Protein AF-A0A8H3VY21-F1 (afdb_monomer_lite)

Organism: NCBI:txid702518

Sequence (630 aa):
MSKHGEDMSFREMWESASQRFETTTNQNFDLNSKVSLDDCLKKIENAQSPVEDRDRRDAPSRRDKWKRHGLSTLRCLRLLGGVVAEGAGMVFQPSNVCFSALSMLLDVPQKVHDFWENVDNLLDTLWPSLSDFQIYQDIKQFDHVERQLKEIVHKLMICFVDICALCVSLQQSSKMAEAGQRILKLGGNAAATVAVAAALNMTEPASTGIGGDMFCLFFDATNKDVHALDGSGRSAMNTSVEQIREQLGVGIEDVGKLPFESALSVTVPGAAAGWVDAVEGFGSGKVGLEEVLMPAIELGEEGFPVSEISAQFWGAGEQQLRQASPNFREMLKRDESPEHHERKVSIPVELPKPSSMLFNCGAVTCIYRIWGATYVWGTETTTPISFKFQGQKMARMSNAAKVSGDSENDFVELWEHPPNGQGIVALMALGILEELEVMREVPSFTADDHNSISYLHAVIESLKIAFADGHWWVTDPDHSTVKPDEMVSRPYLSSRAKLFKQNIAQDHSHGQPGVSPAHNHSDTVYFCVTDRFGNGMSFINSNYEGFGSGIIPEGCGFTLQNRGANFQIGPAGHPNIYEPGKRPYHTIIPGMITQNDLNSKCQLHSVFGVMGGFMQPQGHLQVLLNMEVF

Radius of gyration: 29.81 Å; chains: 1; bounding box: 80×82×75 Å

Secondary structure (DSSP, 8-state):
---------HHHHHHHHHHHHHHHH-----TT----HHHHHHHHHHTS----------PPPHHHHHHHHHHHHHHHHHHHHHHHHHHHHTT--S-SHHHHHHHHHTTSHHHHHHHHHHHHHHHHHHHHHHTSSSSS--GGGGGGS-HHHHHHHHHHHHHHHHHHHHHHHHHHHHHHHHHHHHHHHHT--GGGHHHHHHHHHHH-TTT--TTSEEEEEEEETTTTEEEEEEE-PPPPTT--HHHHHHHHT--TTS-B---TTSGGGPPPP-HHHHHHHHHHHHS-SSS-HHHHHHHHHHHHHT-EEPPHHHHHHHHHHHHHHHHH-TTGGGTSPPP--TTTTS-----------TT-EE--HHHHHHHHHHHT-S-----EEEPPEEEEE--TT-TT-S-S---S---TT--EEEEEPPTTBTTHHHHHHHHHHHHHHHHTSS----GGGTT-HHHHHHHHHHHHHHHHHHHHH-S-GGG----HHHHTSHHHHHHHHTT--TT-PPP----SSSS-GGG-----EEEEEE-TTS-EEEEEEE-SSTTTT----TT--SPPP-GGGGSB-BSTT-TTB--TTPPP-B----EEEEEE-TTS-EEEEEEE---SGGGHHHHHHHHHHHHHT-

Structure (mmCIF, N/CA/C/O backbone):
data_AF-A0A8H3VY21-F1
#
_entry.id   AF-A0A8H3VY21-F1
#
loop_
_atom_site.group_PDB
_atom_site.id
_atom_site.type_symbol
_atom_site.label_atom_id
_atom_site.label_alt_id
_atom_site.label_comp_id
_atom_site.label_asym_id
_atom_site.label_entity_id
_atom_site.label_seq_id
_atom_site.pdbx_PDB_ins_code
_atom_site.Cartn_x
_atom_site.Cartn_y
_atom_site.Cartn_z
_atom_site.occupancy
_atom_site.B_iso_or_equiv
_atom_site.auth_seq_id
_atom_site.auth_comp_id
_atom_site.auth_asym_id
_atom_site.auth_atom_id
_atom_site.pdbx_PDB_model_num
ATOM 1 N N . MET A 1 1 ? -21.215 55.218 -1.198 1.00 39.72 1 MET A N 1
ATOM 2 C CA . MET A 1 1 ? -20.773 56.395 -0.421 1.00 39.72 1 MET A CA 1
ATOM 3 C C . MET A 1 1 ? -20.608 55.945 1.025 1.00 39.72 1 MET A C 1
ATOM 5 O O . MET A 1 1 ? -21.602 55.772 1.710 1.00 39.72 1 MET A O 1
ATOM 9 N N . SER A 1 2 ? -19.374 55.692 1.446 1.00 26.72 2 SER A N 1
ATOM 10 C CA . SER A 1 2 ? -18.976 55.346 2.821 1.00 26.72 2 SER A CA 1
ATOM 11 C C . SER A 1 2 ? -17.548 55.878 2.959 1.00 26.72 2 SER A C 1
ATOM 13 O O . SER A 1 2 ? -16.621 55.317 2.388 1.00 26.72 2 SER A O 1
ATOM 15 N N . LYS A 1 3 ? -17.389 57.161 3.301 1.00 29.08 3 LYS A N 1
ATOM 16 C CA . LYS A 1 3 ? -17.221 57.639 4.684 1.00 29.08 3 LYS A CA 1
ATOM 17 C C . LYS A 1 3 ? -16.175 56.822 5.445 1.00 29.08 3 LYS A C 1
ATOM 19 O O . LYS A 1 3 ? -16.453 55.693 5.807 1.00 29.08 3 LYS A O 1
ATOM 24 N N . HIS A 1 4 ? -15.039 57.485 5.665 1.00 34.19 4 HIS A N 1
ATOM 25 C CA . HIS A 1 4 ? -13.986 57.212 6.645 1.00 34.19 4 HIS A CA 1
ATOM 26 C C . HIS A 1 4 ? -13.498 55.759 6.741 1.00 34.19 4 HIS A C 1
ATOM 28 O O . HIS A 1 4 ? -14.120 54.914 7.369 1.00 34.19 4 HIS A O 1
ATOM 34 N N . GLY A 1 5 ? -12.299 55.514 6.205 1.00 38.72 5 GLY A N 1
ATOM 35 C CA . GLY A 1 5 ? -11.415 54.549 6.850 1.00 38.72 5 GLY A CA 1
ATOM 36 C C . GLY A 1 5 ? -10.942 55.179 8.156 1.00 38.72 5 GLY A C 1
ATOM 37 O O . GLY A 1 5 ? -10.227 56.182 8.116 1.00 38.72 5 GLY A O 1
ATOM 38 N N . GLU A 1 6 ? -11.414 54.652 9.278 1.00 43.31 6 GLU A N 1
ATOM 39 C CA . GLU A 1 6 ? -10.946 55.024 10.613 1.00 43.31 6 GLU A CA 1
ATOM 40 C C . GLU A 1 6 ? -9.558 54.397 10.845 1.00 43.31 6 GLU A C 1
ATOM 42 O O . GLU A 1 6 ? -9.248 53.344 10.279 1.00 43.31 6 GLU A O 1
ATOM 47 N N . ASP A 1 7 ? -8.680 55.079 11.592 1.00 48.50 7 ASP A N 1
ATOM 48 C CA . ASP A 1 7 ? -7.310 54.602 11.835 1.00 48.50 7 ASP A CA 1
ATOM 49 C C . ASP A 1 7 ? -7.371 53.468 12.864 1.00 48.50 7 ASP A C 1
ATOM 51 O O . ASP A 1 7 ? -7.415 53.713 14.068 1.00 48.50 7 ASP A O 1
ATOM 55 N N . MET A 1 8 ? -7.476 52.231 12.366 1.00 53.16 8 MET A N 1
ATOM 56 C CA . MET A 1 8 ? -7.630 51.028 13.185 1.00 53.16 8 MET A CA 1
ATOM 57 C C . MET A 1 8 ? -6.491 50.965 14.206 1.00 53.16 8 MET A C 1
ATOM 59 O O . MET A 1 8 ? -5.317 50.984 13.835 1.00 53.16 8 MET A O 1
ATOM 63 N N . SER A 1 9 ? -6.824 50.928 15.494 1.00 55.78 9 SER A N 1
ATOM 64 C CA . SER A 1 9 ? -5.819 50.980 16.553 1.00 55.78 9 SER A CA 1
ATOM 65 C C . SER A 1 9 ? -5.058 49.660 16.660 1.00 55.78 9 SER A C 1
ATOM 67 O O . SER A 1 9 ? -5.605 48.589 16.395 1.00 55.78 9 SER A O 1
ATOM 69 N N . PHE A 1 10 ? -3.816 49.701 17.160 1.00 50.19 10 PHE A N 1
ATOM 70 C CA . PHE A 1 10 ? -3.026 48.488 17.435 1.00 50.19 10 PHE A CA 1
ATOM 71 C C . PHE A 1 10 ? -3.757 47.468 18.321 1.00 50.19 10 PHE A C 1
ATOM 73 O O . PHE A 1 10 ? -3.480 46.273 18.234 1.00 50.19 10 PHE A O 1
ATOM 80 N N . ARG A 1 11 ? -4.720 47.926 19.129 1.00 53.69 11 ARG A N 1
ATOM 81 C CA . ARG A 1 11 ? -5.616 47.072 19.902 1.00 53.69 11 ARG A CA 1
ATOM 82 C C . ARG A 1 11 ? -6.599 46.315 19.006 1.00 53.69 11 ARG A C 1
ATOM 84 O O . ARG A 1 11 ? -6.596 45.094 19.042 1.00 53.69 11 ARG A O 1
ATOM 91 N N . GLU A 1 12 ? -7.378 47.008 18.180 1.00 57.69 12 GLU A N 1
ATOM 92 C CA . GLU A 1 12 ? -8.342 46.387 17.251 1.00 57.69 12 GLU A CA 1
ATOM 93 C C . GLU A 1 12 ? -7.633 45.500 16.213 1.00 57.69 12 GLU A C 1
ATOM 95 O O . GLU A 1 12 ? -8.113 44.427 15.856 1.00 57.69 12 GLU A O 1
ATOM 100 N N . MET A 1 13 ? -6.437 45.908 15.782 1.00 56.47 13 MET A N 1
ATOM 101 C CA . MET A 1 13 ? -5.547 45.132 14.915 1.00 56.47 13 MET A CA 1
ATOM 102 C C . MET A 1 13 ? -5.121 43.803 15.560 1.00 56.47 13 MET A C 1
ATOM 104 O O . MET A 1 13 ? -5.043 42.790 14.866 1.00 56.47 13 MET A O 1
ATOM 108 N N . TRP A 1 14 ? -4.849 43.800 16.870 1.00 53.44 14 TRP A N 1
ATOM 109 C CA . TRP A 1 14 ? -4.459 42.608 17.628 1.00 53.44 14 TRP A CA 1
ATOM 110 C C . TRP A 1 14 ? -5.667 41.756 18.033 1.00 53.44 14 TRP A C 1
ATOM 112 O O . TRP A 1 14 ? -5.613 40.538 17.918 1.00 53.44 14 TRP A O 1
ATOM 122 N N . GLU A 1 15 ? -6.794 42.371 18.395 1.00 59.28 15 GLU A N 1
ATOM 123 C CA . GLU A 1 15 ? -8.078 41.690 18.616 1.00 59.28 15 GLU A CA 1
ATOM 124 C C . GLU A 1 15 ? -8.556 40.998 17.317 1.00 59.28 15 GLU A C 1
ATOM 126 O O . GLU A 1 15 ? -9.001 39.854 17.359 1.00 59.28 15 GLU A O 1
ATOM 131 N N . SER A 1 16 ? -8.332 41.601 16.140 1.00 61.09 16 SER A N 1
ATOM 132 C CA . SER A 1 16 ? -8.587 40.988 14.822 1.00 61.09 16 SER A CA 1
ATOM 133 C C . SER A 1 16 ? -7.626 39.841 14.457 1.00 61.09 16 SER A C 1
ATOM 135 O O . SER A 1 16 ? -7.998 38.952 13.683 1.00 61.09 16 SER A O 1
ATOM 137 N N . ALA A 1 17 ? -6.398 39.839 14.985 1.00 52.66 17 ALA A N 1
ATOM 138 C CA . ALA A 1 17 ? -5.462 38.721 14.844 1.00 52.66 17 ALA A CA 1
ATOM 139 C C . ALA A 1 17 ? -5.817 37.581 15.818 1.00 52.66 17 ALA A C 1
ATOM 141 O O . ALA A 1 17 ? -5.889 36.426 15.409 1.00 52.66 17 ALA A O 1
ATOM 142 N N . SER A 1 18 ? -6.147 37.919 17.068 1.00 56.03 18 SER A N 1
ATOM 143 C CA . SER A 1 18 ? -6.648 37.007 18.104 1.00 56.03 18 SER A CA 1
ATOM 144 C C . SER A 1 18 ? -7.900 36.264 17.634 1.00 56.03 18 SER A C 1
ATOM 146 O O . SER A 1 18 ? -7.940 35.039 17.664 1.00 56.03 18 SER A O 1
ATOM 148 N N . GLN A 1 19 ? -8.886 36.986 17.091 1.00 60.78 19 GLN A N 1
ATOM 149 C CA . GLN A 1 19 ? -10.117 36.397 16.561 1.00 60.78 19 GLN A CA 1
ATOM 150 C C . GLN A 1 19 ? -9.857 35.473 15.356 1.00 60.78 19 GLN A C 1
ATOM 152 O O . GLN A 1 19 ? -10.559 34.478 15.178 1.00 60.78 19 GLN A O 1
ATOM 157 N N . ARG A 1 20 ? -8.837 35.756 14.531 1.00 54.88 20 ARG A N 1
ATOM 158 C CA . ARG A 1 20 ? -8.411 34.872 13.431 1.00 54.88 20 ARG A CA 1
ATOM 159 C C . ARG A 1 20 ? -7.686 33.627 13.927 1.00 54.88 20 ARG A C 1
ATOM 161 O O . ARG A 1 20 ? -7.991 32.540 13.443 1.00 54.88 20 ARG A O 1
ATOM 168 N N . PHE A 1 21 ? -6.804 33.758 14.914 1.00 48.69 21 PHE A N 1
ATOM 169 C CA . PHE A 1 21 ? -6.180 32.620 15.588 1.00 48.69 21 PHE A CA 1
ATOM 170 C C . PHE A 1 21 ? -7.241 31.707 16.217 1.00 48.69 21 PHE A C 1
ATOM 172 O O . PHE A 1 21 ? -7.231 30.503 15.976 1.00 48.69 21 PHE A O 1
ATOM 179 N N . GLU A 1 22 ? -8.214 32.279 16.930 1.00 55.94 22 GLU A N 1
ATOM 180 C CA . GLU A 1 22 ? -9.356 31.561 17.510 1.00 55.94 22 GLU A CA 1
ATOM 181 C C . GLU A 1 22 ? -10.208 30.871 16.437 1.00 55.94 22 GLU A C 1
ATOM 183 O O . GLU A 1 22 ? -10.498 29.685 16.556 1.00 55.94 22 GLU A O 1
ATOM 188 N N . THR A 1 23 ? -10.538 31.567 15.344 1.00 56.72 23 THR A N 1
ATOM 189 C CA . THR A 1 23 ? -11.310 30.993 14.222 1.00 56.72 23 THR A CA 1
ATOM 190 C C . THR A 1 23 ? -10.570 29.837 13.533 1.00 56.72 23 THR A C 1
ATOM 192 O O . THR A 1 23 ? -11.210 28.899 13.061 1.00 56.72 23 THR A O 1
ATOM 195 N N . THR A 1 24 ? -9.235 29.891 13.482 1.00 45.28 24 THR A N 1
ATOM 196 C CA . THR A 1 24 ? -8.390 28.915 12.766 1.00 45.28 24 THR A CA 1
ATOM 197 C C . THR A 1 24 ? -8.004 27.712 13.631 1.00 45.28 24 THR A C 1
ATOM 199 O O . THR A 1 24 ? -7.905 26.600 13.125 1.00 45.28 24 THR A O 1
ATOM 202 N N . THR A 1 25 ? -7.784 27.912 14.934 1.00 43.31 25 THR A N 1
ATOM 203 C CA . THR A 1 25 ? -7.275 26.874 15.857 1.00 43.31 25 THR A CA 1
ATOM 204 C C . THR A 1 25 ? -8.324 26.338 16.832 1.00 43.31 25 THR A C 1
ATOM 206 O O . THR A 1 25 ? -8.096 25.303 17.457 1.00 43.31 25 THR A O 1
ATOM 209 N N . ASN A 1 26 ? -9.453 27.040 16.985 1.00 47.06 26 ASN A N 1
ATOM 210 C CA . ASN A 1 26 ? -10.478 26.817 18.009 1.00 47.06 26 ASN A CA 1
ATOM 211 C C . ASN A 1 26 ? -9.951 26.894 19.466 1.00 47.06 26 ASN A C 1
ATOM 213 O O . ASN A 1 26 ? -10.563 26.349 20.384 1.00 47.06 26 ASN A O 1
ATOM 217 N N . GLN A 1 27 ? -8.817 27.573 19.691 1.00 45.75 27 GLN A N 1
ATOM 218 C CA . GLN A 1 27 ? -8.231 27.821 21.015 1.00 45.75 27 GLN A CA 1
ATOM 219 C C . GLN A 1 27 ? -8.313 29.308 21.375 1.00 45.75 27 GLN A C 1
ATOM 221 O O . GLN A 1 27 ? -7.892 30.153 20.589 1.00 45.75 27 GLN A O 1
ATOM 226 N N . ASN A 1 28 ? -8.811 29.622 22.576 1.00 48.53 28 ASN A N 1
ATOM 227 C CA . ASN A 1 28 ? -8.894 30.997 23.076 1.00 48.53 28 ASN A CA 1
ATOM 228 C C . ASN A 1 28 ? -7.496 31.599 23.298 1.00 48.53 28 ASN A C 1
ATOM 230 O O . ASN A 1 28 ? -6.674 31.022 24.013 1.00 48.53 28 ASN A O 1
ATOM 234 N N . PHE A 1 29 ? -7.245 32.773 22.721 1.00 46.66 29 PHE A N 1
ATOM 235 C CA . PHE A 1 29 ? -5.965 33.473 22.833 1.00 46.66 29 PHE A CA 1
ATOM 236 C C . PHE A 1 29 ? -6.094 34.603 23.865 1.00 46.66 29 PHE A C 1
ATOM 238 O O . PHE A 1 29 ? -6.172 35.778 23.515 1.00 46.66 29 PHE A O 1
ATOM 245 N N . ASP A 1 30 ? -6.183 34.243 25.155 1.00 50.41 30 ASP A N 1
ATOM 246 C CA . ASP A 1 30 ? -6.519 35.194 26.226 1.00 50.41 30 ASP A CA 1
ATOM 247 C C . ASP A 1 30 ? -5.510 36.351 26.335 1.00 50.41 30 ASP A C 1
ATOM 249 O O . ASP A 1 30 ? -4.461 36.260 26.980 1.00 50.41 30 ASP A O 1
ATOM 253 N N . LEU A 1 31 ? -5.904 37.489 25.766 1.00 48.78 31 LEU A N 1
ATOM 254 C CA . LEU A 1 31 ? -5.198 38.769 25.788 1.00 48.78 31 LEU A CA 1
ATOM 255 C C . LEU A 1 31 ? -4.984 39.342 27.201 1.00 48.78 31 LEU A C 1
ATOM 257 O O . LEU A 1 31 ? -4.214 40.287 27.373 1.00 48.78 31 LEU A O 1
ATOM 261 N N . ASN A 1 32 ? -5.656 38.790 28.213 1.00 44.62 32 ASN A N 1
ATOM 262 C CA . ASN A 1 32 ? -5.544 39.180 29.616 1.00 44.62 32 ASN A CA 1
ATOM 263 C C . ASN A 1 32 ? -4.716 38.181 30.440 1.00 44.62 32 ASN A C 1
ATOM 265 O O . ASN A 1 32 ? -4.511 38.417 31.638 1.00 44.62 32 ASN A O 1
ATOM 269 N N . SER A 1 33 ? -4.223 37.096 29.829 1.00 43.50 33 SER A N 1
ATOM 270 C CA . SER A 1 33 ? -3.471 36.049 30.519 1.00 43.50 33 SER A CA 1
ATOM 271 C C . SER A 1 33 ? -2.116 36.580 30.998 1.00 43.50 33 SER A C 1
ATOM 273 O O . SER A 1 33 ? -1.123 36.656 30.276 1.00 43.50 33 SER A O 1
ATOM 275 N N . LYS A 1 34 ? -2.063 36.970 32.275 1.00 43.47 34 LYS A N 1
ATOM 276 C CA . LYS A 1 34 ? -0.848 37.470 32.937 1.00 43.47 34 LYS A CA 1
ATOM 277 C C . LYS A 1 34 ? 0.116 36.332 33.267 1.00 43.47 34 LYS A C 1
ATOM 279 O O . LYS A 1 34 ? 0.378 36.054 34.434 1.00 43.47 34 LYS A O 1
ATOM 284 N N . VAL A 1 35 ? 0.655 35.685 32.238 1.00 40.22 35 VAL A N 1
ATOM 285 C CA . VAL A 1 35 ? 1.792 34.775 32.385 1.00 40.22 35 VAL A CA 1
ATOM 286 C C . VAL A 1 35 ? 3.019 35.633 32.691 1.00 40.22 35 VAL A C 1
ATOM 288 O O . VAL A 1 35 ? 3.455 36.419 31.850 1.00 40.22 35 VAL A O 1
ATOM 291 N N . SER A 1 36 ? 3.558 35.546 33.910 1.00 43.97 36 SER A N 1
ATOM 292 C CA . SER A 1 36 ? 4.789 36.270 34.232 1.00 43.97 36 SER A CA 1
ATOM 293 C C . SER A 1 36 ? 5.990 35.630 33.530 1.00 43.97 36 SER A C 1
ATOM 295 O O . SER A 1 36 ? 5.943 34.468 33.114 1.00 43.97 36 SER A O 1
ATOM 297 N N . LEU A 1 37 ? 7.103 36.364 33.432 1.00 37.28 37 LEU A N 1
ATOM 298 C CA . LEU A 1 37 ? 8.352 35.799 32.913 1.00 37.28 37 LEU A CA 1
ATOM 299 C C . LEU A 1 37 ? 8.773 34.554 33.716 1.00 37.28 37 LEU A C 1
ATOM 301 O O . LEU A 1 37 ? 9.214 33.574 33.123 1.00 37.28 37 LEU A O 1
ATOM 305 N N . ASP A 1 38 ? 8.552 34.559 35.033 1.00 43.53 38 ASP A N 1
ATOM 306 C CA . ASP A 1 38 ? 8.848 33.429 35.918 1.00 43.53 38 ASP A CA 1
ATOM 307 C C . ASP A 1 38 ? 7.896 32.238 35.700 1.00 43.53 38 ASP A C 1
ATOM 309 O O . ASP A 1 38 ? 8.304 31.094 35.885 1.00 43.53 38 ASP A O 1
ATOM 313 N N . ASP A 1 39 ? 6.649 32.462 35.269 1.00 43.12 39 ASP A N 1
ATOM 314 C CA . ASP A 1 39 ? 5.714 31.379 34.920 1.00 43.12 39 ASP A CA 1
ATOM 315 C C . ASP A 1 39 ? 6.058 30.749 33.564 1.00 43.12 39 ASP A C 1
ATOM 317 O O . ASP A 1 39 ? 5.996 29.526 33.418 1.00 43.12 39 ASP A O 1
ATOM 321 N N . CYS A 1 40 ? 6.479 31.559 32.586 1.00 36.38 40 CYS A N 1
ATOM 322 C CA . CYS A 1 40 ? 7.061 31.064 31.336 1.00 36.38 40 CYS A CA 1
ATOM 323 C C . CYS A 1 40 ? 8.330 30.245 31.605 1.00 36.38 40 CYS A C 1
ATOM 325 O O . CYS A 1 40 ? 8.451 29.125 31.110 1.00 36.38 40 CYS A O 1
ATOM 327 N N . LEU A 1 41 ? 9.252 30.766 32.423 1.00 43.16 41 LEU A N 1
ATOM 328 C CA . LEU A 1 41 ? 10.490 30.071 32.779 1.00 43.16 41 LEU A CA 1
ATOM 329 C C . LEU A 1 41 ? 10.207 28.760 33.526 1.00 43.16 41 LEU A C 1
ATOM 331 O O . LEU A 1 41 ? 10.717 27.729 33.104 1.00 43.16 41 LEU A O 1
ATOM 335 N N . LYS A 1 42 ? 9.312 28.743 34.524 1.00 43.75 42 LYS A N 1
ATOM 336 C CA . LYS A 1 42 ? 8.900 27.501 35.209 1.00 43.75 42 LYS A CA 1
ATOM 337 C C . LYS A 1 42 ? 8.280 26.471 34.271 1.00 43.75 42 LYS A C 1
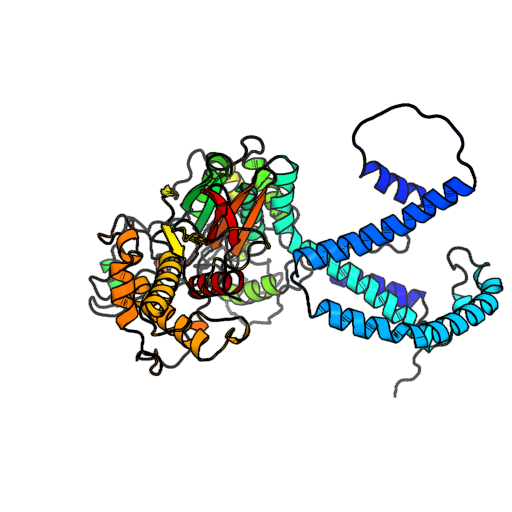ATOM 339 O O . LYS A 1 42 ? 8.562 25.285 34.411 1.00 43.75 42 LYS A O 1
ATOM 344 N N . LYS A 1 43 ? 7.436 26.885 33.317 1.00 41.19 43 LYS A N 1
ATOM 345 C CA . LYS A 1 43 ? 6.877 25.965 32.309 1.00 41.19 43 LYS A CA 1
ATOM 346 C C . LYS A 1 43 ? 7.981 25.345 31.444 1.00 41.19 43 LYS A C 1
ATOM 348 O O . LYS A 1 43 ? 7.917 24.154 31.159 1.00 41.19 43 LYS A O 1
ATOM 353 N N . ILE A 1 44 ? 9.003 26.123 31.084 1.00 37.72 44 ILE A N 1
ATOM 354 C CA . ILE A 1 44 ? 10.166 25.653 30.317 1.00 37.72 44 ILE A CA 1
ATOM 355 C C . ILE A 1 44 ? 11.061 24.728 31.164 1.00 37.72 44 ILE A C 1
ATOM 357 O O . ILE A 1 44 ? 11.460 23.674 30.680 1.00 37.72 44 ILE A O 1
ATOM 361 N N . GLU A 1 45 ? 11.338 25.066 32.426 1.00 41.75 45 GLU A N 1
ATOM 362 C CA . GLU A 1 45 ? 12.152 24.251 33.347 1.00 41.75 45 GLU A CA 1
ATOM 363 C C . GLU A 1 45 ? 11.482 22.903 33.672 1.00 41.75 45 GLU A C 1
ATOM 365 O O . GLU A 1 45 ? 12.121 21.849 33.589 1.00 41.75 45 GLU A O 1
ATOM 370 N N . ASN A 1 46 ? 10.173 22.912 33.949 1.00 37.94 46 ASN A N 1
ATOM 371 C CA . ASN A 1 46 ? 9.384 21.697 34.175 1.00 37.94 46 ASN A CA 1
ATOM 372 C C . ASN A 1 46 ? 9.358 20.777 32.939 1.00 37.94 46 ASN A C 1
ATOM 374 O O . ASN A 1 46 ? 9.304 19.560 33.089 1.00 37.94 46 ASN A O 1
ATOM 378 N N . ALA A 1 47 ? 9.433 21.339 31.727 1.00 34.66 47 ALA A N 1
ATOM 379 C CA . ALA A 1 47 ? 9.467 20.585 30.473 1.00 34.66 47 ALA A CA 1
ATOM 380 C C . ALA A 1 47 ? 10.868 20.054 30.087 1.00 34.66 47 ALA A C 1
ATOM 382 O O . ALA A 1 47 ? 10.993 19.374 29.070 1.00 34.66 47 ALA A O 1
ATOM 383 N N . GLN A 1 48 ? 11.926 20.362 30.852 1.00 36.72 48 GLN A N 1
ATOM 384 C CA . GLN A 1 48 ? 13.325 20.074 30.479 1.00 36.72 48 GLN A CA 1
ATOM 385 C C . GLN A 1 48 ? 14.104 19.188 31.468 1.00 36.72 48 GLN A C 1
ATOM 387 O O . GLN A 1 48 ? 15.307 18.998 31.294 1.00 36.72 48 GLN A O 1
ATOM 392 N N . SER A 1 49 ? 13.461 18.629 32.496 1.00 26.03 49 SER A N 1
ATOM 393 C CA . SER A 1 49 ? 14.157 17.866 33.546 1.00 26.03 49 SER A CA 1
ATOM 394 C C . SER A 1 49 ? 14.436 16.402 33.172 1.00 26.03 49 SER A C 1
ATOM 396 O O . SER A 1 49 ? 13.506 15.599 33.088 1.00 26.03 49 SER A O 1
ATOM 398 N N . PRO A 1 50 ? 15.721 16.016 33.057 1.00 32.41 50 PRO A N 1
ATOM 399 C CA . PRO A 1 50 ? 16.153 14.757 33.671 1.00 32.41 50 PRO A CA 1
ATOM 400 C C . PRO A 1 50 ? 17.494 14.846 34.440 1.00 32.41 50 PRO A C 1
ATOM 402 O O . PRO A 1 50 ? 18.496 15.305 33.904 1.00 32.41 50 PRO A O 1
ATOM 405 N N . VAL A 1 51 ? 17.502 14.248 35.643 1.00 29.33 51 VAL A N 1
ATOM 406 C CA . VAL A 1 51 ? 18.666 13.795 36.454 1.00 29.33 51 VAL A CA 1
ATOM 407 C C . VAL A 1 51 ? 19.596 14.876 37.062 1.00 29.33 51 VAL A C 1
ATOM 409 O O . VAL A 1 51 ? 20.040 15.808 36.403 1.00 29.33 51 VAL A O 1
ATOM 412 N N . GLU A 1 52 ? 19.928 14.714 38.355 1.00 34.66 52 GLU A N 1
ATOM 413 C CA . GLU A 1 52 ? 20.951 15.513 39.059 1.00 34.66 52 GLU A CA 1
ATOM 414 C C . GLU A 1 52 ? 22.376 15.222 38.550 1.00 34.66 52 GLU A C 1
ATOM 416 O O . GLU A 1 52 ? 22.762 14.061 38.434 1.00 34.66 52 GLU A O 1
ATOM 421 N N . ASP A 1 53 ? 23.216 16.258 38.459 1.00 28.39 53 ASP A N 1
ATOM 422 C CA . ASP A 1 53 ? 24.632 16.139 38.839 1.00 28.39 53 ASP A CA 1
ATOM 423 C C . ASP A 1 53 ? 25.091 17.410 39.584 1.00 28.39 53 ASP A C 1
ATOM 425 O O . ASP A 1 53 ? 24.424 18.450 39.551 1.00 28.39 53 ASP A O 1
ATOM 429 N N . ARG A 1 54 ? 26.184 17.308 40.345 1.00 31.41 54 ARG A N 1
ATOM 430 C CA . ARG A 1 54 ? 26.555 18.236 41.424 1.00 31.41 54 ARG A CA 1
ATOM 431 C C . ARG A 1 54 ? 27.835 19.024 41.131 1.00 31.41 54 ARG A C 1
ATOM 433 O O . ARG A 1 54 ? 28.602 18.724 40.228 1.00 31.41 54 ARG A O 1
ATOM 440 N N . ASP A 1 55 ? 28.053 20.041 41.966 1.00 33.12 55 ASP A N 1
ATOM 441 C CA . ASP A 1 55 ? 29.212 20.943 41.998 1.00 33.12 55 ASP A CA 1
ATOM 442 C C . ASP A 1 55 ? 29.555 21.693 40.690 1.00 33.12 55 ASP A C 1
ATOM 444 O O . ASP A 1 55 ? 30.300 21.233 39.826 1.00 33.12 55 ASP A O 1
ATOM 448 N N . ARG A 1 56 ? 29.256 22.998 40.702 1.00 30.92 56 ARG A N 1
ATOM 449 C CA . ARG A 1 56 ? 30.336 23.985 40.896 1.00 30.92 56 ARG A CA 1
ATOM 450 C C . ARG A 1 56 ? 29.817 25.318 41.422 1.00 30.92 56 ARG A C 1
ATOM 452 O O . ARG A 1 56 ? 28.752 25.794 41.043 1.00 30.92 56 ARG A O 1
ATOM 459 N N . ARG A 1 57 ? 30.615 25.925 42.299 1.00 40.72 57 ARG A N 1
ATOM 460 C CA . ARG A 1 57 ? 30.417 27.274 42.839 1.00 40.72 57 ARG A CA 1
ATOM 461 C C . ARG A 1 57 ? 31.270 28.234 42.016 1.00 40.72 57 ARG A C 1
ATOM 463 O O . ARG A 1 57 ? 32.418 27.899 41.749 1.00 40.72 57 ARG A O 1
ATOM 470 N N . ASP A 1 58 ? 30.693 29.360 41.598 1.00 35.59 58 ASP A N 1
ATOM 471 C CA . ASP A 1 58 ? 31.289 30.710 41.643 1.00 35.59 58 ASP A CA 1
ATOM 472 C C . ASP A 1 58 ? 30.456 31.720 40.830 1.00 35.59 58 ASP A C 1
ATOM 474 O O . ASP A 1 58 ? 29.713 31.367 39.910 1.00 35.59 58 ASP A O 1
ATOM 478 N N . ALA A 1 59 ? 30.542 33.001 41.200 1.00 45.69 59 ALA A N 1
ATOM 479 C CA . ALA A 1 59 ? 29.746 34.072 40.600 1.00 45.69 59 ALA A CA 1
ATOM 480 C C . ALA A 1 59 ? 30.316 34.513 39.225 1.00 45.69 59 ALA A C 1
ATOM 482 O O . ALA A 1 59 ? 31.469 34.944 39.165 1.00 45.69 59 ALA A O 1
ATOM 483 N N . PRO A 1 60 ? 29.544 34.469 38.116 1.00 35.78 60 PRO A N 1
ATOM 484 C CA . PRO A 1 60 ? 30.067 34.778 36.781 1.00 35.78 60 PRO A CA 1
ATOM 485 C C . PRO A 1 60 ? 30.310 36.275 36.551 1.00 35.78 60 PRO A C 1
ATOM 487 O O . PRO A 1 60 ? 29.528 37.122 36.989 1.00 35.78 60 PRO A O 1
ATOM 490 N N . SER A 1 61 ? 31.340 36.611 35.770 1.00 44.56 61 SER A N 1
ATOM 491 C CA . SER A 1 61 ? 31.662 38.000 35.437 1.00 44.56 61 SER A CA 1
ATOM 492 C C . SER A 1 61 ? 30.679 38.612 34.426 1.00 44.56 61 SER A C 1
ATOM 494 O O . SER A 1 61 ? 29.917 37.921 33.740 1.00 44.56 61 SER A O 1
ATOM 496 N N . ARG A 1 62 ? 30.753 39.938 34.237 1.00 34.38 62 ARG A N 1
ATOM 497 C CA . ARG A 1 62 ? 29.993 40.650 33.189 1.00 34.38 62 ARG A CA 1
ATOM 498 C C . ARG A 1 62 ? 30.253 40.059 31.789 1.00 34.38 62 ARG A C 1
ATOM 500 O O . ARG A 1 62 ? 29.332 40.007 30.979 1.00 34.38 62 ARG A O 1
ATOM 507 N N . ARG A 1 63 ? 31.465 39.547 31.524 1.00 32.44 63 ARG A N 1
ATOM 508 C CA . ARG A 1 63 ? 31.856 38.914 30.247 1.00 32.44 63 ARG A CA 1
ATOM 509 C C . ARG A 1 63 ? 31.218 37.533 30.052 1.00 32.44 63 ARG A C 1
ATOM 511 O O . ARG A 1 63 ? 30.960 37.131 28.920 1.00 32.44 63 ARG A O 1
ATOM 518 N N . ASP A 1 64 ? 30.894 36.841 31.142 1.00 35.53 64 ASP A N 1
ATOM 519 C CA . ASP A 1 64 ? 30.230 35.536 31.105 1.00 35.53 64 ASP A CA 1
ATOM 520 C C . ASP A 1 64 ? 28.723 35.665 30.874 1.00 35.53 64 ASP A C 1
ATOM 522 O O . ASP A 1 64 ? 28.150 34.807 30.209 1.00 35.53 64 ASP A O 1
ATOM 526 N N . LYS A 1 65 ? 28.087 36.766 31.312 1.00 36.81 65 LYS A N 1
ATOM 527 C CA . LYS A 1 65 ? 26.730 37.122 30.850 1.00 36.81 65 LYS A CA 1
ATOM 528 C C . LYS A 1 65 ? 26.700 37.391 29.343 1.00 36.81 65 LYS A C 1
ATOM 530 O O . LYS A 1 65 ? 25.813 36.879 28.670 1.00 36.81 65 LYS A O 1
ATOM 535 N N . TRP A 1 66 ? 27.692 38.103 28.798 1.00 31.31 66 TRP A N 1
ATOM 536 C CA . TRP A 1 66 ? 27.820 38.303 27.345 1.00 31.31 66 TRP A CA 1
ATOM 537 C C . TRP A 1 66 ? 28.006 36.984 26.586 1.00 31.31 66 TRP A C 1
ATOM 539 O O . TRP A 1 66 ? 27.303 36.751 25.608 1.00 31.31 66 TRP A O 1
ATOM 549 N N . LYS A 1 67 ? 28.866 36.070 27.063 1.00 31.83 67 LYS A N 1
ATOM 550 C CA . LYS A 1 67 ? 28.947 34.713 26.491 1.00 31.83 67 LYS A CA 1
ATOM 551 C C . LYS A 1 67 ? 27.623 33.956 26.597 1.00 31.83 67 LYS A C 1
ATOM 553 O O . LYS A 1 67 ? 27.267 33.266 25.652 1.00 31.83 67 LYS A O 1
ATOM 558 N N . ARG A 1 68 ? 26.899 34.073 27.715 1.00 34.72 68 ARG A N 1
ATOM 559 C CA . ARG A 1 68 ? 25.638 33.353 27.943 1.00 34.72 68 ARG A CA 1
ATOM 560 C C . ARG A 1 68 ? 24.523 33.859 27.036 1.00 34.72 68 ARG A C 1
ATOM 562 O O . ARG A 1 68 ? 23.910 33.038 26.377 1.00 34.72 68 ARG A O 1
ATOM 569 N N . HIS A 1 69 ? 24.322 35.172 26.925 1.00 36.12 69 HIS A N 1
ATOM 570 C CA . HIS A 1 69 ? 23.321 35.743 26.019 1.00 36.12 69 HIS A CA 1
ATOM 571 C C . HIS A 1 69 ? 23.724 35.613 24.546 1.00 36.12 69 HIS A C 1
ATOM 573 O O . HIS A 1 69 ? 22.872 35.288 23.732 1.00 36.12 69 HIS A O 1
ATOM 579 N N . GLY A 1 70 ? 25.015 35.723 24.210 1.00 33.00 70 GLY A N 1
ATOM 580 C CA . GLY A 1 70 ? 25.518 35.364 22.881 1.00 33.00 70 GLY A CA 1
ATOM 581 C C . GLY A 1 70 ? 25.213 33.905 22.526 1.00 33.00 70 GLY A C 1
ATOM 582 O O . GLY A 1 70 ? 24.663 33.642 21.462 1.00 33.00 70 GLY A O 1
ATOM 583 N N . LEU A 1 71 ? 25.470 32.955 23.437 1.00 34.38 71 LEU A N 1
ATOM 584 C CA . LEU A 1 71 ? 25.052 31.559 23.261 1.00 34.38 71 LEU A CA 1
ATOM 585 C C . LEU A 1 71 ? 23.533 31.374 23.284 1.00 34.38 71 LEU A C 1
ATOM 587 O O . LEU A 1 71 ? 23.074 30.435 22.656 1.00 34.38 71 LEU A O 1
ATOM 591 N N . SER A 1 72 ? 22.752 32.202 23.981 1.00 36.69 72 SER A N 1
ATOM 592 C CA . SER A 1 72 ? 21.286 32.115 23.981 1.00 36.69 72 SER A CA 1
ATOM 593 C C . SER A 1 72 ? 20.709 32.590 22.654 1.00 36.69 72 SER A C 1
ATOM 595 O O . SER A 1 72 ? 19.946 31.849 22.056 1.00 36.69 72 SER A O 1
ATOM 597 N N . THR A 1 73 ? 21.119 33.749 22.135 1.00 36.34 73 THR A N 1
ATOM 598 C CA . THR A 1 73 ? 20.679 34.235 20.818 1.00 36.34 73 THR A CA 1
ATOM 599 C C . THR A 1 73 ? 21.194 33.332 19.700 1.00 36.34 73 THR A C 1
ATOM 601 O O . THR A 1 73 ? 20.430 32.994 18.804 1.00 36.34 73 THR A O 1
ATOM 604 N N . LEU A 1 74 ? 22.438 32.840 19.776 1.00 36.03 74 LEU A N 1
ATOM 605 C CA . LEU A 1 74 ? 22.945 31.841 18.828 1.00 36.03 74 LEU A CA 1
ATOM 606 C C . LEU A 1 74 ? 22.303 30.459 19.013 1.00 36.03 74 LEU A C 1
ATOM 608 O O . LEU A 1 74 ? 22.205 29.730 18.035 1.00 36.03 74 LEU A O 1
ATOM 612 N N . ARG A 1 75 ? 21.823 30.082 20.207 1.00 37.41 75 ARG A N 1
ATOM 613 C CA . ARG A 1 75 ? 20.984 28.884 20.393 1.00 37.41 75 ARG A CA 1
ATOM 614 C C . ARG A 1 75 ? 19.588 29.101 19.836 1.00 37.41 75 ARG A C 1
ATOM 616 O O . ARG A 1 75 ? 19.117 28.202 19.171 1.00 37.41 75 ARG A O 1
ATOM 623 N N . CYS A 1 76 ? 18.960 30.259 20.016 1.00 36.28 76 CYS A N 1
ATOM 624 C CA . CYS A 1 76 ? 17.671 30.562 19.397 1.00 36.28 76 CYS A CA 1
ATOM 625 C C . CYS A 1 76 ? 17.793 30.637 17.872 1.00 36.28 76 CYS A C 1
ATOM 627 O O . CYS A 1 76 ? 16.949 30.089 17.188 1.00 36.28 76 CYS A O 1
ATOM 629 N N . LEU A 1 77 ? 18.873 31.193 17.315 1.00 36.69 77 LEU A N 1
ATOM 630 C CA . LEU A 1 77 ? 19.137 31.161 15.870 1.00 36.69 77 LEU A CA 1
ATOM 631 C C . LEU A 1 77 ? 19.561 29.771 15.365 1.00 36.69 77 LEU A C 1
ATOM 633 O O . LEU A 1 77 ? 19.298 29.454 14.214 1.00 36.69 77 LEU A O 1
ATOM 637 N N . ARG A 1 78 ? 20.149 28.912 16.210 1.00 36.44 78 ARG A N 1
ATOM 638 C CA . ARG A 1 78 ? 20.463 27.500 15.903 1.00 36.44 78 ARG A CA 1
ATOM 639 C C . ARG A 1 78 ? 19.340 26.519 16.280 1.00 36.44 78 ARG A C 1
ATOM 641 O O . ARG A 1 78 ? 19.459 25.344 15.975 1.00 36.44 78 ARG A O 1
ATOM 648 N N . LEU A 1 79 ? 18.263 26.986 16.911 1.00 37.25 79 LEU A N 1
ATOM 649 C CA . LEU A 1 79 ? 17.023 26.246 17.176 1.00 37.25 79 LEU A CA 1
ATOM 650 C C . LEU A 1 79 ? 15.925 26.683 16.212 1.00 37.25 79 LEU A C 1
ATOM 652 O O . LEU A 1 79 ? 15.207 25.835 15.728 1.00 37.25 79 LEU A O 1
ATOM 656 N N . LEU A 1 80 ? 15.833 27.964 15.852 1.00 36.72 80 LEU A N 1
ATOM 657 C CA . LEU A 1 80 ? 14.970 28.441 14.769 1.00 36.72 80 LEU A CA 1
ATOM 658 C C . LEU A 1 80 ? 15.592 28.088 13.421 1.00 36.72 80 LEU A C 1
ATOM 660 O O . LEU A 1 80 ? 14.984 27.367 12.651 1.00 36.72 80 LEU A O 1
ATOM 664 N N . GLY A 1 81 ? 16.849 28.464 13.174 1.00 35.03 81 GLY A N 1
ATOM 665 C CA . GLY A 1 81 ? 17.621 27.950 12.037 1.00 35.03 81 GLY A CA 1
ATOM 666 C C . GLY A 1 81 ? 17.962 26.460 12.157 1.00 35.03 81 GLY A C 1
ATOM 667 O O . GLY A 1 81 ? 18.365 25.864 11.171 1.00 35.03 81 GLY A O 1
ATOM 668 N N . GLY A 1 82 ? 17.780 25.857 13.340 1.00 33.34 82 GLY A N 1
ATOM 669 C CA . GLY A 1 82 ? 17.833 24.407 13.553 1.00 33.34 82 GLY A CA 1
ATOM 670 C C . GLY A 1 82 ? 16.566 23.730 13.062 1.00 33.34 82 GLY A C 1
ATOM 671 O O . GLY A 1 82 ? 16.643 22.953 12.135 1.00 33.34 82 GLY A O 1
ATOM 672 N N . VAL A 1 83 ? 15.399 24.122 13.571 1.00 35.19 83 VAL A N 1
ATOM 673 C CA . VAL A 1 83 ? 14.075 23.634 13.152 1.00 35.19 83 VAL A CA 1
ATOM 674 C C . VAL A 1 83 ? 13.750 24.013 11.703 1.00 35.19 83 VAL A C 1
ATOM 676 O O . VAL A 1 83 ? 13.047 23.273 11.030 1.00 35.19 83 VAL A O 1
ATOM 679 N N . VAL A 1 84 ? 14.304 25.106 11.170 1.00 35.50 84 VAL A N 1
ATOM 680 C CA . VAL A 1 84 ? 14.215 25.450 9.740 1.00 35.50 84 VAL A CA 1
ATOM 681 C C . VAL A 1 84 ? 15.210 24.644 8.893 1.00 35.50 84 VAL A C 1
ATOM 683 O O . VAL A 1 84 ? 14.894 24.360 7.746 1.00 35.50 84 VAL A O 1
ATOM 686 N N . ALA A 1 85 ? 16.367 24.216 9.415 1.00 34.44 85 ALA A N 1
ATOM 687 C CA . ALA A 1 85 ? 17.306 23.353 8.679 1.00 34.44 85 ALA A CA 1
ATOM 688 C C . ALA A 1 85 ? 17.029 21.847 8.845 1.00 34.44 85 ALA A C 1
ATOM 690 O O . ALA A 1 85 ? 17.330 21.082 7.939 1.00 34.44 85 ALA A O 1
ATOM 691 N N . GLU A 1 86 ? 16.424 21.420 9.950 1.00 34.66 86 GLU A N 1
ATOM 692 C CA . GLU A 1 86 ? 15.812 20.104 10.136 1.00 34.66 86 GLU A CA 1
ATOM 693 C C . GLU A 1 86 ? 14.512 20.064 9.331 1.00 34.66 86 GLU A C 1
ATOM 695 O O . GLU A 1 86 ? 14.358 19.187 8.499 1.00 34.66 86 GLU A O 1
ATOM 700 N N . GLY A 1 87 ? 13.644 21.075 9.430 1.00 36.03 87 GLY A N 1
ATOM 701 C CA . GLY A 1 87 ? 12.429 21.183 8.615 1.00 36.03 87 GLY A CA 1
ATOM 702 C C . GLY A 1 87 ? 12.698 21.238 7.107 1.00 36.03 87 GLY A C 1
ATOM 703 O O . GLY A 1 87 ? 12.042 20.534 6.351 1.00 36.03 87 GLY A O 1
ATOM 704 N N . ALA A 1 88 ? 13.690 22.008 6.644 1.00 32.09 88 ALA A N 1
ATOM 705 C CA . ALA A 1 88 ? 14.081 22.002 5.231 1.00 32.09 88 ALA A CA 1
ATOM 706 C C . ALA A 1 88 ? 14.937 20.780 4.853 1.00 32.09 88 ALA A C 1
ATOM 708 O O . ALA A 1 88 ? 14.845 20.309 3.725 1.00 32.09 88 ALA A O 1
ATOM 709 N N . GLY A 1 89 ? 15.753 20.247 5.766 1.00 30.88 89 GLY A N 1
ATOM 710 C CA . GLY A 1 89 ? 16.628 19.092 5.524 1.00 30.88 89 GLY A CA 1
ATOM 711 C C . GLY A 1 89 ? 15.909 17.741 5.557 1.00 30.88 89 GLY A C 1
ATOM 712 O O . GLY A 1 89 ? 16.346 16.815 4.886 1.00 30.88 89 GLY A O 1
ATOM 713 N N . MET A 1 90 ? 14.785 17.644 6.271 1.00 35.56 90 MET A N 1
ATOM 714 C CA . MET A 1 90 ? 13.856 16.507 6.251 1.00 35.56 90 MET A CA 1
ATOM 715 C C . MET A 1 90 ? 12.931 16.519 5.024 1.00 35.56 90 MET A C 1
ATOM 717 O O . MET A 1 90 ? 12.203 15.553 4.820 1.00 35.56 90 MET A O 1
ATOM 721 N N . VAL A 1 91 ? 12.938 17.593 4.221 1.00 38.09 91 VAL A N 1
ATOM 722 C CA . VAL A 1 91 ? 12.081 17.736 3.028 1.00 38.09 91 VAL A CA 1
ATOM 723 C C . VAL A 1 91 ? 12.894 17.867 1.729 1.00 38.09 91 VAL A C 1
ATOM 725 O O . VAL A 1 91 ? 12.446 17.378 0.697 1.00 38.09 91 VAL A O 1
ATOM 728 N N . PHE A 1 92 ? 14.092 18.473 1.741 1.00 33.88 92 PHE A N 1
ATOM 729 C CA . PHE A 1 92 ? 14.889 18.717 0.527 1.00 33.88 92 PHE A CA 1
ATOM 730 C C . PHE A 1 92 ? 16.418 18.649 0.726 1.00 33.88 92 PHE A C 1
ATOM 732 O O . PHE A 1 92 ? 17.038 19.633 1.134 1.00 33.88 92 PHE A O 1
ATOM 739 N N . GLN A 1 93 ? 17.056 17.566 0.270 1.00 29.52 93 GLN A N 1
ATOM 740 C CA . GLN A 1 93 ? 18.441 17.512 -0.249 1.00 29.52 93 GLN A CA 1
ATOM 741 C C . GLN A 1 93 ? 18.525 16.389 -1.306 1.00 29.52 93 GLN A C 1
ATOM 743 O O . GLN A 1 93 ? 17.790 15.417 -1.148 1.00 29.52 93 GLN A O 1
ATOM 748 N N . PRO A 1 94 ? 19.400 16.465 -2.335 1.00 38.91 94 PRO A N 1
ATOM 749 C CA . PRO A 1 94 ? 20.370 17.523 -2.667 1.00 38.91 94 PRO A CA 1
ATOM 750 C C . PRO A 1 94 ? 19.733 18.620 -3.556 1.00 38.91 94 PRO A C 1
ATOM 752 O O . PRO A 1 94 ? 19.038 18.340 -4.521 1.00 38.91 94 PRO A O 1
ATOM 755 N N . SER A 1 95 ? 19.756 19.904 -3.193 1.00 39.00 95 SER A N 1
ATOM 756 C CA . SER A 1 95 ? 20.878 20.858 -3.325 1.00 39.00 95 SER A CA 1
ATOM 757 C C . SER A 1 95 ? 21.218 21.331 -4.757 1.00 39.00 95 SER A C 1
ATOM 759 O O . SER A 1 95 ? 22.180 20.909 -5.381 1.00 39.00 95 SER A O 1
ATOM 761 N N . ASN A 1 96 ? 20.473 22.342 -5.230 1.00 33.31 96 ASN A N 1
ATOM 762 C CA . ASN A 1 96 ? 21.009 23.396 -6.115 1.00 33.31 96 ASN A CA 1
ATOM 763 C C . ASN A 1 96 ? 20.119 24.653 -6.097 1.00 33.31 96 ASN A C 1
ATOM 765 O O . ASN A 1 96 ? 20.595 25.748 -5.798 1.00 33.31 96 ASN A O 1
ATOM 769 N N . VAL A 1 97 ? 18.804 24.488 -6.301 1.00 36.06 97 VAL A N 1
ATOM 770 C CA . VAL A 1 97 ? 17.819 25.592 -6.398 1.00 36.06 97 VAL A CA 1
ATOM 771 C C . VAL A 1 97 ? 17.875 26.548 -5.196 1.00 36.06 97 VAL A C 1
ATOM 773 O O . VAL A 1 97 ? 17.912 27.768 -5.366 1.00 36.06 97 VAL A O 1
ATOM 776 N N . CYS A 1 98 ? 17.966 26.012 -3.974 1.00 35.94 98 CYS A N 1
ATOM 777 C CA . CYS A 1 98 ? 18.053 26.820 -2.755 1.00 35.94 98 CYS A CA 1
ATOM 778 C C . CYS A 1 98 ? 19.324 27.686 -2.684 1.00 35.94 98 CYS A C 1
ATOM 780 O O . CYS A 1 98 ? 19.277 28.765 -2.100 1.00 35.94 98 CYS A O 1
ATOM 782 N N . PHE A 1 99 ? 20.442 27.267 -3.293 1.00 36.53 99 PHE A N 1
ATOM 783 C CA . PHE A 1 99 ? 21.674 28.065 -3.314 1.00 36.53 99 PHE A CA 1
ATOM 784 C C . PHE A 1 99 ? 21.569 29.242 -4.293 1.00 36.53 99 PHE A C 1
ATOM 786 O O . PHE A 1 99 ? 22.054 30.335 -3.998 1.00 36.53 99 PHE A O 1
ATOM 793 N N . SER A 1 100 ? 20.878 29.060 -5.423 1.00 35.34 100 SER A N 1
ATOM 794 C CA . SER A 1 100 ? 20.538 30.154 -6.343 1.00 35.34 100 SER A CA 1
ATOM 795 C C . SER A 1 100 ? 19.567 31.152 -5.701 1.00 35.34 100 SER A C 1
ATOM 797 O O . SER A 1 100 ? 19.803 32.356 -5.774 1.00 35.34 100 SER A O 1
ATOM 799 N N . ALA A 1 101 ? 18.533 30.670 -5.002 1.00 35.38 101 ALA A N 1
ATOM 800 C CA . ALA A 1 101 ? 17.601 31.525 -4.261 1.00 35.38 101 ALA A CA 1
ATOM 801 C C . ALA A 1 101 ? 18.304 32.319 -3.141 1.00 35.38 101 ALA A C 1
ATOM 803 O O . ALA A 1 101 ? 18.098 33.526 -3.014 1.00 35.38 101 ALA A O 1
ATOM 804 N N . LEU A 1 102 ? 19.197 31.672 -2.380 1.00 34.09 102 LEU A N 1
ATOM 805 C CA . LEU A 1 102 ? 20.040 32.347 -1.391 1.00 34.09 102 LEU A CA 1
ATOM 806 C C . LEU A 1 102 ? 20.993 33.351 -2.039 1.00 34.09 102 LEU A C 1
ATOM 808 O O . LEU A 1 102 ? 21.120 34.453 -1.528 1.00 34.09 102 LEU A O 1
ATOM 812 N N . SER A 1 103 ? 21.607 33.033 -3.179 1.00 37.16 103 SER A N 1
ATOM 813 C CA . SER A 1 103 ? 22.494 33.964 -3.891 1.00 37.16 103 SER A CA 1
ATOM 814 C C . SER A 1 103 ? 21.747 35.210 -4.392 1.00 37.16 103 SER A C 1
ATOM 816 O O . SER A 1 103 ? 22.268 36.313 -4.271 1.00 37.16 103 SER A O 1
ATOM 818 N N . MET A 1 104 ? 20.497 35.077 -4.856 1.00 35.16 104 MET A N 1
ATOM 819 C CA . MET A 1 104 ? 19.642 36.228 -5.197 1.00 35.16 104 MET A CA 1
ATOM 820 C C . MET A 1 104 ? 19.233 37.059 -3.967 1.00 35.16 104 MET A C 1
ATOM 822 O O . MET A 1 104 ? 19.104 38.277 -4.070 1.00 35.16 104 MET A O 1
ATOM 826 N N . LEU A 1 105 ? 19.070 36.435 -2.795 1.00 35.00 105 LEU A N 1
ATOM 827 C CA . LEU A 1 105 ? 18.851 37.136 -1.519 1.00 35.00 105 LEU A CA 1
ATOM 828 C C . LEU A 1 105 ? 20.139 37.767 -0.949 1.00 35.00 105 LEU A C 1
ATOM 830 O O . LEU A 1 105 ? 20.072 38.759 -0.224 1.00 35.00 105 LEU A O 1
ATOM 834 N N . LEU A 1 106 ? 21.310 37.230 -1.297 1.00 38.69 106 LEU A N 1
ATOM 835 C CA . LEU A 1 106 ? 22.633 37.687 -0.858 1.00 38.69 106 LEU A CA 1
ATOM 836 C C . LEU A 1 106 ? 23.232 38.804 -1.731 1.00 38.69 106 LEU A C 1
ATOM 838 O O . LEU A 1 106 ? 24.298 39.306 -1.387 1.00 38.69 106 LEU A O 1
ATOM 842 N N . ASP A 1 107 ? 22.532 39.249 -2.780 1.00 36.78 107 ASP A N 1
ATOM 843 C CA . ASP A 1 107 ? 22.867 40.454 -3.568 1.00 36.78 107 ASP A CA 1
ATOM 844 C C . ASP A 1 107 ? 22.050 41.699 -3.124 1.00 36.78 107 ASP A C 1
ATOM 846 O O . ASP A 1 107 ? 22.323 42.842 -3.492 1.00 36.78 107 ASP A O 1
ATOM 850 N N . VAL A 1 108 ? 21.068 41.498 -2.236 1.00 38.72 108 VAL A N 1
ATOM 851 C CA . VAL A 1 108 ? 20.317 42.556 -1.533 1.00 38.72 108 VAL A CA 1
ATOM 852 C C . VAL A 1 108 ? 21.123 43.328 -0.445 1.00 38.72 108 VAL A C 1
ATOM 854 O O . VAL A 1 108 ? 20.801 44.503 -0.230 1.00 38.72 108 VAL A O 1
ATOM 857 N N . PRO A 1 109 ? 22.173 42.784 0.230 1.00 36.53 109 PRO A N 1
ATOM 858 C CA . PRO A 1 109 ? 22.911 43.449 1.314 1.00 36.53 109 PRO A CA 1
ATOM 859 C C . PRO A 1 109 ? 23.350 44.889 1.046 1.00 36.53 109 PRO A C 1
ATOM 861 O O . PRO A 1 109 ? 23.267 45.717 1.949 1.00 36.53 109 PRO A O 1
ATOM 864 N N . GLN A 1 110 ? 23.753 45.222 -0.185 1.00 38.53 110 GLN A N 1
ATOM 865 C CA . GLN A 1 110 ? 24.233 46.569 -0.507 1.00 38.53 110 GLN A CA 1
ATOM 866 C C . GLN A 1 110 ? 23.133 47.640 -0.394 1.00 38.53 110 GLN A C 1
ATOM 868 O O . GLN A 1 110 ? 23.441 48.775 -0.056 1.00 38.53 110 GLN A O 1
ATOM 873 N N . LYS A 1 111 ? 21.858 47.280 -0.614 1.00 41.56 111 LYS A N 1
ATOM 874 C CA . LYS A 1 111 ? 20.690 48.162 -0.397 1.00 41.56 111 LYS A CA 1
ATOM 875 C C . LYS A 1 111 ? 20.074 48.006 0.994 1.00 41.56 111 LYS A C 1
ATOM 877 O O . LYS A 1 111 ? 19.364 48.888 1.464 1.00 41.56 111 LYS A O 1
ATOM 882 N N . VAL A 1 112 ? 20.338 46.880 1.653 1.00 38.56 112 VAL A N 1
ATOM 883 C CA . VAL A 1 112 ? 19.943 46.638 3.045 1.00 38.56 112 VAL A CA 1
ATOM 884 C C . VAL A 1 112 ? 20.827 47.424 4.020 1.00 38.56 112 VAL A C 1
ATOM 886 O O . VAL A 1 112 ? 20.323 47.837 5.056 1.00 38.56 112 VAL A O 1
ATOM 889 N N . HIS A 1 113 ? 22.085 47.727 3.678 1.00 37.81 113 HIS A N 1
ATOM 890 C CA . HIS A 1 113 ? 22.901 48.689 4.432 1.00 37.81 113 HIS A CA 1
ATOM 891 C C . HIS A 1 113 ? 22.251 50.081 4.445 1.00 37.81 113 HIS A C 1
ATOM 893 O O . HIS A 1 113 ? 21.977 50.612 5.517 1.00 37.81 113 HIS A O 1
ATOM 899 N N . ASP A 1 114 ? 21.921 50.626 3.268 1.00 38.84 114 ASP A N 1
ATOM 900 C CA . ASP A 1 114 ? 21.236 51.920 3.134 1.00 38.84 114 ASP A CA 1
ATOM 901 C C . ASP A 1 114 ? 19.893 51.939 3.891 1.00 38.84 114 ASP A C 1
ATOM 903 O O . ASP A 1 114 ? 19.505 52.959 4.459 1.00 38.84 114 ASP A O 1
ATOM 907 N N . PHE A 1 115 ? 19.180 50.807 3.934 1.00 39.22 115 PHE A N 1
ATOM 908 C CA . PHE A 1 115 ? 17.957 50.657 4.722 1.00 39.22 115 PHE A CA 1
ATOM 909 C C . PHE A 1 115 ? 18.230 50.712 6.235 1.00 39.22 115 PHE A C 1
ATOM 911 O O . PHE A 1 115 ? 17.605 51.513 6.927 1.00 39.22 115 PHE A O 1
ATOM 918 N N . TRP A 1 116 ? 19.174 49.916 6.753 1.00 40.41 116 TRP A N 1
ATOM 919 C CA . TRP A 1 116 ? 19.483 49.892 8.189 1.00 40.41 116 TRP A CA 1
ATOM 920 C C . TRP A 1 116 ? 20.098 51.198 8.692 1.00 40.41 116 TRP A C 1
ATOM 922 O O . TRP A 1 116 ? 19.722 51.648 9.764 1.00 40.41 116 TRP A O 1
ATOM 932 N N . GLU A 1 117 ? 20.956 51.866 7.918 1.00 38.81 117 GLU A N 1
ATOM 933 C CA . GLU A 1 117 ? 21.550 53.145 8.332 1.00 38.81 117 GLU A CA 1
ATOM 934 C C . GLU A 1 117 ? 20.492 54.264 8.431 1.00 38.81 117 GLU A C 1
ATOM 936 O O . GLU A 1 117 ? 20.577 55.127 9.306 1.00 38.81 117 GLU A O 1
ATOM 941 N N . ASN A 1 118 ? 19.430 54.216 7.616 1.00 37.97 118 ASN A N 1
ATOM 942 C CA . ASN A 1 118 ? 18.265 55.093 7.780 1.00 37.97 118 ASN A CA 1
ATOM 943 C C . ASN A 1 118 ? 17.344 54.656 8.938 1.00 37.97 118 ASN A C 1
ATOM 945 O O . ASN A 1 118 ? 16.784 55.515 9.620 1.00 37.97 118 ASN A O 1
ATOM 949 N N . VAL A 1 119 ? 17.201 53.351 9.197 1.00 38.31 119 VAL A N 1
ATOM 950 C CA . VAL A 1 119 ? 16.423 52.823 10.335 1.00 38.31 119 VAL A CA 1
ATOM 951 C C . VAL A 1 119 ? 17.090 53.136 11.678 1.00 38.31 119 VAL A C 1
ATOM 953 O O . VAL A 1 119 ? 16.387 53.541 12.596 1.00 38.31 119 VAL A O 1
ATOM 956 N N . ASP A 1 120 ? 18.413 53.039 11.802 1.00 38.19 120 ASP A N 1
ATOM 957 C CA . ASP A 1 120 ? 19.127 53.351 13.047 1.00 38.19 120 ASP A CA 1
ATOM 958 C C . ASP A 1 120 ? 19.073 54.855 13.362 1.00 38.19 120 ASP A C 1
ATOM 960 O O . ASP A 1 120 ? 18.746 55.228 14.486 1.00 38.19 120 ASP A O 1
ATOM 964 N N . ASN A 1 121 ? 19.259 55.737 12.368 1.00 40.38 121 ASN A N 1
ATOM 965 C CA . ASN A 1 121 ? 19.058 57.185 12.553 1.00 40.38 121 ASN A CA 1
ATOM 966 C C . ASN A 1 121 ? 17.608 57.529 12.961 1.00 40.38 121 ASN A C 1
ATOM 968 O O . ASN A 1 121 ? 17.378 58.446 13.757 1.00 40.38 121 ASN A O 1
ATOM 972 N N . LEU A 1 122 ? 16.619 56.791 12.442 1.00 35.78 122 LEU A N 1
ATOM 973 C CA . LEU A 1 122 ? 15.214 56.926 12.832 1.00 35.78 122 LEU A CA 1
ATOM 974 C C . LEU A 1 122 ? 14.970 56.412 14.264 1.00 35.78 122 LEU A C 1
ATOM 976 O O . LEU A 1 122 ? 14.262 57.061 15.032 1.00 35.78 122 LEU A O 1
ATOM 980 N N . LEU A 1 123 ? 15.573 55.284 14.646 1.00 37.44 123 LEU A N 1
ATOM 981 C CA . LEU A 1 123 ? 15.430 54.688 15.974 1.00 37.44 123 LEU A CA 1
ATOM 982 C C . LEU A 1 123 ? 16.131 55.507 17.061 1.00 37.44 123 LEU A C 1
ATOM 984 O O . LEU A 1 123 ? 15.494 55.771 18.075 1.00 37.44 123 LEU A O 1
ATOM 988 N N . ASP A 1 124 ? 17.355 55.999 16.853 1.00 41.12 124 ASP A N 1
ATOM 989 C CA . ASP A 1 124 ? 18.035 56.895 17.809 1.00 41.12 124 ASP A CA 1
ATOM 990 C C . ASP A 1 124 ? 17.252 58.207 18.026 1.00 41.12 124 ASP A C 1
ATOM 992 O O . ASP A 1 124 ? 17.240 58.760 19.128 1.00 41.12 124 ASP A O 1
ATOM 996 N N . THR A 1 125 ? 16.526 58.675 17.004 1.00 35.06 125 THR A N 1
ATOM 997 C CA . THR A 1 125 ? 15.632 59.843 17.102 1.00 35.06 125 THR A CA 1
ATOM 998 C C . THR A 1 125 ? 14.352 59.546 17.907 1.00 35.06 125 THR A C 1
ATOM 1000 O O . THR A 1 125 ? 13.812 60.445 18.552 1.00 35.06 125 THR A O 1
ATOM 1003 N N . LEU A 1 126 ? 13.859 58.301 17.900 1.00 34.69 126 LEU A N 1
ATOM 1004 C CA . LEU A 1 126 ? 12.598 57.888 18.543 1.00 34.69 126 LEU A CA 1
ATOM 1005 C C . LEU A 1 126 ? 12.779 57.212 19.916 1.00 34.69 126 LEU A C 1
ATOM 1007 O O . LEU A 1 126 ? 11.854 57.214 20.734 1.00 34.69 126 LEU A O 1
ATOM 1011 N N . TRP A 1 127 ? 13.957 56.654 20.195 1.00 40.16 127 TRP A N 1
ATOM 1012 C CA . TRP A 1 127 ? 14.265 55.894 21.409 1.00 40.16 127 TRP A CA 1
ATOM 1013 C C . TRP A 1 127 ? 13.982 56.646 22.726 1.00 40.16 127 TRP A C 1
ATOM 1015 O O . TRP A 1 127 ? 13.424 56.024 23.629 1.00 40.16 127 TRP A O 1
ATOM 1025 N N . PRO A 1 128 ? 14.241 57.970 22.854 1.00 37.66 128 PRO A N 1
ATOM 1026 C CA . PRO A 1 128 ? 13.903 58.730 24.064 1.00 37.66 128 PRO A CA 1
ATOM 1027 C C . PRO A 1 128 ? 12.400 58.944 24.302 1.00 37.66 128 PRO A C 1
ATOM 1029 O O . PRO A 1 128 ? 12.038 59.536 25.313 1.00 37.66 128 PRO A O 1
ATOM 1032 N N . SER A 1 129 ? 11.533 58.540 23.366 1.00 35.22 129 SER A N 1
ATOM 1033 C CA . SER A 1 129 ? 10.075 58.529 23.563 1.00 35.22 129 SER A CA 1
ATOM 1034 C C . SER A 1 129 ? 9.588 57.130 23.938 1.00 35.22 129 SER A C 1
ATOM 1036 O O . SER A 1 129 ? 8.907 56.974 24.950 1.00 35.22 129 SER A O 1
ATOM 1038 N N . LEU A 1 130 ? 10.007 56.116 23.166 1.00 37.12 130 LEU A N 1
ATOM 1039 C CA . LEU A 1 130 ? 9.595 54.705 23.283 1.00 37.12 130 LEU A CA 1
ATOM 1040 C C . LEU A 1 130 ? 9.889 54.049 24.652 1.00 37.12 130 LEU A C 1
ATOM 1042 O O . LEU A 1 130 ? 9.440 52.931 24.901 1.00 37.12 130 LEU A O 1
ATOM 1046 N N . SER A 1 131 ? 10.646 54.708 25.533 1.00 42.16 131 SER A N 1
ATOM 1047 C CA . SER A 1 131 ? 11.024 54.220 26.864 1.00 42.16 131 SER A CA 1
ATOM 1048 C C . SER A 1 131 ? 9.932 54.318 27.937 1.00 42.16 131 SER A C 1
ATOM 1050 O O . SER A 1 131 ? 9.983 53.571 28.917 1.00 42.16 131 SER A O 1
ATOM 1052 N N . ASP A 1 132 ? 8.962 55.223 27.790 1.00 36.47 132 ASP A N 1
ATOM 1053 C CA . ASP A 1 132 ? 8.208 55.769 28.940 1.00 36.47 132 ASP A CA 1
ATOM 1054 C C . ASP A 1 132 ? 6.827 55.124 29.180 1.00 36.47 132 ASP A C 1
ATOM 1056 O O . ASP A 1 132 ? 6.024 55.579 29.994 1.00 36.47 132 ASP A O 1
ATOM 1060 N N . PHE A 1 133 ? 6.550 54.019 28.495 1.00 33.75 133 PHE A N 1
ATOM 1061 C CA . PHE A 1 133 ? 5.245 53.362 28.437 1.00 33.75 133 PHE A CA 1
ATOM 1062 C C . PHE A 1 133 ? 5.524 51.830 28.527 1.00 33.75 133 PHE A C 1
ATOM 1064 O O . PHE A 1 133 ? 5.953 51.207 27.565 1.00 33.75 133 PHE A O 1
ATOM 1071 N N . GLN A 1 134 ? 5.309 51.177 29.681 1.00 44.12 134 GLN A N 1
ATOM 1072 C CA . GLN A 1 134 ? 6.106 50.000 30.128 1.00 44.12 134 GLN A CA 1
ATOM 1073 C C . GLN A 1 134 ? 6.090 48.667 29.329 1.00 44.12 134 GLN A C 1
ATOM 1075 O O . GLN A 1 134 ? 7.056 47.921 29.461 1.00 44.12 134 GLN A O 1
ATOM 1080 N N . ILE A 1 135 ? 5.022 48.286 28.606 1.00 37.25 135 ILE A N 1
ATOM 1081 C CA . ILE A 1 135 ? 5.045 47.116 27.686 1.00 37.25 135 ILE A CA 1
ATOM 1082 C C . ILE A 1 135 ? 5.537 47.581 26.311 1.00 37.25 135 ILE A C 1
ATOM 1084 O O . ILE A 1 135 ? 6.726 47.515 26.034 1.00 37.25 135 ILE A O 1
ATOM 1088 N N . TYR A 1 136 ? 4.643 48.204 25.547 1.00 49.06 136 TYR A N 1
ATOM 1089 C CA . TYR A 1 136 ? 4.890 49.562 25.063 1.00 49.06 136 TYR A CA 1
ATOM 1090 C C . TYR A 1 136 ? 3.686 50.420 25.505 1.00 49.06 136 TYR A C 1
ATOM 1092 O O . TYR A 1 136 ? 3.031 51.008 24.659 1.00 49.06 136 TYR A O 1
ATOM 1100 N N . GLN A 1 137 ? 3.287 50.346 26.797 1.00 42.91 137 GLN A N 1
ATOM 1101 C CA . GLN A 1 137 ? 1.929 50.607 27.377 1.00 42.91 137 GLN A CA 1
ATOM 1102 C C . GLN A 1 137 ? 1.110 51.709 26.696 1.00 42.91 137 GLN A C 1
ATOM 1104 O O . GLN A 1 137 ? -0.118 51.653 26.652 1.00 42.91 137 GLN A O 1
ATOM 1109 N N . ASP A 1 138 ? 1.811 52.748 26.277 1.00 41.62 138 ASP A N 1
ATOM 1110 C CA . ASP A 1 138 ? 1.356 54.140 25.946 1.00 41.62 138 ASP A CA 1
ATOM 1111 C C . ASP A 1 138 ? 1.358 53.885 24.350 1.00 41.62 138 ASP A C 1
ATOM 1113 O O . ASP A 1 138 ? 2.173 54.336 23.537 1.00 41.62 138 ASP A O 1
ATOM 1117 N N . ILE A 1 139 ? 0.409 53.056 23.874 1.00 40.59 139 ILE A N 1
ATOM 1118 C CA . ILE A 1 139 ? 0.288 52.653 22.452 1.00 40.59 139 ILE A CA 1
ATOM 1119 C C . ILE A 1 139 ? 0.128 53.874 21.517 1.00 40.59 139 ILE A C 1
ATOM 1121 O O . ILE A 1 139 ? 0.438 53.800 20.330 1.00 40.59 139 ILE A O 1
ATOM 1125 N N . LYS A 1 140 ? -0.247 55.033 22.073 1.00 41.59 140 LYS A N 1
ATOM 1126 C CA . LYS A 1 140 ? -0.305 56.329 21.383 1.00 41.59 140 LYS A CA 1
ATOM 1127 C C . LYS A 1 140 ? 1.050 56.849 20.895 1.00 41.59 140 LYS A C 1
ATOM 1129 O O . LYS A 1 140 ? 1.077 57.654 19.974 1.00 41.59 140 LYS A O 1
ATOM 1134 N N . GLN A 1 141 ? 2.184 56.419 21.456 1.00 43.62 141 GLN A N 1
ATOM 1135 C CA . GLN A 1 141 ? 3.492 56.821 20.912 1.00 43.62 141 GLN A CA 1
ATOM 1136 C C . GLN A 1 141 ? 3.742 56.230 19.515 1.00 43.62 141 GLN A C 1
ATOM 1138 O O . GLN A 1 141 ? 4.435 56.838 18.701 1.00 43.62 141 GLN A O 1
ATOM 1143 N N . PHE A 1 142 ? 3.101 55.102 19.187 1.00 43.59 142 PHE A N 1
ATOM 1144 C CA . PHE A 1 142 ? 3.095 54.557 17.830 1.00 43.59 142 PHE A CA 1
ATOM 1145 C C . PHE A 1 142 ? 2.159 55.319 16.870 1.00 43.59 142 PHE A C 1
ATOM 1147 O O . PHE A 1 142 ? 2.205 55.063 15.669 1.00 43.59 142 PHE A O 1
ATOM 1154 N N . ASP A 1 143 ? 1.373 56.307 17.321 1.00 45.44 143 ASP A N 1
ATOM 1155 C CA . ASP A 1 143 ? 0.580 57.164 16.418 1.00 45.44 143 ASP A CA 1
ATOM 1156 C C . ASP A 1 143 ? 1.422 58.186 15.641 1.00 45.44 143 ASP A C 1
ATOM 1158 O O . ASP A 1 143 ? 0.911 58.864 14.751 1.00 45.44 143 ASP A O 1
ATOM 1162 N N . HIS A 1 144 ? 2.719 58.290 15.937 1.00 43.97 144 HIS A N 1
ATOM 1163 C CA . HIS A 1 144 ? 3.681 59.069 15.148 1.00 43.97 144 HIS A CA 1
ATOM 1164 C C . HIS A 1 144 ? 4.516 58.201 14.196 1.00 43.97 144 HIS A C 1
ATOM 1166 O O . HIS A 1 144 ? 5.294 58.730 13.405 1.00 43.97 144 HIS A O 1
ATOM 1172 N N . VAL A 1 145 ? 4.330 56.876 14.224 1.00 47.75 145 VAL A N 1
ATOM 1173 C CA . VAL A 1 145 ? 4.906 55.974 13.225 1.00 47.75 145 VAL A CA 1
ATOM 1174 C C . VAL A 1 145 ? 4.160 56.151 11.907 1.00 47.75 145 VAL A C 1
ATOM 1176 O O . VAL A 1 145 ? 2.929 56.114 11.862 1.00 47.75 145 VAL A O 1
ATOM 1179 N N . GLU A 1 146 ? 4.913 56.349 10.823 1.00 49.62 146 GLU A N 1
ATOM 1180 C CA . GLU A 1 146 ? 4.347 56.596 9.500 1.00 49.62 146 GLU A CA 1
ATOM 1181 C C . GLU A 1 146 ? 3.388 55.470 9.088 1.00 49.62 146 GLU A C 1
ATOM 1183 O O . GLU A 1 146 ? 3.653 54.284 9.299 1.00 49.62 146 GLU A O 1
ATOM 1188 N N . ARG A 1 147 ? 2.257 55.843 8.479 1.00 50.94 147 ARG A N 1
ATOM 1189 C CA . ARG A 1 147 ? 1.143 54.932 8.184 1.00 50.94 147 ARG A CA 1
ATOM 1190 C C . ARG A 1 147 ? 1.573 53.662 7.442 1.00 50.94 147 ARG A C 1
ATOM 1192 O O . ARG A 1 147 ? 1.068 52.586 7.750 1.00 50.94 147 ARG A O 1
ATOM 1199 N N . GLN A 1 148 ? 2.508 53.763 6.496 1.00 47.31 148 GLN A N 1
ATOM 1200 C CA . GLN A 1 148 ? 3.016 52.586 5.785 1.00 47.31 148 GLN A CA 1
ATOM 1201 C C . GLN A 1 148 ? 3.729 51.611 6.730 1.00 47.31 148 GLN A C 1
ATOM 1203 O O . GLN A 1 148 ? 3.547 50.405 6.593 1.00 47.31 148 GLN A O 1
ATOM 1208 N N . LEU A 1 149 ? 4.467 52.106 7.728 1.00 44.91 149 LEU A N 1
ATOM 1209 C CA . LEU A 1 149 ? 5.132 51.265 8.719 1.00 44.91 149 LEU A CA 1
ATOM 1210 C C . LEU A 1 149 ? 4.133 50.672 9.730 1.00 44.91 149 LEU A C 1
ATOM 1212 O O . LEU A 1 149 ? 4.254 49.487 10.032 1.00 44.91 149 LEU A O 1
ATOM 1216 N N . LYS A 1 150 ? 3.082 51.408 10.151 1.00 48.88 150 LYS A N 1
ATOM 1217 C CA . LYS A 1 150 ? 1.932 50.811 10.880 1.00 48.88 150 LYS A CA 1
ATOM 1218 C C . LYS A 1 150 ? 1.331 49.643 10.080 1.00 48.88 150 LYS A C 1
ATOM 1220 O O . LYS A 1 150 ? 1.174 48.542 10.605 1.00 48.88 150 LYS A O 1
ATOM 1225 N N . GLU A 1 151 ? 1.038 49.858 8.794 1.00 50.84 151 GLU A N 1
ATOM 1226 C CA . GLU A 1 151 ? 0.462 48.841 7.903 1.00 50.84 151 GLU A CA 1
ATOM 1227 C C . GLU A 1 151 ? 1.418 47.662 7.620 1.00 50.84 151 GLU A C 1
ATOM 1229 O O . GLU A 1 151 ? 0.947 46.544 7.408 1.00 50.84 151 GLU A O 1
ATOM 1234 N N . ILE A 1 152 ? 2.739 47.870 7.619 1.00 47.34 152 ILE A N 1
ATOM 1235 C CA . ILE A 1 152 ? 3.746 46.803 7.473 1.00 47.34 152 ILE A CA 1
ATOM 1236 C C . ILE A 1 152 ? 3.858 45.980 8.758 1.00 47.34 152 ILE A C 1
ATOM 1238 O O . ILE A 1 152 ? 3.807 44.755 8.683 1.00 47.34 152 ILE A O 1
ATOM 1242 N N . VAL A 1 153 ? 3.936 46.613 9.935 1.00 47.34 153 VAL A N 1
ATOM 1243 C CA . VAL A 1 153 ? 3.948 45.901 11.227 1.00 47.34 153 VAL A CA 1
ATOM 1244 C C . VAL A 1 153 ? 2.651 45.110 11.416 1.00 47.34 153 VAL A C 1
ATOM 1246 O O . VAL A 1 153 ? 2.701 43.959 11.837 1.00 47.34 153 VAL A O 1
ATOM 1249 N N . HIS A 1 154 ? 1.501 45.661 11.014 1.00 52.03 154 HIS A N 1
ATOM 1250 C CA . HIS A 1 154 ? 0.225 44.937 10.979 1.00 52.03 154 HIS A CA 1
ATOM 1251 C C . HIS A 1 154 ? 0.299 43.659 10.138 1.00 52.03 154 HIS A C 1
ATOM 1253 O O . HIS A 1 154 ? -0.054 42.584 10.618 1.00 52.03 154 HIS A O 1
ATOM 1259 N N . LYS A 1 155 ? 0.790 43.770 8.897 1.00 48.00 155 LYS A N 1
ATOM 1260 C CA . LYS A 1 155 ? 0.937 42.637 7.973 1.00 48.00 155 LYS A CA 1
ATOM 1261 C C . LYS A 1 155 ? 1.948 41.619 8.498 1.00 48.00 155 LYS A C 1
ATOM 1263 O O . LYS A 1 155 ? 1.684 40.433 8.397 1.00 48.00 155 LYS A O 1
ATOM 1268 N N . LEU A 1 156 ? 3.048 42.051 9.115 1.00 46.47 156 LEU A N 1
ATOM 1269 C CA . LEU A 1 156 ? 4.029 41.155 9.736 1.00 46.47 156 LEU A CA 1
ATOM 1270 C C . LEU A 1 156 ? 3.462 40.418 10.955 1.00 46.47 156 LEU A C 1
ATOM 1272 O O . LEU A 1 156 ? 3.685 39.219 11.074 1.00 46.47 156 LEU A O 1
ATOM 1276 N N . MET A 1 157 ? 2.703 41.088 11.830 1.00 47.41 157 MET A N 1
ATOM 1277 C CA . MET A 1 157 ? 2.059 40.426 12.972 1.00 47.41 157 MET A CA 1
ATOM 1278 C C . MET A 1 157 ? 0.939 39.480 12.537 1.00 47.41 157 MET A C 1
ATOM 1280 O O . MET A 1 157 ? 0.852 38.386 13.081 1.00 47.41 157 MET A O 1
ATOM 1284 N N . ILE A 1 158 ? 0.129 39.854 11.539 1.00 50.75 158 ILE A N 1
ATOM 1285 C CA . ILE A 1 158 ? -0.860 38.948 10.939 1.00 50.75 158 ILE A CA 1
ATOM 1286 C C . ILE A 1 158 ? -0.152 37.751 10.312 1.00 50.75 158 ILE A C 1
ATOM 1288 O O . ILE A 1 158 ? -0.439 36.638 10.716 1.00 50.75 158 ILE A O 1
ATOM 1292 N N . CYS A 1 159 ? 0.840 37.947 9.438 1.00 44.47 159 CYS A N 1
ATOM 1293 C CA . CYS A 1 159 ? 1.597 36.835 8.862 1.00 44.47 159 CYS A CA 1
ATOM 1294 C C . CYS A 1 159 ? 2.261 35.962 9.937 1.00 44.47 159 CYS A C 1
ATOM 1296 O O . CYS A 1 159 ? 2.327 34.756 9.756 1.00 44.47 159 CYS A O 1
ATOM 1298 N N . PHE A 1 160 ? 2.734 36.521 11.054 1.00 44.88 160 PHE A N 1
ATOM 1299 C CA . PHE A 1 160 ? 3.305 35.734 12.150 1.00 44.88 160 PHE A CA 1
ATOM 1300 C C . PHE A 1 160 ? 2.240 34.921 12.904 1.00 44.88 160 PHE A C 1
ATOM 1302 O O . PHE A 1 160 ? 2.457 33.743 13.168 1.00 44.88 160 PHE A O 1
ATOM 1309 N N . VAL A 1 161 ? 1.079 35.511 13.207 1.00 45.97 161 VAL A N 1
ATOM 1310 C CA . VAL A 1 161 ? -0.052 34.812 13.845 1.00 45.97 161 VAL A CA 1
ATOM 1311 C C . VAL A 1 161 ? -0.655 33.763 12.908 1.00 45.97 161 VAL A C 1
ATOM 1313 O O . VAL A 1 161 ? -0.920 32.651 13.353 1.00 45.97 161 VAL A O 1
ATOM 1316 N N . ASP A 1 162 ? -0.789 34.069 11.618 1.00 44.44 162 ASP A N 1
ATOM 1317 C CA . ASP A 1 162 ? -1.245 33.153 10.572 1.00 44.44 162 ASP A CA 1
ATOM 1318 C C . ASP A 1 162 ? -0.229 32.015 10.369 1.00 44.44 162 ASP A C 1
ATOM 1320 O O . ASP A 1 162 ? -0.632 30.861 10.283 1.00 44.44 162 ASP A O 1
ATOM 1324 N N . ILE A 1 163 ? 1.086 32.286 10.383 1.00 43.75 163 ILE A N 1
ATOM 1325 C CA . ILE A 1 163 ? 2.138 31.249 10.384 1.00 43.75 163 ILE A CA 1
ATOM 1326 C C . ILE A 1 163 ? 2.059 30.396 11.654 1.00 43.75 163 ILE A C 1
ATOM 1328 O O . ILE A 1 163 ? 2.182 29.180 11.564 1.00 43.75 163 ILE A O 1
ATOM 1332 N N . CYS A 1 164 ? 1.820 30.975 12.833 1.00 42.03 164 CYS A N 1
ATOM 1333 C CA . CYS A 1 164 ? 1.643 30.198 14.061 1.00 42.03 164 CYS A CA 1
ATOM 1334 C C . CYS A 1 164 ? 0.366 29.342 14.030 1.00 42.03 164 CYS A C 1
ATOM 1336 O O . CYS A 1 164 ? 0.416 28.179 14.425 1.00 42.03 164 CYS A O 1
ATOM 1338 N N . ALA A 1 165 ? -0.750 29.866 13.521 1.00 41.34 165 ALA A N 1
ATOM 1339 C CA . ALA A 1 165 ? -1.993 29.119 13.341 1.00 41.34 165 ALA A CA 1
ATOM 1340 C C . ALA A 1 165 ? -1.846 28.013 12.279 1.00 41.34 165 ALA A C 1
ATOM 1342 O O . ALA A 1 165 ? -2.317 26.898 12.492 1.00 41.34 165 ALA A O 1
ATOM 1343 N N . LEU A 1 166 ? -1.120 28.278 11.187 1.00 41.34 166 LEU A N 1
ATOM 1344 C CA . LEU A 1 166 ? -0.725 27.278 10.193 1.00 41.34 166 LEU A CA 1
ATOM 1345 C C . LEU A 1 166 ? 0.188 26.216 10.807 1.00 41.34 166 LEU A C 1
ATOM 1347 O O . LEU A 1 166 ? -0.063 25.043 10.593 1.00 41.34 166 LEU A O 1
ATOM 1351 N N . CYS A 1 167 ? 1.183 26.570 11.622 1.00 38.69 167 CYS A N 1
ATOM 1352 C CA . CYS A 1 167 ? 2.019 25.596 12.332 1.00 38.69 167 CYS A CA 1
ATOM 1353 C C . CYS A 1 167 ? 1.207 24.731 13.312 1.00 38.69 167 CYS A C 1
ATOM 1355 O O . CYS A 1 167 ? 1.459 23.533 13.406 1.00 38.69 167 CYS A O 1
ATOM 1357 N N . VAL A 1 168 ? 0.203 25.295 13.994 1.00 39.12 168 VAL A N 1
ATOM 1358 C CA . VAL A 1 168 ? -0.722 24.540 14.863 1.00 39.12 168 VAL A CA 1
ATOM 1359 C C . VAL A 1 168 ? -1.670 23.645 14.046 1.00 39.12 168 VAL A C 1
ATOM 1361 O O . VAL A 1 168 ? -1.954 22.523 14.455 1.00 39.12 168 VAL A O 1
ATOM 1364 N N . SER A 1 169 ? -2.113 24.082 12.865 1.00 37.94 169 SER A N 1
ATOM 1365 C CA . SER A 1 169 ? -2.921 23.277 11.931 1.00 37.94 169 SER A CA 1
ATOM 1366 C C . SER A 1 169 ? -2.097 22.162 11.256 1.00 37.94 169 SER A C 1
ATOM 1368 O O . SER A 1 169 ? -2.526 21.013 11.158 1.00 37.94 169 SER A O 1
ATOM 1370 N N . LEU A 1 170 ? -0.837 22.434 10.917 1.00 37.28 170 LEU A N 1
ATOM 1371 C CA . LEU A 1 170 ? 0.140 21.436 10.476 1.00 37.28 170 LEU A CA 1
ATOM 1372 C C . LEU A 1 170 ? 0.493 20.461 11.615 1.00 37.28 170 LEU A C 1
ATOM 1374 O O . LEU A 1 170 ? 0.689 19.275 11.362 1.00 37.28 170 LEU A O 1
ATOM 1378 N N . GLN A 1 171 ? 0.463 20.895 12.882 1.00 39.00 171 GLN A N 1
ATOM 1379 C CA . GLN A 1 171 ? 0.505 19.973 14.023 1.00 39.00 171 GLN A CA 1
ATOM 1380 C C . GLN A 1 171 ? -0.734 19.067 14.114 1.00 39.00 171 GLN A C 1
ATOM 1382 O O . GLN A 1 171 ? -0.617 17.952 14.623 1.00 39.00 171 GLN A O 1
ATOM 1387 N N . GLN A 1 172 ? -1.894 19.476 13.591 1.00 39.81 172 GLN A N 1
ATOM 1388 C CA . GLN A 1 172 ? -3.089 18.624 13.535 1.00 39.81 172 GLN A CA 1
ATOM 1389 C C . GLN A 1 172 ? -2.958 17.553 12.441 1.00 39.81 172 GLN A C 1
ATOM 1391 O O . GLN A 1 172 ? -3.274 16.395 12.704 1.00 39.81 172 GLN A O 1
ATOM 1396 N N . SER A 1 173 ? -2.340 17.881 11.298 1.00 44.16 173 SER A N 1
ATOM 1397 C CA . SER A 1 173 ? -1.804 16.876 10.360 1.00 44.16 173 SER A CA 1
ATOM 1398 C C . SER A 1 173 ? -0.765 15.960 11.037 1.00 44.16 173 SER A C 1
ATOM 1400 O O . SER A 1 173 ? -0.764 14.749 10.814 1.00 44.16 173 SER A O 1
ATOM 1402 N N . SER A 1 174 ? 0.057 16.484 11.955 1.00 61.94 174 SER A N 1
ATOM 1403 C CA . SER A 1 174 ? 1.040 15.666 12.675 1.00 61.94 174 SER A CA 1
ATOM 1404 C C . SER A 1 174 ? 0.479 14.746 13.767 1.00 61.94 174 SER A C 1
ATOM 1406 O O . SER A 1 174 ? 1.230 13.875 14.191 1.00 61.94 174 SER A O 1
ATOM 1408 N N . LYS A 1 175 ? -0.794 14.840 14.202 1.00 68.06 175 LYS A N 1
ATOM 1409 C CA . LYS A 1 175 ? -1.331 13.963 15.276 1.00 68.06 175 LYS A CA 1
ATOM 1410 C C . LYS A 1 175 ? -1.160 12.467 14.966 1.00 68.06 175 LYS A C 1
ATOM 1412 O O . LYS A 1 175 ? -0.868 11.671 15.855 1.00 68.06 175 LYS A O 1
ATOM 1417 N N . MET A 1 176 ? -1.299 12.092 13.696 1.00 76.81 176 MET A N 1
ATOM 1418 C CA . MET A 1 176 ? -1.161 10.707 13.226 1.00 76.81 176 MET A CA 1
ATOM 1419 C C . MET A 1 176 ? 0.299 10.235 13.313 1.00 76.81 176 MET A C 1
ATOM 1421 O O . MET A 1 176 ? 0.581 9.158 13.832 1.00 76.81 176 MET A O 1
ATOM 1425 N N . ALA A 1 177 ? 1.249 11.080 12.901 1.00 77.12 177 ALA A N 1
ATOM 1426 C CA . ALA A 1 177 ? 2.680 10.823 13.070 1.00 77.12 177 ALA A CA 1
ATOM 1427 C C . ALA A 1 177 ? 3.113 10.872 14.551 1.00 77.12 177 ALA A C 1
ATOM 1429 O O . ALA A 1 177 ? 3.993 10.118 14.969 1.00 77.12 177 ALA A O 1
ATOM 1430 N N . GLU A 1 178 ? 2.489 11.728 15.363 1.00 81.88 178 GLU A N 1
ATOM 1431 C CA . GLU A 1 178 ? 2.738 11.854 16.798 1.00 81.88 178 GLU A CA 1
ATOM 1432 C C . GLU A 1 178 ? 2.346 10.583 17.560 1.00 81.88 178 GLU A C 1
ATOM 1434 O O . GLU A 1 178 ? 3.087 10.187 18.460 1.00 81.88 178 GLU A O 1
ATOM 1439 N N . ALA A 1 179 ? 1.273 9.892 17.156 1.00 89.94 179 ALA A N 1
ATOM 1440 C CA . ALA A 1 179 ? 0.923 8.575 17.688 1.00 89.94 179 ALA A CA 1
ATOM 1441 C C . ALA A 1 179 ? 2.097 7.586 17.543 1.00 89.94 179 ALA A C 1
ATOM 1443 O O . ALA A 1 179 ? 2.581 7.050 18.541 1.00 89.94 179 ALA A O 1
ATOM 1444 N N . GLY A 1 180 ? 2.653 7.438 16.334 1.00 89.38 180 GLY A N 1
ATOM 1445 C CA . GLY A 1 180 ? 3.848 6.616 16.098 1.00 89.38 180 GLY A CA 1
ATOM 1446 C C . GLY A 1 180 ? 5.079 7.102 16.880 1.00 89.38 180 GLY A C 1
ATOM 1447 O O . GLY A 1 180 ? 5.764 6.314 17.536 1.00 89.38 180 GLY A O 1
ATOM 1448 N N . GLN A 1 181 ? 5.339 8.415 16.901 1.00 87.44 181 GLN A N 1
ATOM 1449 C CA . GLN A 1 181 ? 6.444 8.980 17.685 1.00 87.44 181 GLN A CA 1
ATOM 1450 C C . GLN A 1 181 ? 6.301 8.733 19.193 1.00 87.44 181 GLN A C 1
ATOM 1452 O O . GLN A 1 181 ? 7.313 8.565 19.871 1.00 87.44 181 GLN A O 1
ATOM 1457 N N . ARG A 1 182 ? 5.082 8.735 19.743 1.00 91.56 182 ARG A N 1
ATOM 1458 C CA . ARG A 1 182 ? 4.811 8.438 21.157 1.00 91.56 182 ARG A CA 1
ATOM 1459 C C . ARG A 1 182 ? 5.210 7.006 21.490 1.00 91.56 182 ARG A C 1
ATOM 1461 O O . ARG A 1 182 ? 5.912 6.804 22.477 1.00 91.56 182 ARG A O 1
ATOM 1468 N N . ILE A 1 183 ? 4.888 6.043 20.628 1.00 93.81 183 ILE A N 1
ATOM 1469 C CA . ILE A 1 183 ? 5.296 4.642 20.813 1.00 93.81 183 ILE A CA 1
ATOM 1470 C C . ILE A 1 183 ? 6.823 4.494 20.745 1.00 93.81 183 ILE A C 1
ATOM 1472 O O . ILE A 1 183 ? 7.415 3.842 21.605 1.00 93.81 183 ILE A O 1
ATOM 1476 N N . LEU A 1 184 ? 7.498 5.180 19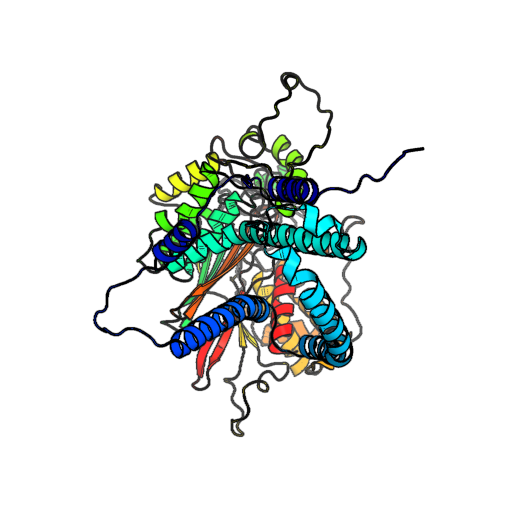.815 1.00 90.44 184 LEU A N 1
ATOM 1477 C CA . LEU A 1 184 ? 8.968 5.224 19.785 1.00 90.44 184 LEU A CA 1
ATOM 1478 C C . LEU A 1 184 ? 9.569 5.855 21.059 1.00 90.44 184 LEU A C 1
ATOM 1480 O O . LEU A 1 184 ? 10.545 5.329 21.601 1.00 90.44 184 LEU A O 1
ATOM 1484 N N . LYS A 1 185 ? 8.981 6.948 21.572 1.00 89.38 185 LYS A N 1
ATOM 1485 C CA . LYS A 1 185 ? 9.397 7.622 22.822 1.00 89.38 185 LYS A CA 1
ATOM 1486 C C . LYS A 1 185 ? 9.230 6.712 24.051 1.00 89.38 185 LYS A C 1
ATOM 1488 O O . LYS A 1 185 ? 10.091 6.741 24.927 1.00 89.38 185 LYS A O 1
ATOM 1493 N N . LEU A 1 186 ? 8.195 5.866 24.083 1.00 91.50 186 LEU A N 1
ATOM 1494 C CA . LEU A 1 186 ? 7.973 4.844 25.121 1.00 91.50 186 LEU A CA 1
ATOM 1495 C C . LEU A 1 186 ? 8.949 3.649 25.035 1.00 91.50 186 LEU A C 1
ATOM 1497 O O . LEU A 1 186 ? 9.037 2.855 25.967 1.00 91.50 186 LEU A O 1
ATOM 1501 N N . GLY A 1 187 ? 9.736 3.527 23.960 1.00 90.94 187 GLY A N 1
ATOM 1502 C CA . GLY A 1 187 ? 10.683 2.421 23.767 1.00 90.94 187 GLY A CA 1
ATOM 1503 C C . GLY A 1 187 ? 10.203 1.329 22.806 1.00 90.94 187 GLY A C 1
ATOM 1504 O O . GLY A 1 187 ? 10.796 0.244 22.767 1.00 90.94 187 GLY A O 1
ATOM 1505 N N . GLY A 1 188 ? 9.174 1.627 22.014 1.00 95.88 188 GLY A N 1
ATOM 1506 C CA . GLY A 1 188 ? 8.783 0.874 20.830 1.00 95.88 188 GLY A CA 1
ATOM 1507 C C . GLY A 1 188 ? 9.867 0.824 19.746 1.00 95.88 188 GLY A C 1
ATOM 1508 O O . GLY A 1 188 ? 10.971 1.361 19.886 1.00 95.88 188 GLY A O 1
ATOM 1509 N N . ASN A 1 189 ? 9.526 0.152 18.656 1.00 96.00 189 ASN A N 1
ATOM 1510 C CA . ASN A 1 189 ? 10.321 -0.020 17.442 1.00 96.00 189 ASN A CA 1
ATOM 1511 C C . ASN A 1 189 ? 9.437 0.303 16.215 1.00 96.00 189 ASN A C 1
ATOM 1513 O O . ASN A 1 189 ? 8.369 0.897 16.372 1.00 96.00 189 ASN A O 1
ATOM 1517 N N . ALA A 1 190 ? 9.856 -0.060 15.002 1.00 96.62 190 ALA A N 1
ATOM 1518 C CA . ALA A 1 190 ? 9.137 0.278 13.769 1.00 96.62 190 ALA A CA 1
ATOM 1519 C C . ALA A 1 190 ? 7.667 -0.209 13.689 1.00 96.62 190 ALA A C 1
ATOM 1521 O O . ALA A 1 190 ? 6.894 0.391 12.950 1.00 96.62 190 ALA A O 1
ATOM 1522 N N . ALA A 1 191 ? 7.231 -1.184 14.502 1.00 97.00 191 ALA A N 1
ATOM 1523 C CA . ALA A 1 191 ? 5.811 -1.554 14.649 1.00 97.00 191 ALA A CA 1
ATOM 1524 C C . ALA A 1 191 ? 4.917 -0.429 15.233 1.00 97.00 191 ALA A C 1
ATOM 1526 O O . ALA A 1 191 ? 3.693 -0.544 15.270 1.00 97.00 191 ALA A O 1
ATOM 1527 N N . ALA A 1 192 ? 5.507 0.702 15.642 1.00 96.12 192 ALA A N 1
ATOM 1528 C CA . ALA A 1 192 ? 4.806 1.949 15.949 1.00 96.12 192 ALA A CA 1
ATOM 1529 C C . ALA A 1 192 ? 3.935 2.488 14.790 1.00 96.12 192 ALA A C 1
ATOM 1531 O O . ALA A 1 192 ? 3.067 3.328 15.029 1.00 96.12 192 ALA A O 1
ATOM 1532 N N . THR A 1 193 ? 4.118 1.990 13.562 1.00 96.06 193 THR A N 1
ATOM 1533 C CA . THR A 1 193 ? 3.160 2.107 12.444 1.00 96.06 193 THR A CA 1
ATOM 1534 C C . THR A 1 193 ? 1.720 1.796 12.855 1.00 96.06 193 THR A C 1
ATOM 1536 O O . THR A 1 193 ? 0.816 2.508 12.432 1.00 96.06 193 THR A O 1
ATOM 1539 N N . VAL A 1 194 ? 1.475 0.808 13.721 1.00 95.88 194 VAL A N 1
ATOM 1540 C CA . VAL A 1 194 ? 0.111 0.432 14.141 1.00 95.88 194 VAL A CA 1
ATOM 1541 C C . VAL A 1 194 ? -0.592 1.554 14.922 1.00 95.88 194 VAL A C 1
ATOM 1543 O O . VAL A 1 194 ? -1.797 1.744 14.771 1.00 95.88 194 VAL A O 1
ATOM 1546 N N . ALA A 1 195 ? 0.144 2.382 15.672 1.00 94.88 195 ALA A N 1
ATOM 1547 C CA . ALA A 1 195 ? -0.427 3.573 16.311 1.00 94.88 195 ALA A CA 1
ATOM 1548 C C . ALA A 1 195 ? -0.824 4.649 15.283 1.00 94.88 195 ALA A C 1
ATOM 1550 O O . ALA A 1 195 ? -1.820 5.348 15.466 1.00 94.88 195 ALA A O 1
ATOM 1551 N N . VAL A 1 196 ? -0.070 4.757 14.181 1.00 94.44 196 VAL A N 1
ATOM 1552 C CA . VAL A 1 196 ? -0.397 5.633 13.042 1.00 94.44 196 VAL A CA 1
ATOM 1553 C C . VAL A 1 196 ? -1.640 5.104 12.313 1.00 94.44 196 VAL A C 1
ATOM 1555 O O . VAL A 1 196 ? -2.553 5.878 12.038 1.00 94.44 196 VAL A O 1
ATOM 1558 N N . ALA A 1 197 ? -1.728 3.785 12.093 1.00 93.25 197 ALA A N 1
ATOM 1559 C CA . ALA A 1 197 ? -2.883 3.102 11.500 1.00 93.25 197 ALA A CA 1
ATOM 1560 C C . ALA A 1 197 ? -4.176 3.347 12.294 1.00 93.25 197 ALA A C 1
ATOM 1562 O O . ALA A 1 197 ? -5.195 3.762 11.738 1.00 93.25 197 ALA A O 1
ATOM 1563 N N . ALA A 1 198 ? -4.112 3.144 13.612 1.00 91.31 198 ALA A N 1
ATOM 1564 C CA . ALA A 1 198 ? -5.242 3.339 14.507 1.00 91.31 198 ALA A CA 1
ATOM 1565 C C . ALA A 1 198 ? -5.657 4.818 14.595 1.00 91.31 198 ALA A C 1
ATOM 1567 O O . ALA A 1 198 ? -6.852 5.109 14.614 1.00 91.31 198 ALA A O 1
ATOM 1568 N N . ALA A 1 199 ? -4.706 5.762 14.583 1.00 90.69 199 ALA A N 1
ATOM 1569 C CA . ALA A 1 199 ? -5.013 7.192 14.519 1.00 90.69 199 ALA A CA 1
ATOM 1570 C C . ALA A 1 199 ? -5.706 7.574 13.194 1.00 90.69 199 ALA A C 1
ATOM 1572 O O . ALA A 1 199 ? -6.723 8.266 13.219 1.00 90.69 199 ALA A O 1
ATOM 1573 N N . LEU A 1 200 ? -5.214 7.065 12.057 1.00 90.00 200 LEU A N 1
ATOM 1574 C CA . LEU A 1 200 ? -5.797 7.281 10.725 1.00 90.00 200 LEU A CA 1
ATOM 1575 C C . LEU A 1 200 ? -7.212 6.704 10.582 1.00 90.00 200 LEU A C 1
ATOM 1577 O O . LEU A 1 200 ? -8.052 7.318 9.932 1.00 90.00 200 LEU A O 1
ATOM 1581 N N . ASN A 1 201 ? -7.527 5.583 11.239 1.00 88.06 201 ASN A N 1
ATOM 1582 C CA . ASN A 1 201 ? -8.903 5.073 11.333 1.00 88.06 201 ASN A CA 1
ATOM 1583 C C . ASN A 1 201 ? -9.872 6.082 11.985 1.00 88.06 201 ASN A C 1
ATOM 1585 O O . ASN A 1 201 ? -11.068 6.048 11.704 1.00 88.06 201 ASN A O 1
ATOM 1589 N N . MET A 1 202 ? -9.376 6.981 12.842 1.00 84.38 202 MET A N 1
ATOM 1590 C CA . MET A 1 202 ? -10.193 8.034 13.449 1.00 84.38 202 MET A CA 1
ATOM 1591 C C . MET A 1 202 ? -10.270 9.270 12.546 1.00 84.38 202 MET A C 1
ATOM 1593 O O . MET A 1 202 ? -11.361 9.796 12.339 1.00 84.38 202 MET A O 1
ATOM 1597 N N . THR A 1 203 ? -9.136 9.728 12.003 1.00 82.69 203 THR A N 1
ATOM 1598 C CA . THR A 1 203 ? -9.022 11.009 11.280 1.00 82.69 203 THR A CA 1
ATOM 1599 C C . THR A 1 203 ? -9.353 10.943 9.786 1.00 82.69 203 THR A C 1
ATOM 1601 O O . THR A 1 203 ? -9.804 11.943 9.225 1.00 82.69 203 THR A O 1
ATOM 1604 N N . GLU A 1 204 ? -9.166 9.790 9.139 1.00 85.75 204 GLU A N 1
ATOM 1605 C CA . GLU A 1 204 ? -9.380 9.568 7.700 1.00 85.75 204 GLU A CA 1
ATOM 1606 C C . GLU A 1 204 ? -10.204 8.289 7.388 1.00 85.75 204 GLU A C 1
ATOM 1608 O O . GLU A 1 204 ? -9.824 7.497 6.520 1.00 85.75 204 GLU A O 1
ATOM 1613 N N . PRO A 1 205 ? -11.375 8.064 8.025 1.00 84.38 205 PRO A N 1
ATOM 1614 C CA . PRO A 1 205 ? -12.181 6.853 7.813 1.00 84.38 205 PRO A CA 1
ATOM 1615 C C . PRO A 1 205 ? -12.768 6.713 6.393 1.00 84.38 205 PRO A C 1
ATOM 1617 O O . PRO A 1 205 ? -13.277 5.654 6.028 1.00 84.38 205 PRO A O 1
ATOM 1620 N N . ALA A 1 206 ? -12.690 7.774 5.585 1.00 83.94 206 ALA A N 1
ATOM 1621 C CA . ALA A 1 206 ? -13.028 7.770 4.162 1.00 83.94 206 ALA A CA 1
ATOM 1622 C C . ALA A 1 206 ? -11.919 7.180 3.262 1.00 83.94 206 ALA A C 1
ATOM 1624 O O . ALA A 1 206 ? -12.135 7.039 2.065 1.00 83.94 206 ALA A O 1
ATOM 1625 N N . SER A 1 207 ? -10.753 6.849 3.826 1.00 82.62 207 SER A N 1
ATOM 1626 C CA . SER A 1 207 ? -9.600 6.266 3.117 1.00 82.62 207 SER A CA 1
ATOM 1627 C C . SER A 1 207 ? -9.197 4.901 3.689 1.00 82.62 207 SER A C 1
ATOM 1629 O O . SER A 1 207 ? -8.503 4.112 3.045 1.00 82.62 207 SER A O 1
ATOM 1631 N N . THR A 1 208 ? -9.566 4.623 4.943 1.00 89.94 208 THR A N 1
ATOM 1632 C CA . THR A 1 208 ? -9.033 3.499 5.716 1.00 89.94 208 THR A CA 1
ATOM 1633 C C . THR A 1 208 ? -9.918 3.124 6.894 1.00 89.94 208 THR A C 1
ATOM 1635 O O . THR A 1 208 ? -10.806 3.876 7.287 1.00 89.94 208 THR A O 1
ATOM 1638 N N . GLY A 1 209 ? -9.654 1.977 7.508 1.00 85.75 209 GLY A N 1
ATOM 1639 C CA . GLY A 1 209 ? -10.293 1.627 8.759 1.00 85.75 209 GLY A CA 1
ATOM 1640 C C . GLY A 1 209 ? -9.959 0.236 9.268 1.00 85.75 209 GLY A C 1
ATOM 1641 O O . GLY A 1 209 ? -9.340 -0.591 8.599 1.00 85.75 209 GLY A O 1
ATOM 1642 N N . ILE A 1 210 ? -10.445 -0.003 10.478 1.00 85.31 210 ILE A N 1
ATOM 1643 C CA . ILE A 1 210 ? -10.426 -1.274 11.204 1.00 85.31 210 ILE A CA 1
ATOM 1644 C C . ILE A 1 210 ? -11.381 -2.312 10.576 1.00 85.31 210 ILE A C 1
ATOM 1646 O O . ILE A 1 210 ? -11.227 -3.511 10.789 1.00 85.31 210 ILE A O 1
ATOM 1650 N N . GLY A 1 211 ? -12.339 -1.841 9.763 1.00 86.56 211 GLY A N 1
ATOM 1651 C CA . GLY A 1 211 ? -13.213 -2.631 8.888 1.00 86.56 211 GLY A CA 1
ATOM 1652 C C . GLY A 1 211 ? -12.673 -2.842 7.466 1.00 86.56 211 GLY A C 1
ATOM 1653 O O . GLY A 1 211 ? -13.419 -3.317 6.605 1.00 86.56 211 GLY A O 1
ATOM 1654 N N . GLY A 1 212 ? -11.403 -2.500 7.223 1.00 91.31 212 GLY A N 1
ATOM 1655 C CA . GLY A 1 212 ? -10.681 -2.759 5.979 1.00 91.31 212 GLY A CA 1
ATOM 1656 C C . GLY A 1 212 ? -9.585 -3.816 6.106 1.00 91.31 212 GLY A C 1
ATOM 1657 O O . GLY A 1 212 ? -9.598 -4.645 7.018 1.00 91.31 212 GLY A O 1
ATOM 1658 N N . ASP A 1 213 ? -8.630 -3.757 5.182 1.00 94.25 213 ASP A N 1
ATOM 1659 C CA . ASP A 1 213 ? -7.467 -4.645 5.096 1.00 94.25 213 ASP A CA 1
ATOM 1660 C C . ASP A 1 213 ? -6.153 -3.868 5.220 1.00 94.25 213 ASP A C 1
ATOM 1662 O O . ASP A 1 213 ? -6.100 -2.662 4.942 1.00 94.25 213 ASP A O 1
ATOM 1666 N N . MET A 1 214 ? -5.082 -4.581 5.575 1.00 95.62 214 MET A N 1
ATOM 1667 C CA . MET A 1 214 ? -3.724 -4.041 5.649 1.00 95.62 214 MET A CA 1
ATOM 1668 C C . MET A 1 214 ? -2.682 -4.985 5.043 1.00 95.62 214 MET A C 1
ATOM 1670 O O . MET A 1 214 ? -2.887 -6.196 4.993 1.00 95.62 214 MET A O 1
ATOM 1674 N N . PHE A 1 215 ? -1.548 -4.421 4.635 1.00 98.19 215 PHE A N 1
ATOM 1675 C CA . PHE A 1 215 ? -0.306 -5.147 4.365 1.00 98.19 215 PHE A CA 1
ATOM 1676 C C . PHE A 1 215 ? 0.863 -4.387 4.991 1.00 98.19 215 PHE A C 1
ATOM 1678 O O . PHE A 1 215 ? 0.870 -3.151 5.006 1.00 98.19 215 PHE A O 1
ATOM 1685 N N . CYS A 1 216 ? 1.900 -5.107 5.421 1.00 97.94 216 CYS A N 1
ATOM 1686 C CA . CYS A 1 216 ? 3.176 -4.477 5.748 1.00 97.94 216 CYS A CA 1
ATOM 1687 C C . CYS A 1 216 ? 4.398 -5.302 5.334 1.00 97.94 216 CYS A C 1
ATOM 1689 O O . CYS A 1 216 ? 4.360 -6.535 5.351 1.00 97.94 216 CYS A O 1
ATOM 1691 N N . LEU A 1 217 ? 5.496 -4.599 5.039 1.00 98.56 217 LEU A N 1
ATOM 1692 C CA . LEU A 1 217 ? 6.853 -5.149 5.019 1.00 98.56 217 LEU A CA 1
ATOM 1693 C C . LEU A 1 217 ? 7.623 -4.657 6.244 1.00 98.56 217 LEU A C 1
ATOM 1695 O O . LEU A 1 217 ? 7.601 -3.462 6.540 1.00 98.56 217 LEU A O 1
ATOM 1699 N N . PHE A 1 218 ? 8.348 -5.548 6.913 1.00 98.31 218 PHE A N 1
ATOM 1700 C CA . PHE A 1 218 ? 9.193 -5.238 8.067 1.00 98.31 218 PHE A CA 1
ATOM 1701 C C . PHE A 1 218 ? 10.635 -5.689 7.819 1.00 98.31 218 PHE A C 1
ATOM 1703 O O . PHE A 1 218 ? 10.880 -6.867 7.578 1.00 98.31 218 PHE A O 1
ATOM 1710 N N . PHE A 1 219 ? 11.589 -4.761 7.906 1.00 98.06 219 PHE A N 1
ATOM 1711 C CA . PHE A 1 219 ? 13.021 -5.057 7.908 1.00 98.06 219 PHE A CA 1
ATOM 1712 C C . PHE A 1 219 ? 13.510 -5.224 9.345 1.00 98.06 219 PHE A C 1
ATOM 1714 O O . PHE A 1 219 ? 13.524 -4.248 10.102 1.00 98.06 219 PHE A O 1
ATOM 1721 N N . ASP A 1 220 ? 13.961 -6.426 9.699 1.00 95.50 220 ASP A N 1
ATOM 1722 C CA . ASP A 1 220 ? 14.664 -6.667 10.958 1.00 95.50 220 ASP A CA 1
ATOM 1723 C C . ASP A 1 220 ? 16.149 -6.327 10.789 1.00 95.50 220 ASP A C 1
ATOM 1725 O O . ASP A 1 220 ? 16.899 -7.042 10.124 1.00 95.50 220 ASP A O 1
ATOM 1729 N N . ALA A 1 221 ? 16.614 -5.261 11.439 1.00 93.94 221 ALA A N 1
ATOM 1730 C CA . ALA A 1 221 ? 18.017 -4.856 11.382 1.00 93.94 221 ALA A CA 1
ATOM 1731 C C . ALA A 1 221 ? 18.978 -5.820 12.103 1.00 93.94 221 ALA A C 1
ATOM 1733 O O . ALA A 1 221 ? 20.193 -5.749 11.885 1.00 93.94 221 ALA A O 1
ATOM 1734 N N . THR A 1 222 ? 18.449 -6.718 12.940 1.00 92.00 222 THR A N 1
ATOM 1735 C CA . THR A 1 222 ? 19.203 -7.743 13.672 1.00 92.00 222 THR A CA 1
ATOM 1736 C C . THR A 1 222 ? 19.641 -8.864 12.737 1.00 92.00 222 THR A C 1
ATOM 1738 O O . THR A 1 222 ? 20.834 -9.165 12.661 1.00 92.00 222 THR A O 1
ATOM 1741 N N . ASN A 1 223 ? 18.685 -9.453 12.012 1.00 91.88 223 ASN A N 1
ATOM 1742 C CA . ASN A 1 223 ? 18.927 -10.548 11.070 1.00 91.88 223 ASN A CA 1
ATOM 1743 C C . ASN A 1 223 ? 19.285 -10.051 9.654 1.00 91.88 223 ASN A C 1
ATOM 1745 O O . ASN A 1 223 ? 20.075 -10.699 8.969 1.00 91.88 223 ASN A O 1
ATOM 1749 N N . LYS A 1 224 ? 18.846 -8.833 9.293 1.00 91.50 224 LYS A N 1
ATOM 1750 C CA . LYS A 1 224 ? 18.974 -8.162 7.979 1.00 91.50 224 LYS A CA 1
ATOM 1751 C C . LYS A 1 224 ? 18.049 -8.709 6.888 1.00 91.50 224 LYS A C 1
ATOM 1753 O O . LYS A 1 224 ? 18.341 -8.552 5.701 1.00 91.50 224 LYS A O 1
ATOM 1758 N N . ASP A 1 225 ? 16.935 -9.290 7.313 1.00 92.25 225 ASP A N 1
ATOM 1759 C CA . ASP A 1 225 ? 15.915 -9.898 6.465 1.00 92.25 225 ASP A CA 1
ATOM 1760 C C . ASP A 1 225 ? 14.660 -9.012 6.375 1.00 92.25 225 ASP A C 1
ATOM 1762 O O . ASP A 1 225 ? 14.398 -8.175 7.247 1.00 92.25 225 ASP A O 1
ATOM 1766 N N . VAL A 1 226 ? 13.877 -9.210 5.310 1.00 96.31 226 VAL A N 1
ATOM 1767 C CA . VAL A 1 226 ? 12.554 -8.597 5.125 1.00 96.31 226 VAL A CA 1
ATOM 1768 C C . VAL A 1 226 ? 11.478 -9.647 5.403 1.00 96.31 226 VAL A C 1
ATOM 1770 O O . VAL A 1 226 ? 11.556 -10.779 4.927 1.00 96.31 226 VAL A O 1
ATOM 1773 N N . HIS A 1 227 ? 10.451 -9.257 6.151 1.00 97.12 227 HIS A N 1
ATOM 1774 C CA . HIS A 1 227 ? 9.271 -10.056 6.475 1.00 97.12 227 HIS A CA 1
ATOM 1775 C C . HIS A 1 227 ? 8.017 -9.399 5.885 1.00 97.12 227 HIS A C 1
ATOM 1777 O O . HIS A 1 227 ? 7.961 -8.172 5.797 1.00 97.12 227 HIS A O 1
ATOM 1783 N N . ALA A 1 228 ? 7.002 -10.191 5.531 1.00 97.31 228 ALA A N 1
ATOM 1784 C CA . ALA A 1 228 ? 5.704 -9.696 5.072 1.00 97.31 228 ALA A CA 1
ATOM 1785 C C . ALA A 1 228 ? 4.555 -10.241 5.934 1.00 97.31 228 ALA A C 1
ATOM 1787 O O . ALA A 1 228 ? 4.595 -11.384 6.400 1.00 97.31 228 ALA A O 1
ATOM 1788 N N . LEU A 1 229 ? 3.519 -9.424 6.118 1.00 96.62 229 LEU A N 1
ATOM 1789 C CA . LEU A 1 229 ? 2.281 -9.801 6.799 1.00 96.62 229 LEU A CA 1
ATOM 1790 C C . LEU A 1 229 ? 1.089 -9.498 5.889 1.00 96.62 229 LEU A C 1
ATOM 1792 O O . LEU A 1 229 ? 0.838 -8.333 5.562 1.00 96.62 229 LEU A O 1
ATOM 1796 N N . ASP A 1 230 ? 0.365 -10.553 5.521 1.00 96.19 230 ASP A N 1
ATOM 1797 C CA . ASP A 1 230 ? -0.914 -10.473 4.825 1.00 96.19 230 ASP A CA 1
ATOM 1798 C C . ASP A 1 230 ? -2.006 -10.254 5.876 1.00 96.19 230 ASP A C 1
ATOM 1800 O O . ASP A 1 230 ? -2.232 -11.106 6.736 1.00 96.19 230 ASP A O 1
ATOM 1804 N N . GLY A 1 231 ? -2.655 -9.092 5.837 1.00 93.75 231 GLY A N 1
ATOM 1805 C CA . GLY A 1 231 ? -3.846 -8.774 6.620 1.00 93.75 231 GLY A CA 1
ATOM 1806 C C . GLY A 1 231 ? -5.028 -8.492 5.702 1.00 93.75 231 GLY A C 1
ATOM 1807 O O . GLY A 1 231 ? -5.724 -7.492 5.899 1.00 93.75 231 GLY A O 1
ATOM 1808 N N . SER A 1 232 ? -5.209 -9.326 4.670 1.00 93.31 232 SER A N 1
ATOM 1809 C CA . SER A 1 232 ? -6.243 -9.164 3.653 1.00 93.31 232 SER A CA 1
ATOM 1810 C C . SER A 1 232 ? -7.342 -10.229 3.674 1.00 93.31 232 SER A C 1
ATOM 1812 O O . SER A 1 232 ? -7.119 -11.425 3.887 1.00 93.31 232 SER A O 1
ATOM 1814 N N . GLY A 1 233 ? -8.568 -9.762 3.449 1.00 87.69 233 GLY A N 1
ATOM 1815 C CA . GLY A 1 233 ? -9.783 -10.497 3.750 1.00 87.69 233 GLY A CA 1
ATOM 1816 C C . GLY A 1 233 ? -10.141 -11.602 2.764 1.00 87.69 233 GLY A C 1
ATOM 1817 O O . GLY A 1 233 ? -10.298 -11.370 1.562 1.00 87.69 233 GLY A O 1
ATOM 1818 N N . ARG A 1 234 ? -10.408 -12.796 3.300 1.00 90.38 234 ARG A N 1
ATOM 1819 C CA . ARG A 1 234 ? -11.049 -13.899 2.568 1.00 90.38 234 ARG A CA 1
ATOM 1820 C C . ARG A 1 234 ? -12.554 -13.640 2.373 1.00 90.38 234 ARG A C 1
ATOM 1822 O O . ARG A 1 234 ? -13.196 -12.919 3.142 1.00 90.38 234 ARG A O 1
ATOM 1829 N N . SER A 1 235 ? -13.114 -14.208 1.309 1.00 90.75 235 SER A N 1
ATOM 1830 C CA . SER A 1 235 ? -14.525 -14.088 0.920 1.00 90.75 235 SER A CA 1
ATOM 1831 C C . SER A 1 235 ? -15.470 -14.933 1.795 1.00 90.75 235 SER A C 1
ATOM 1833 O O . SER A 1 235 ? -15.049 -15.782 2.583 1.00 90.75 235 SER A O 1
ATOM 1835 N N . ALA A 1 236 ? -16.781 -14.722 1.647 1.00 85.62 236 ALA A N 1
ATOM 1836 C CA . ALA A 1 236 ? -17.794 -15.430 2.423 1.00 85.62 236 ALA A CA 1
ATOM 1837 C C . ALA A 1 236 ? -17.938 -16.910 2.003 1.00 85.62 236 ALA A C 1
ATOM 1839 O O . ALA A 1 236 ? -18.327 -17.218 0.879 1.00 85.62 236 ALA A O 1
ATOM 1840 N N . MET A 1 237 ? -17.727 -17.831 2.952 1.00 85.88 237 MET A N 1
ATOM 1841 C CA . MET A 1 237 ? -17.752 -19.289 2.723 1.00 85.88 237 MET A CA 1
ATOM 1842 C C . MET A 1 237 ? -19.068 -19.852 2.153 1.00 85.88 237 MET A C 1
ATOM 1844 O O . MET A 1 237 ? -19.060 -20.911 1.532 1.00 85.88 237 MET A O 1
ATOM 1848 N N . ASN A 1 238 ? -20.199 -19.173 2.374 1.00 87.62 238 ASN A N 1
ATOM 1849 C CA . ASN A 1 238 ? -21.535 -19.654 1.994 1.00 87.62 238 ASN A CA 1
ATOM 1850 C C . ASN A 1 238 ? -22.050 -19.060 0.665 1.00 87.62 238 ASN A C 1
ATOM 1852 O O . ASN A 1 238 ? -23.242 -19.173 0.372 1.00 87.62 238 ASN A O 1
ATOM 1856 N N . THR A 1 239 ? -21.173 -18.433 -0.126 1.00 88.44 239 THR A N 1
ATOM 1857 C CA . THR A 1 239 ? -21.512 -17.768 -1.392 1.00 88.44 239 THR A CA 1
ATOM 1858 C C . THR A 1 239 ? -20.748 -18.399 -2.557 1.00 88.44 239 THR A C 1
ATOM 1860 O O . THR A 1 239 ? -19.533 -18.561 -2.497 1.00 88.44 239 THR A O 1
ATOM 1863 N N . SER A 1 240 ? -21.447 -18.716 -3.647 1.00 91.88 240 SER A N 1
ATOM 1864 C CA . SER A 1 240 ? -20.862 -19.174 -4.919 1.00 91.88 240 SER A CA 1
ATOM 1865 C C . SER A 1 240 ? -20.948 -18.096 -6.001 1.00 91.88 240 SER A C 1
ATOM 1867 O O . SER A 1 240 ? -21.853 -17.257 -5.984 1.00 91.88 240 SER A O 1
ATOM 1869 N N . VAL A 1 241 ? -20.041 -18.129 -6.983 1.00 93.94 241 VAL A N 1
ATOM 1870 C CA . VAL A 1 241 ? -20.077 -17.187 -8.114 1.00 93.94 241 VAL A CA 1
ATOM 1871 C C . VAL A 1 241 ? -21.328 -17.378 -8.980 1.00 93.94 241 VAL A C 1
ATOM 1873 O O . VAL A 1 241 ? -21.829 -16.412 -9.542 1.00 93.94 241 VAL A O 1
ATOM 1876 N N . GLU A 1 242 ? -21.909 -18.576 -9.009 1.00 93.62 242 GLU A N 1
ATOM 1877 C CA . GLU A 1 242 ? -23.197 -18.877 -9.647 1.00 93.62 242 GLU A CA 1
ATOM 1878 C C . GLU A 1 242 ? -24.346 -18.075 -9.016 1.00 93.62 242 GLU A C 1
ATOM 1880 O O . GLU A 1 242 ? -25.128 -17.458 -9.738 1.00 93.62 242 GLU A O 1
ATOM 1885 N N . GLN A 1 243 ? -24.412 -18.005 -7.681 1.00 92.06 243 GLN A N 1
ATOM 1886 C CA . GLN A 1 243 ? -25.407 -17.186 -6.974 1.00 92.06 243 GLN A CA 1
ATOM 1887 C C . GLN A 1 243 ? -25.182 -15.685 -7.205 1.00 92.06 243 GLN A C 1
ATOM 1889 O O . GLN A 1 243 ? -26.149 -14.931 -7.305 1.00 92.06 243 GLN A O 1
ATOM 1894 N N . ILE A 1 244 ? -23.924 -15.238 -7.310 1.00 92.75 244 ILE A N 1
ATOM 1895 C CA . ILE A 1 244 ? -23.607 -13.835 -7.620 1.00 92.75 244 ILE A CA 1
ATOM 1896 C C . ILE A 1 244 ? -24.015 -13.502 -9.065 1.00 92.75 244 ILE A C 1
ATOM 1898 O O . ILE A 1 244 ? -24.642 -12.471 -9.297 1.00 92.75 244 ILE A O 1
ATOM 1902 N N . ARG A 1 245 ? -23.728 -14.385 -10.030 1.00 93.81 245 ARG A N 1
ATOM 1903 C CA . ARG A 1 245 ? -24.165 -14.263 -11.432 1.00 93.81 245 ARG A CA 1
ATOM 1904 C C . ARG A 1 245 ? -25.682 -14.164 -11.549 1.00 93.81 245 ARG A C 1
ATOM 1906 O O . ARG A 1 245 ? -26.169 -13.265 -12.228 1.00 93.81 245 ARG A O 1
ATOM 1913 N N . GLU A 1 246 ? -26.419 -15.032 -10.853 1.00 92.44 246 GLU A N 1
ATOM 1914 C CA . GLU A 1 246 ? -27.887 -15.009 -10.826 1.00 92.44 246 GLU A CA 1
ATOM 1915 C C . GLU A 1 246 ? -28.427 -13.686 -10.253 1.00 92.44 246 GLU A C 1
ATOM 1917 O O . GLU A 1 246 ? -29.307 -13.074 -10.854 1.00 92.44 246 GLU A O 1
ATOM 1922 N N . GLN A 1 247 ? -27.862 -13.198 -9.142 1.00 90.31 247 GLN A N 1
ATOM 1923 C CA . GLN A 1 247 ? -28.287 -11.940 -8.511 1.00 90.31 247 GLN A CA 1
ATOM 1924 C C . GLN A 1 247 ? -27.936 -10.687 -9.329 1.00 90.31 247 GLN A C 1
ATOM 1926 O O . GLN A 1 247 ? -28.686 -9.712 -9.291 1.00 90.31 247 GLN A O 1
ATOM 1931 N N . LEU A 1 248 ? -26.819 -10.696 -10.063 1.00 89.56 248 LEU A N 1
ATOM 1932 C CA . LEU A 1 248 ? -26.389 -9.580 -10.915 1.00 89.56 248 LEU A CA 1
ATOM 1933 C C . LEU A 1 248 ? -26.933 -9.656 -12.355 1.00 89.56 248 LEU A C 1
ATOM 1935 O O . LEU A 1 248 ? -26.790 -8.693 -13.104 1.00 89.56 248 LEU A O 1
ATOM 1939 N N . GLY A 1 249 ? -27.535 -10.779 -12.763 1.00 90.94 249 GLY A N 1
ATOM 1940 C CA . GLY A 1 249 ? -27.980 -11.013 -14.143 1.00 90.94 249 GLY A CA 1
ATOM 1941 C C . GLY A 1 249 ? -26.835 -11.196 -15.152 1.00 90.94 249 GLY A C 1
ATOM 1942 O O . GLY A 1 249 ? -27.009 -10.887 -16.328 1.00 90.94 249 GLY A O 1
ATOM 1943 N N . VAL A 1 250 ? -25.669 -11.665 -14.696 1.00 89.31 250 VAL A N 1
ATOM 1944 C CA . VAL A 1 250 ? -24.428 -11.790 -15.484 1.00 89.31 250 VAL A CA 1
ATOM 1945 C C . VAL A 1 250 ? -24.281 -13.216 -16.023 1.00 89.31 250 VAL A C 1
ATOM 1947 O O . VAL A 1 250 ? -24.289 -14.175 -15.249 1.00 89.31 250 VAL A O 1
ATOM 1950 N N . GLY A 1 251 ? -24.121 -13.378 -17.338 1.00 88.12 251 GLY A N 1
ATOM 1951 C CA . GLY A 1 251 ? -23.860 -14.672 -17.967 1.00 88.12 251 GLY A CA 1
ATOM 1952 C C . GLY A 1 251 ? -22.454 -15.211 -17.685 1.00 88.12 251 GLY A C 1
ATOM 1953 O O . GLY A 1 251 ? -21.546 -14.493 -17.279 1.00 88.12 251 GLY A O 1
ATOM 1954 N N . ILE A 1 252 ? -22.254 -16.511 -17.915 1.00 88.38 252 ILE A N 1
ATOM 1955 C CA . ILE A 1 252 ? -20.985 -17.198 -17.603 1.00 88.38 252 ILE A CA 1
ATOM 1956 C C . ILE A 1 252 ? -19.789 -16.718 -18.453 1.00 88.38 252 ILE A C 1
ATOM 1958 O O . ILE A 1 252 ? -18.655 -16.747 -17.979 1.00 88.38 252 ILE A O 1
ATOM 1962 N N . GLU A 1 253 ? -20.053 -16.225 -19.666 1.00 88.38 253 GLU A N 1
ATOM 1963 C CA . GLU A 1 253 ? -19.059 -15.649 -20.589 1.00 88.38 253 GLU A CA 1
ATOM 1964 C C . GLU A 1 253 ? -18.995 -14.108 -20.525 1.00 88.38 253 GLU A C 1
ATOM 1966 O O . GLU A 1 253 ? -18.144 -13.497 -21.171 1.00 88.38 253 GLU A O 1
ATOM 1971 N N . ASP A 1 254 ? -19.893 -13.459 -19.775 1.00 86.50 254 ASP A N 1
ATOM 1972 C CA . ASP A 1 254 ? -19.972 -11.998 -19.716 1.00 86.50 254 ASP A CA 1
ATOM 1973 C C . ASP A 1 254 ? -18.911 -11.429 -18.764 1.00 86.50 254 ASP A C 1
ATOM 1975 O O . ASP A 1 254 ? -18.641 -11.987 -17.699 1.00 86.50 254 ASP A O 1
ATOM 1979 N N . VAL A 1 255 ? -18.332 -10.274 -19.105 1.00 83.75 255 VAL A N 1
ATOM 1980 C CA . VAL A 1 255 ? -17.418 -9.558 -18.201 1.00 83.75 255 VAL A CA 1
ATOM 1981 C C . VAL A 1 255 ? -18.221 -8.981 -17.034 1.00 83.75 255 VAL A C 1
ATOM 1983 O O . VAL A 1 255 ? -19.031 -8.074 -17.221 1.00 83.75 255 VAL A O 1
ATOM 1986 N N . GLY A 1 256 ? -17.988 -9.499 -15.827 1.00 85.50 256 GLY A N 1
ATOM 1987 C CA . GLY A 1 256 ? -18.784 -9.181 -14.640 1.00 85.50 256 GLY A CA 1
ATOM 1988 C C . GLY A 1 256 ? -17.953 -8.721 -13.446 1.00 85.50 256 GLY A C 1
ATOM 1989 O O . GLY A 1 256 ? -16.942 -9.340 -13.113 1.00 85.50 256 GLY A O 1
ATOM 1990 N N . LYS A 1 257 ? -18.433 -7.682 -12.754 1.00 89.69 257 LYS A N 1
ATOM 1991 C CA . LYS A 1 257 ? -17.870 -7.142 -11.507 1.00 89.69 257 LYS A CA 1
ATOM 1992 C C . LYS A 1 257 ? -18.931 -7.034 -10.415 1.00 89.69 257 LYS A C 1
ATOM 1994 O O . LYS A 1 257 ? -20.114 -6.875 -10.704 1.00 89.69 257 LYS A O 1
ATOM 1999 N N . LEU A 1 258 ? -18.487 -7.094 -9.162 1.00 89.81 258 LEU A N 1
ATOM 2000 C CA . LEU A 1 258 ? -19.304 -6.781 -7.990 1.00 89.81 258 LEU A CA 1
ATOM 2001 C C . LEU A 1 258 ? -19.392 -5.251 -7.803 1.00 89.81 258 LEU A C 1
ATOM 2003 O O . LEU A 1 258 ? -18.342 -4.607 -7.804 1.00 89.81 258 LEU A O 1
ATOM 2007 N N . PRO A 1 259 ? -20.593 -4.663 -7.623 1.00 89.69 259 PRO A N 1
ATOM 2008 C CA . PRO A 1 259 ? -20.741 -3.248 -7.267 1.00 89.69 259 PRO A CA 1
ATOM 2009 C C . PRO A 1 259 ? -20.109 -2.924 -5.908 1.00 89.69 259 PRO A C 1
ATOM 2011 O O . PRO A 1 259 ? -20.179 -3.747 -4.991 1.00 89.69 259 PRO A O 1
ATOM 2014 N N . PHE A 1 260 ? -19.545 -1.723 -5.765 1.00 88.44 260 PHE A N 1
ATOM 2015 C CA . PHE A 1 260 ? -18.848 -1.269 -4.555 1.00 88.44 260 PHE A CA 1
ATOM 2016 C C . PHE A 1 260 ? -19.758 -1.238 -3.316 1.00 88.44 260 PHE A C 1
ATOM 2018 O O . PHE A 1 260 ? -19.363 -1.655 -2.235 1.00 88.44 260 PHE A O 1
ATOM 2025 N N . GLU A 1 261 ? -21.011 -0.824 -3.464 1.00 84.06 261 GLU A N 1
ATOM 2026 C CA . GLU A 1 261 ? -21.984 -0.691 -2.372 1.00 84.06 261 GLU A CA 1
ATOM 2027 C C . GLU A 1 261 ? -22.684 -2.021 -2.031 1.00 84.06 261 GLU A C 1
ATOM 2029 O O . GLU A 1 261 ? -23.542 -2.087 -1.150 1.00 84.06 261 GLU A O 1
ATOM 2034 N N . SER A 1 262 ? -22.358 -3.106 -2.743 1.00 87.19 262 SER A N 1
ATOM 2035 C CA . SER A 1 262 ? -22.957 -4.417 -2.501 1.00 87.19 262 SER A CA 1
ATOM 2036 C C . SER A 1 262 ? -22.389 -5.051 -1.236 1.00 87.19 262 SER A C 1
ATOM 2038 O O . SER A 1 262 ? -21.173 -5.144 -1.082 1.00 87.19 262 SER A O 1
ATOM 2040 N N . ALA A 1 263 ? -23.245 -5.628 -0.388 1.00 87.62 263 ALA A N 1
ATOM 2041 C CA . ALA A 1 263 ? -22.809 -6.449 0.747 1.00 87.62 263 ALA A CA 1
ATOM 2042 C C . ALA A 1 263 ? -21.965 -7.676 0.323 1.00 87.62 263 ALA A C 1
ATOM 2044 O O . ALA A 1 263 ? -21.246 -8.239 1.140 1.00 87.62 263 ALA A O 1
ATOM 2045 N N . LEU A 1 264 ? -22.017 -8.072 -0.956 1.00 85.81 264 LEU A N 1
ATOM 2046 C CA . LEU A 1 264 ? -21.175 -9.125 -1.540 1.00 85.81 264 LEU A CA 1
ATOM 2047 C C . LEU A 1 264 ? -19.750 -8.652 -1.891 1.00 85.81 264 LEU A C 1
ATOM 2049 O O . LEU A 1 264 ? -18.885 -9.489 -2.145 1.00 85.81 264 LEU A O 1
ATOM 2053 N N . SER A 1 265 ? -19.495 -7.338 -1.911 1.00 90.38 265 SER A N 1
ATOM 2054 C CA . SER A 1 265 ? -18.145 -6.767 -2.042 1.00 90.38 265 SER A CA 1
ATOM 2055 C C . SER A 1 265 ? -17.360 -6.802 -0.721 1.00 90.38 265 SER A C 1
ATOM 2057 O O . SER A 1 265 ? -16.143 -6.623 -0.724 1.00 90.38 265 SER A O 1
ATOM 2059 N N . VAL A 1 266 ? -18.031 -7.065 0.403 1.00 91.56 266 VAL A N 1
ATOM 2060 C CA . VAL A 1 266 ? -17.399 -7.171 1.720 1.00 91.56 266 VAL A CA 1
ATOM 2061 C C . VAL A 1 266 ? -16.704 -8.529 1.857 1.00 91.56 266 VAL A C 1
ATOM 2063 O O . VAL A 1 266 ? -17.337 -9.585 1.808 1.00 91.56 266 VAL A O 1
ATOM 2066 N N . THR A 1 267 ? -15.391 -8.498 2.068 1.00 90.38 267 THR A N 1
ATOM 2067 C CA . THR A 1 267 ? -14.584 -9.620 2.575 1.00 90.38 267 THR A CA 1
ATOM 2068 C C . THR A 1 267 ? -14.382 -9.477 4.087 1.00 90.38 267 THR A C 1
ATOM 2070 O O . THR A 1 267 ? -14.620 -8.404 4.643 1.00 90.38 267 THR A O 1
ATOM 2073 N N . VAL A 1 268 ? -13.958 -10.543 4.775 1.00 88.50 268 VAL A N 1
ATOM 2074 C CA . VAL A 1 268 ? -13.675 -10.506 6.226 1.00 88.50 268 VAL A CA 1
ATOM 2075 C C . VAL A 1 268 ? -12.567 -9.476 6.510 1.00 88.50 268 VAL A C 1
ATOM 2077 O O . VAL A 1 268 ? -11.469 -9.688 6.010 1.00 88.50 268 VAL A O 1
ATOM 2080 N N . PRO A 1 269 ? -12.797 -8.390 7.276 1.00 89.06 269 PRO A N 1
ATOM 2081 C CA . PRO A 1 269 ? -11.779 -7.355 7.485 1.00 89.06 269 PRO A CA 1
ATOM 2082 C C . PRO A 1 269 ? -10.511 -7.878 8.167 1.00 89.06 269 PRO A C 1
ATOM 2084 O O . PRO A 1 269 ? -10.571 -8.348 9.306 1.00 89.06 269 PRO A O 1
ATOM 2087 N N . GLY A 1 270 ? -9.367 -7.787 7.486 1.00 86.94 270 GLY A N 1
ATOM 2088 C CA . GLY A 1 270 ? -8.086 -8.269 8.003 1.00 86.94 270 GLY A CA 1
ATOM 2089 C C . GLY A 1 270 ? -7.282 -7.235 8.801 1.00 86.94 270 GLY A C 1
ATOM 2090 O O . GLY A 1 270 ? -6.420 -7.628 9.588 1.00 86.94 270 GLY A O 1
ATOM 2091 N N . ALA A 1 271 ? -7.574 -5.931 8.677 1.00 89.94 271 ALA A N 1
ATOM 2092 C CA . ALA A 1 271 ? -6.779 -4.867 9.305 1.00 89.94 271 ALA A CA 1
ATOM 2093 C C . ALA A 1 271 ? -6.674 -5.018 10.832 1.00 89.94 271 ALA A C 1
ATOM 2095 O O . ALA A 1 271 ? -5.580 -4.938 11.384 1.00 89.94 271 ALA A O 1
ATOM 2096 N N . ALA A 1 272 ? -7.792 -5.312 11.504 1.00 84.56 272 ALA A N 1
ATOM 2097 C CA . ALA A 1 272 ? -7.836 -5.515 12.952 1.00 84.56 272 ALA A CA 1
ATOM 2098 C C . ALA A 1 272 ? -6.902 -6.638 13.442 1.00 84.56 272 ALA A C 1
ATOM 2100 O O . ALA A 1 272 ? -6.260 -6.481 14.477 1.00 84.56 272 ALA A O 1
ATOM 2101 N N . ALA A 1 273 ? -6.809 -7.749 12.701 1.00 83.12 273 ALA A N 1
ATOM 2102 C CA . ALA A 1 273 ? -5.872 -8.832 13.000 1.00 83.12 273 ALA A CA 1
ATOM 2103 C C . ALA A 1 273 ? -4.429 -8.413 12.675 1.00 83.12 273 ALA A C 1
ATOM 2105 O O . ALA A 1 273 ? -3.536 -8.595 13.496 1.00 83.12 273 ALA A O 1
ATOM 2106 N N . GLY A 1 274 ? -4.215 -7.750 11.531 1.00 89.00 274 GLY A N 1
ATOM 2107 C CA . GLY A 1 274 ? -2.905 -7.237 11.114 1.00 89.00 274 GLY A CA 1
ATOM 2108 C C . GLY A 1 274 ? -2.264 -6.293 12.129 1.00 89.00 274 GLY A C 1
ATOM 2109 O O . GLY A 1 274 ? -1.053 -6.325 12.324 1.00 89.00 274 GLY A O 1
ATOM 2110 N N . TRP A 1 275 ? -3.070 -5.492 12.827 1.00 92.31 275 TRP A N 1
ATOM 2111 C CA . TRP A 1 275 ? -2.604 -4.601 13.892 1.00 92.31 275 TRP A CA 1
ATOM 2112 C C . TRP A 1 275 ? -2.150 -5.360 15.150 1.00 92.31 275 TRP A C 1
ATOM 2114 O O . TRP A 1 275 ? -1.183 -4.941 15.785 1.00 92.31 275 TRP A O 1
ATOM 2124 N N . VAL A 1 276 ? -2.810 -6.470 15.502 1.00 88.19 276 VAL A N 1
ATOM 2125 C CA . VAL A 1 276 ? -2.389 -7.347 16.610 1.00 88.19 276 VAL A CA 1
ATOM 2126 C C . VAL A 1 276 ? -1.099 -8.068 16.222 1.00 88.19 276 VAL A C 1
ATOM 2128 O O . VAL A 1 276 ? -0.078 -7.900 16.888 1.00 88.19 276 VAL A O 1
ATOM 2131 N N . ASP A 1 277 ? -1.112 -8.784 15.098 1.00 89.75 277 ASP A N 1
ATOM 2132 C CA . ASP A 1 277 ? 0.000 -9.618 14.636 1.00 89.75 277 ASP A CA 1
ATOM 2133 C C . ASP A 1 277 ? 1.273 -8.803 14.355 1.00 89.75 277 ASP A C 1
ATOM 2135 O O . ASP A 1 277 ? 2.377 -9.266 14.642 1.00 89.75 277 ASP A O 1
ATOM 2139 N N . ALA A 1 278 ? 1.157 -7.564 13.863 1.00 94.19 278 ALA A N 1
ATOM 2140 C CA . ALA A 1 278 ? 2.313 -6.683 13.687 1.00 94.19 278 ALA A CA 1
ATOM 2141 C C . ALA A 1 278 ? 2.921 -6.216 15.025 1.00 94.19 278 ALA A C 1
ATOM 2143 O O . ALA A 1 278 ? 4.138 -6.037 15.111 1.00 94.19 278 ALA A O 1
ATOM 2144 N N . VAL A 1 279 ? 2.117 -6.042 16.082 1.00 93.69 279 VAL A N 1
ATOM 2145 C CA . VAL A 1 279 ? 2.615 -5.688 17.424 1.00 93.69 279 VAL A CA 1
ATOM 2146 C C . VAL A 1 279 ? 3.169 -6.912 18.157 1.00 93.69 279 VAL A C 1
ATOM 2148 O O . VAL A 1 279 ? 4.211 -6.799 18.801 1.00 93.69 279 VAL A O 1
ATOM 2151 N N . GLU A 1 280 ? 2.537 -8.081 18.048 1.00 90.69 280 GLU A N 1
ATOM 2152 C CA . GLU A 1 280 ? 3.023 -9.308 18.695 1.00 90.69 280 GLU A CA 1
ATOM 2153 C C . GLU A 1 280 ? 4.238 -9.916 17.975 1.00 90.69 280 GLU A C 1
ATOM 2155 O O . GLU A 1 280 ? 5.197 -10.327 18.629 1.00 90.69 280 GLU A O 1
ATOM 2160 N N . GLY A 1 281 ? 4.227 -9.942 16.639 1.00 91.44 281 GLY A N 1
ATOM 2161 C CA . GLY A 1 281 ? 5.278 -10.541 15.812 1.00 91.44 281 GLY A CA 1
ATOM 2162 C C . GLY A 1 281 ? 6.478 -9.630 15.541 1.00 91.44 281 GLY A C 1
ATOM 2163 O O . GLY A 1 281 ? 7.609 -10.117 15.505 1.00 91.44 281 GLY A O 1
ATOM 2164 N N . PHE A 1 282 ? 6.264 -8.317 15.380 1.00 96.25 282 PHE A N 1
ATOM 2165 C CA . PHE A 1 282 ? 7.331 -7.356 15.057 1.00 96.25 282 PHE A CA 1
ATOM 2166 C C . PHE A 1 282 ? 7.548 -6.270 16.123 1.00 96.25 282 PHE A C 1
ATOM 2168 O O . PHE A 1 282 ? 8.422 -5.422 15.942 1.00 96.25 282 PHE A O 1
ATOM 2175 N N . GLY A 1 283 ? 6.791 -6.247 17.224 1.00 95.69 283 GLY A N 1
ATOM 2176 C CA . GLY A 1 283 ? 6.926 -5.234 18.278 1.00 95.69 283 GLY A CA 1
ATOM 2177 C C . GLY A 1 283 ? 8.186 -5.375 19.142 1.00 95.69 283 GLY A C 1
ATOM 2178 O O . GLY A 1 283 ? 8.832 -6.417 19.206 1.00 95.69 283 GLY A O 1
ATOM 2179 N N . SER A 1 284 ? 8.545 -4.313 19.872 1.00 94.44 284 SER A N 1
ATOM 2180 C CA . SER A 1 284 ? 9.778 -4.283 20.684 1.00 94.44 284 SER A CA 1
ATOM 2181 C C . SER A 1 284 ? 9.717 -5.088 21.992 1.00 94.44 284 SER A C 1
ATOM 2183 O O . SER A 1 284 ? 10.696 -5.097 22.747 1.00 94.44 284 SER A O 1
ATOM 2185 N N . GLY A 1 285 ? 8.560 -5.681 22.311 1.00 93.69 285 GLY A N 1
ATOM 2186 C CA . GLY A 1 285 ? 8.269 -6.346 23.586 1.00 93.69 285 GLY A CA 1
ATOM 2187 C C . GLY A 1 285 ? 8.250 -5.421 24.815 1.00 93.69 285 GLY A C 1
ATOM 2188 O O . GLY A 1 285 ? 8.222 -5.916 25.939 1.00 93.69 285 GLY A O 1
ATOM 2189 N N . LYS A 1 286 ? 8.316 -4.092 24.628 1.00 94.12 286 LYS A N 1
ATOM 2190 C CA . LYS A 1 286 ? 8.402 -3.089 25.716 1.00 94.12 286 LYS A CA 1
ATOM 2191 C C . LYS A 1 286 ? 7.197 -2.162 25.822 1.00 94.12 286 LYS A C 1
ATOM 2193 O O . LYS A 1 286 ? 7.075 -1.485 26.833 1.00 94.12 286 LYS A O 1
ATOM 2198 N N . VAL A 1 287 ? 6.379 -2.107 24.775 1.00 93.88 287 VAL A N 1
ATOM 2199 C CA . VAL A 1 287 ? 5.169 -1.287 24.686 1.00 93.88 287 VAL A CA 1
ATOM 2200 C C . VAL A 1 287 ? 4.060 -2.222 24.221 1.00 93.88 287 VAL A C 1
ATOM 2202 O O . VAL A 1 287 ? 4.218 -2.880 23.192 1.00 93.88 287 VAL A O 1
ATOM 2205 N N . GLY A 1 288 ? 3.000 -2.357 25.014 1.00 87.88 288 GLY A N 1
ATOM 2206 C CA . GLY A 1 288 ? 1.898 -3.280 24.739 1.00 87.88 288 GLY A CA 1
ATOM 2207 C C . GLY A 1 288 ? 0.914 -2.738 23.701 1.00 87.88 288 GLY A C 1
ATOM 2208 O O . GLY A 1 288 ? 0.840 -1.532 23.476 1.00 87.88 288 GLY A O 1
ATOM 2209 N N . LEU A 1 289 ? 0.097 -3.620 23.114 1.00 85.44 289 LEU A N 1
ATOM 2210 C CA . LEU A 1 289 ? -0.956 -3.241 22.160 1.00 85.44 289 LEU A CA 1
ATOM 2211 C C . LEU A 1 289 ? -1.898 -2.153 22.721 1.00 85.44 289 LEU A C 1
ATOM 2213 O O . LEU A 1 289 ? -2.299 -1.249 21.998 1.00 85.44 289 LEU A O 1
ATOM 2217 N N . GLU A 1 290 ? -2.190 -2.192 24.023 1.00 86.25 290 GLU A N 1
ATOM 2218 C CA . GLU A 1 290 ? -2.958 -1.162 24.739 1.00 86.25 290 GLU A CA 1
ATOM 2219 C C . GLU A 1 290 ? -2.331 0.236 24.620 1.00 86.25 290 GLU A C 1
ATOM 2221 O O . GLU A 1 290 ? -3.002 1.201 24.260 1.00 86.25 290 GLU A O 1
ATOM 2226 N N . GLU A 1 291 ? -1.023 0.342 24.860 1.00 90.44 291 GLU A N 1
ATOM 2227 C CA . GLU A 1 291 ? -0.269 1.594 24.764 1.00 90.44 291 GLU A CA 1
ATOM 2228 C C . GLU A 1 291 ? -0.125 2.060 23.309 1.00 90.44 291 GLU A C 1
ATOM 2230 O O . GLU A 1 291 ? -0.148 3.264 23.056 1.00 90.44 291 GLU A O 1
ATOM 2235 N N . VAL A 1 292 ? -0.016 1.118 22.359 1.00 91.06 292 VAL A N 1
ATOM 2236 C CA . VAL A 1 292 ? 0.006 1.374 20.906 1.00 91.06 292 VAL A CA 1
ATOM 2237 C C . VAL A 1 292 ? -1.321 1.960 20.416 1.00 91.06 292 VAL A C 1
ATOM 2239 O O . VAL A 1 292 ? -1.314 2.885 19.607 1.00 91.06 292 VAL A O 1
ATOM 2242 N N . LEU A 1 293 ? -2.453 1.461 20.917 1.00 87.75 293 LEU A N 1
ATOM 2243 C CA . LEU A 1 293 ? -3.794 1.905 20.521 1.00 87.75 293 LEU A CA 1
ATOM 2244 C C . LEU A 1 293 ? -4.276 3.151 21.288 1.00 87.75 293 LEU A C 1
ATOM 2246 O O . LEU A 1 293 ? -5.149 3.866 20.794 1.00 87.75 293 LEU A O 1
ATOM 2250 N N . MET A 1 294 ? -3.691 3.459 22.452 1.00 87.12 294 MET A N 1
ATOM 2251 C CA . MET A 1 294 ? -4.087 4.589 23.307 1.00 87.12 294 MET A CA 1
ATOM 2252 C C . MET A 1 294 ? -4.225 5.948 22.581 1.00 87.12 294 MET A C 1
ATOM 2254 O O . MET A 1 294 ? -5.225 6.623 22.814 1.00 87.12 294 MET A O 1
ATOM 2258 N N . PRO A 1 295 ? -3.329 6.363 21.656 1.00 88.31 295 PRO A N 1
ATOM 2259 C CA . PRO A 1 295 ? -3.487 7.637 20.945 1.00 88.31 295 PRO A CA 1
ATOM 2260 C C . PRO A 1 295 ? -4.750 7.698 20.068 1.00 88.31 295 PRO A C 1
ATOM 2262 O O . PRO A 1 295 ? -5.314 8.770 19.869 1.00 88.31 295 PRO A O 1
ATOM 2265 N N . ALA A 1 296 ? -5.212 6.555 19.549 1.00 86.38 296 ALA A N 1
ATOM 2266 C CA . ALA A 1 296 ? -6.446 6.461 18.769 1.00 86.38 296 ALA A CA 1
ATOM 2267 C C . ALA A 1 296 ? -7.699 6.459 19.660 1.00 86.38 296 ALA A C 1
ATOM 2269 O O . ALA A 1 296 ? -8.730 7.009 19.274 1.00 86.38 296 ALA A O 1
ATOM 2270 N N . ILE A 1 297 ? -7.595 5.886 20.864 1.00 80.75 297 ILE A N 1
ATOM 2271 C CA . ILE A 1 297 ? -8.637 5.952 21.898 1.00 80.75 297 ILE A CA 1
ATOM 2272 C C . ILE A 1 297 ? -8.844 7.413 22.320 1.00 80.75 297 ILE A C 1
ATOM 2274 O O . ILE A 1 297 ? -9.950 7.931 22.185 1.00 80.75 297 ILE A O 1
ATOM 2278 N N . GLU A 1 298 ? -7.769 8.107 22.705 1.00 81.44 298 GLU A N 1
ATOM 2279 C CA . GLU A 1 298 ? -7.781 9.537 23.054 1.00 81.44 298 GLU A CA 1
ATOM 2280 C C . GLU A 1 298 ? -8.395 10.394 21.931 1.00 81.44 298 GLU A C 1
ATOM 2282 O O . GLU A 1 298 ? -9.295 11.194 22.180 1.00 81.44 298 GLU A O 1
ATOM 2287 N N . LEU A 1 299 ? -7.992 10.173 20.670 1.00 80.00 299 LEU A N 1
ATOM 2288 C CA . LEU A 1 299 ? -8.581 10.842 19.501 1.00 80.00 299 LEU A CA 1
ATOM 2289 C C . LEU A 1 299 ? -10.097 10.621 19.361 1.00 80.00 299 LEU A C 1
ATOM 2291 O O . LEU A 1 299 ? -10.794 11.508 18.873 1.00 80.00 299 LEU A O 1
ATOM 2295 N N . GLY A 1 300 ? -10.616 9.456 19.750 1.00 75.94 300 GLY A N 1
ATOM 2296 C CA . GLY A 1 300 ? -12.040 9.137 19.648 1.00 75.94 300 GLY A CA 1
ATOM 2297 C C . GLY A 1 300 ? -12.897 9.612 20.819 1.00 75.94 300 GLY A C 1
ATOM 2298 O O . GLY A 1 300 ? -14.085 9.881 20.611 1.00 75.94 300 GLY A O 1
ATOM 2299 N N . GLU A 1 301 ? -12.311 9.713 22.016 1.00 75.56 301 GLU A N 1
ATOM 2300 C CA . GLU A 1 301 ? -12.978 10.149 23.252 1.00 75.56 301 GLU A CA 1
ATOM 2301 C C . GLU A 1 301 ? -12.894 11.666 23.479 1.00 75.56 301 GLU A C 1
ATOM 2303 O O . GLU A 1 301 ? -13.901 12.282 23.827 1.00 75.56 301 GLU A O 1
ATOM 2308 N N . GLU A 1 302 ? -11.731 12.286 23.247 1.00 77.31 302 GLU A N 1
ATOM 2309 C CA . GLU A 1 302 ? -11.544 13.745 23.339 1.00 77.31 302 GLU A CA 1
ATOM 2310 C C . GLU A 1 302 ? -11.934 14.472 22.044 1.00 77.31 302 GLU A C 1
ATOM 2312 O O . GLU A 1 302 ? -12.287 15.654 22.062 1.00 77.31 302 GLU A O 1
ATOM 2317 N N . GLY A 1 303 ? -11.890 13.756 20.919 1.00 69.56 303 GLY A N 1
ATOM 2318 C CA . GLY A 1 303 ? -12.199 14.270 19.593 1.00 69.56 303 GLY A CA 1
ATOM 2319 C C . GLY A 1 303 ? -11.051 15.026 18.914 1.00 69.56 303 GLY A C 1
ATOM 2320 O O . GLY A 1 303 ? -9.983 15.301 19.473 1.00 69.56 303 GLY A O 1
ATOM 2321 N N . PHE A 1 304 ? -11.264 15.372 17.645 1.00 72.31 304 PHE A N 1
ATOM 2322 C CA . PHE A 1 304 ? -10.273 16.068 16.819 1.00 72.31 304 PHE A CA 1
ATOM 2323 C C . PHE A 1 304 ? -10.932 16.992 15.777 1.00 72.31 304 PHE A C 1
ATOM 2325 O O . PHE A 1 304 ? -12.056 16.720 15.345 1.00 72.31 304 PHE A O 1
ATOM 2332 N N . PRO A 1 305 ? -10.260 18.088 15.367 1.00 67.50 305 PRO A N 1
ATOM 2333 C CA . PRO A 1 305 ? -10.690 18.920 14.244 1.00 67.50 305 PRO A CA 1
ATOM 2334 C C . PRO A 1 305 ? -10.433 18.203 12.910 1.00 67.50 305 PRO A C 1
ATOM 2336 O O . PRO A 1 305 ? -9.379 17.599 12.711 1.00 67.50 305 PRO A O 1
ATOM 2339 N N . VAL A 1 306 ? -11.400 18.266 11.996 1.00 71.25 306 VAL A N 1
ATOM 2340 C CA . VAL A 1 306 ? -11.358 17.552 10.710 1.00 71.25 306 VAL A CA 1
ATOM 2341 C C . VAL A 1 306 ? -10.582 18.368 9.673 1.00 71.25 306 VAL A C 1
ATOM 2343 O O . VAL A 1 306 ? -10.927 19.521 9.419 1.00 71.25 306 VAL A O 1
ATOM 2346 N N . SER A 1 307 ? -9.563 17.774 9.040 1.00 68.00 307 SER A N 1
ATOM 2347 C CA . SER A 1 307 ? -8.797 18.453 7.982 1.00 68.00 307 SER A CA 1
ATOM 2348 C C . SER A 1 307 ? -9.680 18.802 6.775 1.00 68.00 307 SER A C 1
ATOM 2350 O O . SER A 1 307 ? -10.702 18.156 6.544 1.00 68.00 307 SER A O 1
ATOM 2352 N N . GLU A 1 308 ? -9.287 19.793 5.969 1.00 71.25 308 GLU A N 1
ATOM 2353 C CA . GLU A 1 308 ? -10.059 20.182 4.780 1.00 71.25 308 GLU A CA 1
ATOM 2354 C C . GLU A 1 308 ? -10.234 19.013 3.794 1.00 71.25 308 GLU A C 1
ATOM 2356 O O . GLU A 1 308 ? -11.343 18.771 3.321 1.00 71.25 308 GLU A O 1
ATOM 2361 N N . ILE A 1 309 ? -9.170 18.243 3.546 1.00 71.81 309 ILE A N 1
ATOM 2362 C CA . ILE A 1 309 ? -9.195 17.068 2.662 1.00 71.81 309 ILE A CA 1
ATOM 2363 C C . ILE A 1 309 ? -10.112 15.986 3.250 1.00 71.81 309 ILE A C 1
ATOM 2365 O O . ILE A 1 309 ? -11.013 15.498 2.567 1.00 71.81 309 ILE A O 1
ATOM 2369 N N . SER A 1 310 ? -9.956 15.676 4.542 1.00 77.12 310 SER A N 1
ATOM 2370 C CA . SER A 1 310 ? -10.815 14.717 5.250 1.00 77.12 310 SER A CA 1
ATOM 2371 C C . SER A 1 310 ? -12.290 15.136 5.186 1.00 77.12 310 SER A C 1
ATOM 2373 O O . SER A 1 310 ? -13.152 14.293 4.964 1.00 77.12 310 SER A O 1
ATOM 2375 N N . ALA A 1 311 ? -12.596 16.432 5.328 1.00 77.88 311 ALA A N 1
ATOM 2376 C CA . ALA A 1 311 ? -13.955 16.971 5.264 1.00 77.88 311 ALA A CA 1
ATOM 2377 C C . ALA A 1 311 ? -14.556 16.928 3.846 1.00 77.88 311 ALA A C 1
ATOM 2379 O O . ALA A 1 311 ? -15.758 16.688 3.708 1.00 77.88 311 ALA A O 1
ATOM 2380 N N . GLN A 1 312 ? -13.743 17.118 2.798 1.00 78.12 312 GLN A N 1
ATOM 2381 C CA . GLN A 1 312 ? -14.173 16.956 1.404 1.00 78.12 312 GLN A CA 1
ATOM 2382 C C . GLN A 1 312 ? -14.550 15.495 1.107 1.00 78.12 312 GLN A C 1
ATOM 2384 O O . GLN A 1 312 ? -15.657 15.246 0.627 1.00 78.12 312 GLN A O 1
ATOM 2389 N N . PHE A 1 313 ? -13.698 14.529 1.474 1.00 80.19 313 PHE A N 1
ATOM 2390 C CA . PHE A 1 313 ? -14.016 13.100 1.341 1.00 80.19 313 PHE A CA 1
ATOM 2391 C C . PHE A 1 313 ? -15.248 12.696 2.170 1.00 80.19 313 PHE A C 1
ATOM 2393 O O . PHE A 1 313 ? -16.119 11.976 1.679 1.00 80.19 313 PHE A O 1
ATOM 2400 N N . TRP A 1 314 ? -15.385 13.212 3.398 1.00 85.94 314 TRP A N 1
ATOM 2401 C CA . TRP A 1 314 ? -16.554 12.943 4.245 1.00 85.94 314 TRP A CA 1
ATOM 2402 C C . TRP A 1 314 ? -17.860 13.460 3.625 1.00 85.94 314 TRP A C 1
ATOM 2404 O O . TRP A 1 314 ? -18.874 12.763 3.645 1.00 85.94 314 TRP A O 1
ATOM 2414 N N . GLY A 1 315 ? -17.829 14.663 3.041 1.00 84.50 315 GLY A N 1
ATOM 2415 C CA . GLY A 1 315 ? -18.970 15.253 2.338 1.00 84.50 315 GLY A CA 1
ATOM 2416 C C . GLY A 1 315 ? -19.340 14.512 1.051 1.00 84.50 315 GLY A C 1
ATOM 2417 O O . GLY A 1 315 ? -20.523 14.382 0.745 1.00 84.50 315 GLY A O 1
ATOM 2418 N N . ALA A 1 316 ? -18.356 13.974 0.322 1.00 84.88 316 ALA A N 1
ATOM 2419 C CA . ALA A 1 316 ? -18.602 13.123 -0.842 1.00 84.88 316 ALA A CA 1
ATOM 2420 C C . ALA A 1 316 ? -19.258 11.784 -0.445 1.00 84.88 316 ALA A C 1
ATOM 2422 O O . ALA A 1 316 ? -20.243 11.366 -1.055 1.00 84.88 316 ALA A O 1
ATOM 2423 N N . GLY A 1 317 ? -18.760 11.145 0.619 1.00 87.50 317 GLY A N 1
ATOM 2424 C CA . GLY A 1 317 ? -19.271 9.865 1.117 1.00 87.50 317 GLY A CA 1
ATOM 2425 C C . GLY A 1 317 ? -20.620 9.929 1.844 1.00 87.50 317 GLY A C 1
ATOM 2426 O O . GLY A 1 317 ? -21.273 8.899 2.005 1.00 87.50 317 GLY A O 1
ATOM 2427 N N . GLU A 1 318 ? -21.092 11.108 2.266 1.00 89.81 318 GLU A N 1
ATOM 2428 C CA . GLU A 1 318 ? -22.313 11.242 3.078 1.00 89.81 318 GLU A CA 1
ATOM 2429 C C . GLU A 1 318 ? -23.545 10.563 2.446 1.00 89.81 318 GLU A C 1
ATOM 2431 O O . GLU A 1 318 ? -24.311 9.888 3.144 1.00 89.81 318 GLU A O 1
ATOM 2436 N N . GLN A 1 319 ? -23.738 10.699 1.129 1.00 89.88 319 GLN A N 1
ATOM 2437 C CA . GLN A 1 319 ? -24.867 10.062 0.445 1.00 89.88 319 GLN A CA 1
ATOM 2438 C C . GLN A 1 319 ? -24.746 8.529 0.446 1.00 89.88 319 GLN A C 1
ATOM 2440 O O . GLN A 1 319 ? -25.752 7.852 0.664 1.00 89.88 319 GLN A O 1
ATOM 2445 N N . GLN A 1 320 ? -23.539 7.991 0.237 1.00 90.00 320 GLN A N 1
ATOM 2446 C CA . GLN A 1 320 ? -23.256 6.552 0.261 1.00 90.00 320 GLN A CA 1
ATOM 2447 C C . GLN A 1 320 ? -23.582 5.979 1.647 1.00 90.00 320 GLN A C 1
ATOM 2449 O O . GLN A 1 320 ? -24.395 5.062 1.756 1.00 90.00 320 GLN A O 1
ATOM 2454 N N . LEU A 1 321 ? -23.061 6.593 2.717 1.00 89.81 321 LEU A N 1
ATOM 2455 C CA . LEU A 1 321 ? -23.312 6.190 4.107 1.00 89.81 321 LEU A CA 1
ATOM 2456 C C . LEU A 1 321 ? -24.813 6.167 4.445 1.00 89.81 321 LEU A C 1
ATOM 2458 O O . LEU A 1 321 ? -25.314 5.179 4.986 1.00 89.81 321 LEU A O 1
ATOM 2462 N N . ARG A 1 322 ? -25.548 7.234 4.090 1.00 91.31 322 ARG A N 1
ATOM 2463 C CA . ARG A 1 322 ? -27.002 7.357 4.325 1.00 91.31 322 ARG A CA 1
ATOM 2464 C C . ARG A 1 322 ? -27.849 6.366 3.512 1.00 91.31 322 ARG A C 1
ATOM 2466 O O . ARG A 1 322 ? -29.006 6.149 3.873 1.00 91.31 322 ARG A O 1
ATOM 2473 N N . GLN A 1 323 ? -27.322 5.802 2.422 1.00 90.06 323 GLN A N 1
ATOM 2474 C CA . GLN A 1 323 ? -28.011 4.807 1.588 1.00 90.06 323 GLN A CA 1
ATOM 2475 C C . GLN A 1 323 ? -27.653 3.365 1.972 1.00 90.06 323 GLN A C 1
ATOM 2477 O O . GLN A 1 323 ? -28.545 2.519 2.020 1.00 90.06 323 GLN A O 1
ATOM 2482 N N . ALA A 1 324 ? -26.380 3.092 2.267 1.00 88.56 324 ALA A N 1
ATOM 2483 C CA . ALA A 1 324 ? -25.866 1.753 2.547 1.00 88.56 324 ALA A CA 1
ATOM 2484 C C . ALA A 1 324 ? -26.165 1.257 3.972 1.00 88.56 324 ALA A C 1
ATOM 2486 O O . ALA A 1 324 ? -26.327 0.054 4.176 1.00 88.56 324 ALA A O 1
ATOM 2487 N N . SER A 1 325 ? -26.254 2.155 4.965 1.00 88.06 325 SER A N 1
ATOM 2488 C CA . SER A 1 325 ? -26.391 1.766 6.373 1.00 88.06 325 SER A CA 1
ATOM 2489 C C . SER A 1 325 ? -27.535 2.477 7.108 1.00 88.06 325 SER A C 1
ATOM 2491 O O . SER A 1 325 ? -27.601 3.707 7.092 1.00 88.06 325 SER A O 1
ATOM 2493 N N . PRO A 1 326 ? -28.389 1.761 7.875 1.00 88.25 326 PRO A N 1
ATOM 2494 C CA . PRO A 1 326 ? -29.302 2.402 8.828 1.00 88.25 326 PRO A CA 1
ATOM 2495 C C . PRO A 1 326 ? -28.547 3.108 9.971 1.00 88.25 326 PRO A C 1
ATOM 2497 O O . PRO A 1 326 ? -29.080 4.036 10.585 1.00 88.25 326 PRO A O 1
ATOM 2500 N N . ASN A 1 327 ? -27.293 2.711 10.211 1.00 85.38 327 ASN A N 1
ATOM 2501 C CA . ASN A 1 327 ? -26.425 3.192 11.285 1.00 85.38 327 ASN A CA 1
ATOM 2502 C C . ASN A 1 327 ? -25.549 4.382 10.848 1.00 85.38 327 ASN A C 1
ATOM 2504 O O . ASN A 1 327 ? -24.597 4.737 11.537 1.00 85.38 327 ASN A O 1
ATOM 2508 N N . PHE A 1 328 ? -25.874 5.045 9.727 1.00 86.50 328 PHE A N 1
ATOM 2509 C CA . PHE A 1 328 ? -25.131 6.196 9.182 1.00 86.50 328 PHE A CA 1
ATOM 2510 C C . PHE A 1 328 ? -24.818 7.299 10.211 1.00 86.50 328 PHE A C 1
ATOM 2512 O O . PHE A 1 328 ? -23.810 7.987 10.091 1.00 86.50 328 PHE A O 1
ATOM 2519 N N . ARG A 1 329 ? -25.655 7.442 11.249 1.00 83.88 329 ARG A N 1
ATOM 2520 C CA . ARG A 1 329 ? -25.495 8.399 12.361 1.00 83.88 329 ARG A CA 1
ATOM 2521 C C . ARG A 1 329 ? -24.329 8.097 13.314 1.00 83.88 329 ARG A C 1
ATOM 2523 O O . ARG A 1 329 ? -24.080 8.899 14.206 1.00 83.88 329 ARG A O 1
ATOM 2530 N N . GLU A 1 330 ? -23.652 6.960 13.171 1.00 82.69 330 GLU A N 1
ATOM 2531 C CA . GLU A 1 330 ? -22.394 6.682 13.878 1.00 82.69 330 GLU A CA 1
ATOM 2532 C C . GLU A 1 330 ? -21.194 7.334 13.172 1.00 82.69 330 GLU A C 1
ATOM 2534 O O . GLU A 1 330 ? -20.232 7.711 13.831 1.00 82.69 330 GLU A O 1
ATOM 2539 N N . MET A 1 331 ? -21.285 7.532 11.849 1.00 81.81 331 MET A N 1
ATOM 2540 C CA . MET A 1 331 ? -20.249 8.157 11.011 1.00 81.81 331 MET A CA 1
ATOM 2541 C C . MET A 1 331 ? -20.623 9.567 10.534 1.00 81.81 331 MET A C 1
ATOM 2543 O O . MET A 1 331 ? -19.864 10.191 9.803 1.00 81.81 331 MET A O 1
ATOM 2547 N N . LEU A 1 332 ? -21.792 10.089 10.903 1.00 83.00 332 LEU A N 1
ATOM 2548 C CA . LEU A 1 332 ? -22.272 11.412 10.501 1.00 83.00 332 LEU A CA 1
ATOM 2549 C C . LEU A 1 332 ? -22.843 12.140 11.714 1.00 83.00 332 LEU A C 1
ATOM 2551 O O . LEU A 1 332 ? -23.494 11.532 12.566 1.00 83.00 332 LEU A O 1
ATOM 2555 N N . LYS A 1 333 ? -22.621 13.458 11.782 1.00 70.00 333 LYS A N 1
ATOM 2556 C CA . LYS A 1 333 ? -23.150 14.296 12.866 1.00 70.00 333 LYS A CA 1
ATOM 2557 C C . LYS A 1 333 ? -24.664 14.135 12.983 1.00 70.00 333 LYS A C 1
ATOM 2559 O O . LYS A 1 333 ? -25.370 13.946 11.992 1.00 70.00 333 LYS A O 1
ATOM 2564 N N . ARG A 1 334 ? -25.174 14.273 14.209 1.00 58.66 334 ARG A N 1
ATOM 2565 C CA . ARG A 1 334 ? -26.617 14.381 14.424 1.00 58.66 334 ARG A CA 1
ATOM 2566 C C . ARG A 1 334 ? -27.122 15.652 13.756 1.00 58.66 334 ARG A C 1
ATOM 2568 O O . ARG A 1 334 ? -26.697 16.749 14.096 1.00 58.66 334 ARG A O 1
ATOM 2575 N N . ASP A 1 335 ? -28.029 15.453 12.815 1.00 51.53 335 ASP A N 1
ATOM 2576 C CA . ASP A 1 335 ? -28.824 16.500 12.198 1.00 51.53 335 ASP A CA 1
ATOM 2577 C C . ASP A 1 335 ? -29.695 17.157 13.283 1.00 51.53 335 ASP A C 1
ATOM 2579 O O . ASP A 1 335 ? -30.487 16.470 13.933 1.00 51.53 335 ASP A O 1
ATOM 2583 N N . GLU A 1 336 ? -29.518 18.457 13.531 1.00 43.81 336 GLU A N 1
ATOM 2584 C CA . GLU A 1 336 ? -30.313 19.195 14.528 1.00 43.81 336 GLU A CA 1
ATOM 2585 C C . GLU A 1 336 ? -31.692 19.617 13.979 1.00 43.81 336 GLU A C 1
ATOM 2587 O O . GLU A 1 336 ? -32.511 20.173 14.712 1.00 43.81 336 GLU A O 1
ATOM 2592 N N . SER A 1 337 ? -31.978 19.330 12.700 1.00 40.50 337 SER A N 1
ATOM 2593 C CA . SER A 1 337 ? -33.258 19.630 12.054 1.00 40.50 337 SER A CA 1
ATOM 2594 C C . SER A 1 337 ? -34.420 18.793 12.622 1.00 40.50 337 SER A C 1
ATOM 2596 O O . SER A 1 337 ? -34.401 17.561 12.519 1.00 40.50 337 SER A O 1
ATOM 2598 N N . PRO A 1 338 ? -35.498 19.417 13.146 1.00 37.16 338 PRO A N 1
ATOM 2599 C CA . PRO A 1 338 ? -36.666 18.690 13.658 1.00 37.16 338 PRO A CA 1
ATOM 2600 C C . PRO A 1 338 ? -37.494 17.945 12.595 1.00 37.16 338 PRO A C 1
ATOM 2602 O O . PRO A 1 338 ? -38.380 17.166 12.947 1.00 37.16 338 PRO A O 1
ATOM 2605 N N . GLU A 1 339 ? -37.273 18.198 11.301 1.00 39.09 339 GLU A N 1
ATOM 2606 C CA . GLU A 1 339 ? -38.212 17.802 10.237 1.00 39.09 339 GLU A CA 1
ATOM 2607 C C . GLU A 1 339 ? -38.036 16.357 9.730 1.00 39.09 339 GLU A C 1
ATOM 2609 O O . GLU A 1 339 ? -38.885 15.840 9.006 1.00 39.09 339 GLU A O 1
ATOM 2614 N N . HIS A 1 340 ? -36.968 15.654 10.115 1.00 40.19 340 HIS A N 1
ATOM 2615 C CA . HIS A 1 340 ? -36.611 14.340 9.553 1.00 40.19 340 HIS A CA 1
ATOM 2616 C C . HIS A 1 340 ? -37.309 13.123 10.197 1.00 40.19 340 HIS A C 1
ATOM 2618 O O . HIS A 1 340 ? -36.787 12.006 10.170 1.00 40.19 340 HIS A O 1
ATOM 2624 N N . HIS A 1 341 ? -38.521 13.316 10.726 1.00 34.06 341 HIS A N 1
ATOM 2625 C CA . HIS A 1 341 ? -39.379 12.222 11.200 1.00 34.06 341 HIS A CA 1
ATOM 2626 C C . HIS A 1 341 ? -40.216 11.556 10.093 1.00 34.06 341 HIS A C 1
ATOM 2628 O O . HIS A 1 341 ? -40.525 10.371 10.218 1.00 34.06 341 HIS A O 1
ATOM 2634 N N . GLU A 1 342 ? -40.532 12.253 8.994 1.00 30.55 342 GLU A N 1
ATOM 2635 C CA . GLU A 1 342 ? -41.226 11.672 7.833 1.00 30.55 342 GLU A CA 1
ATOM 2636 C C . GLU A 1 342 ? -40.537 12.038 6.504 1.00 30.55 342 GLU A C 1
ATOM 2638 O O . GLU A 1 342 ? -39.823 13.031 6.384 1.00 30.55 342 GLU A O 1
ATOM 2643 N N . ARG A 1 343 ? -40.682 11.176 5.489 1.00 32.66 343 ARG A N 1
ATOM 2644 C CA . ARG A 1 343 ? -39.833 11.198 4.284 1.00 32.66 343 ARG A CA 1
ATOM 2645 C C . ARG A 1 343 ? -40.148 12.351 3.320 1.00 32.66 343 ARG A C 1
ATOM 2647 O O . ARG A 1 343 ? -41.143 12.279 2.598 1.00 32.66 343 ARG A O 1
ATOM 2654 N N . LYS A 1 344 ? -39.165 13.231 3.103 1.00 25.77 344 LYS A N 1
ATOM 2655 C CA . LYS A 1 344 ? -38.635 13.559 1.758 1.00 25.77 344 LYS A CA 1
ATOM 2656 C C . LYS A 1 344 ? -37.280 14.263 1.853 1.00 25.77 344 LYS A C 1
ATOM 2658 O O . LYS A 1 344 ? -37.098 15.138 2.686 1.00 25.77 344 LYS A O 1
ATOM 2663 N N . VAL A 1 345 ? -36.338 13.874 0.993 1.00 28.17 345 VAL A N 1
ATOM 2664 C CA . VAL A 1 345 ? -35.002 14.486 0.931 1.00 28.17 345 VAL A CA 1
ATOM 2665 C C . VAL A 1 345 ? -35.047 15.721 0.035 1.00 28.17 345 VAL A C 1
ATOM 2667 O O . VAL A 1 345 ? -35.403 15.625 -1.139 1.00 28.17 345 VAL A O 1
ATOM 2670 N N . SER A 1 346 ? -34.634 16.862 0.580 1.00 26.25 346 SER A N 1
ATOM 2671 C CA . SER A 1 346 ? -34.279 18.071 -0.165 1.00 26.25 346 SER A CA 1
ATOM 2672 C C . SER A 1 346 ? -33.087 18.721 0.530 1.00 26.25 346 SER A C 1
ATOM 2674 O O . SER A 1 346 ? -33.209 19.169 1.666 1.00 26.25 346 SER A O 1
ATOM 2676 N N . ILE A 1 347 ? -31.937 18.711 -0.140 1.00 30.50 347 ILE A N 1
ATOM 2677 C CA . ILE A 1 347 ? -30.628 19.083 0.412 1.00 30.50 347 ILE A CA 1
ATOM 2678 C C . ILE A 1 347 ? -30.470 20.612 0.455 1.00 30.50 347 ILE A C 1
ATOM 2680 O O . ILE A 1 347 ? -30.724 21.279 -0.551 1.00 30.50 347 ILE A O 1
ATOM 2684 N N . PRO A 1 348 ? -29.963 21.157 1.571 1.00 31.12 348 PRO A N 1
ATOM 2685 C CA . PRO A 1 348 ? -28.905 22.169 1.514 1.00 31.12 348 PRO A CA 1
ATOM 2686 C C . PRO A 1 348 ? -27.566 21.580 1.977 1.00 31.12 348 PRO A C 1
ATOM 2688 O O . PRO A 1 348 ? -27.501 20.909 3.003 1.00 31.12 348 PRO A O 1
ATOM 2691 N N . VAL A 1 349 ? -26.491 21.844 1.231 1.00 37.00 349 VAL A N 1
ATOM 2692 C CA . VAL A 1 349 ? -25.134 21.415 1.602 1.00 37.00 349 VAL A CA 1
ATOM 2693 C C . VAL A 1 349 ? -24.505 22.470 2.515 1.00 37.00 349 VAL A C 1
ATOM 2695 O O . VAL A 1 349 ? -24.066 23.510 2.029 1.00 37.00 349 VAL A O 1
ATOM 2698 N N . GLU A 1 350 ? -24.395 22.188 3.814 1.00 31.98 350 GLU A N 1
ATOM 2699 C CA . GLU A 1 350 ? -23.313 22.746 4.636 1.00 31.98 350 GLU A CA 1
ATOM 2700 C C . GLU A 1 350 ? -22.334 21.621 4.982 1.00 31.98 350 GLU A C 1
ATOM 2702 O O . GLU A 1 350 ? -22.601 20.784 5.843 1.00 31.98 350 GLU A O 1
ATOM 2707 N N . LEU A 1 351 ? -21.185 21.611 4.296 1.00 34.12 351 LEU A N 1
ATOM 2708 C CA . LEU A 1 351 ? -20.058 20.739 4.630 1.00 34.12 351 LEU A CA 1
ATOM 2709 C C . LEU A 1 351 ? -19.638 20.941 6.100 1.00 34.12 351 LEU A C 1
ATOM 2711 O O . LEU A 1 351 ? -19.722 22.066 6.612 1.00 34.12 351 LEU A O 1
ATOM 2715 N N . PRO A 1 352 ? -19.109 19.904 6.780 1.00 37.00 352 PRO A N 1
ATOM 2716 C CA . PRO A 1 352 ? -18.455 20.076 8.071 1.00 37.00 352 PRO A CA 1
ATOM 2717 C C . PRO A 1 352 ? -17.363 21.152 7.984 1.00 37.00 352 PRO A C 1
ATOM 2719 O O . PRO A 1 352 ? -16.356 20.979 7.303 1.00 37.00 352 PRO A O 1
ATOM 2722 N N . LYS A 1 353 ? -17.565 22.283 8.671 1.00 39.16 353 LYS A N 1
ATOM 2723 C CA . LYS A 1 353 ? -16.569 23.364 8.746 1.00 39.16 353 LYS A CA 1
ATOM 2724 C C . LYS A 1 353 ? -15.275 22.798 9.370 1.00 39.16 353 LYS A C 1
ATOM 2726 O O . LYS A 1 353 ? -15.397 22.148 10.412 1.00 39.16 353 LYS A O 1
ATOM 2731 N N . PRO A 1 354 ? -14.069 23.057 8.815 1.00 35.44 354 PRO A N 1
ATOM 2732 C CA . PRO A 1 354 ? -12.813 22.423 9.262 1.00 35.44 354 PRO A CA 1
ATOM 2733 C C . PRO A 1 354 ? -12.444 22.587 10.752 1.00 35.44 354 PRO A C 1
ATOM 2735 O O . PRO A 1 354 ? -11.586 21.883 11.268 1.00 35.44 354 PRO A O 1
ATOM 2738 N N . SER A 1 355 ? -13.101 23.493 11.479 1.00 32.50 355 SER A N 1
ATOM 2739 C CA . SER A 1 355 ? -12.912 23.701 12.920 1.00 32.50 355 SER A CA 1
ATOM 2740 C C . SER A 1 355 ? -13.791 22.821 13.825 1.00 32.50 355 SER A C 1
ATOM 2742 O O . SER A 1 355 ? -13.655 22.876 15.048 1.00 32.50 355 SER A O 1
ATOM 2744 N N . SER A 1 356 ? -14.714 22.019 13.278 1.00 42.03 356 SER A N 1
ATOM 2745 C CA . SER A 1 356 ? -15.620 21.211 14.103 1.00 42.03 356 SER A CA 1
ATOM 2746 C C . SER A 1 356 ? -14.958 19.938 14.627 1.00 42.03 356 SER A C 1
ATOM 2748 O O . SER A 1 356 ? -14.473 19.137 13.829 1.00 42.03 356 SER A O 1
ATOM 2750 N N . MET A 1 357 ? -15.037 19.710 15.940 1.00 39.91 357 MET A N 1
ATOM 2751 C CA . MET A 1 357 ? -14.678 18.425 16.544 1.00 39.91 357 MET A CA 1
ATOM 2752 C C . MET A 1 357 ? -15.625 17.310 16.076 1.00 39.91 357 MET A C 1
ATOM 2754 O O . MET A 1 357 ? -16.845 17.507 16.021 1.00 39.91 357 MET A O 1
ATOM 2758 N N . LEU A 1 358 ? -15.067 16.134 15.790 1.00 50.12 358 LEU A N 1
ATOM 2759 C CA . LEU A 1 358 ? -15.797 14.866 15.728 1.00 50.12 358 LEU A CA 1
ATOM 2760 C C . LEU A 1 358 ? -15.383 13.961 16.893 1.00 50.12 358 LEU A C 1
ATOM 2762 O O . LEU A 1 358 ? -14.237 13.996 17.330 1.00 50.12 358 LEU A O 1
ATOM 2766 N N . PHE A 1 359 ? -16.327 13.136 17.349 1.00 48.09 359 PHE A N 1
ATOM 2767 C CA . PHE A 1 359 ? -16.143 12.086 18.352 1.00 48.09 359 PHE A CA 1
ATOM 2768 C C . PHE A 1 359 ? -16.561 10.757 17.721 1.00 48.09 359 PHE A C 1
ATOM 2770 O O . PHE A 1 359 ? -17.605 10.710 17.066 1.00 48.09 359 PHE A O 1
ATOM 2777 N N . ASN A 1 360 ? -15.793 9.683 17.922 1.00 55.06 360 ASN A N 1
ATOM 2778 C CA . ASN A 1 360 ? -16.114 8.361 17.370 1.00 55.06 360 ASN A CA 1
ATOM 2779 C C . ASN A 1 360 ? -16.003 7.263 18.437 1.00 55.06 360 ASN A C 1
ATOM 2781 O O . ASN A 1 360 ? -15.145 6.380 18.406 1.00 55.06 360 ASN A O 1
ATOM 2785 N N . CYS A 1 361 ? -16.926 7.318 19.395 1.00 51.16 361 CYS A N 1
ATOM 2786 C CA . CYS A 1 361 ? -17.015 6.372 20.505 1.00 51.16 361 CYS A CA 1
ATOM 2787 C C . CYS A 1 361 ? -17.325 4.926 20.054 1.00 51.16 361 CYS A C 1
ATOM 2789 O O . CYS A 1 361 ? -17.058 3.981 20.797 1.00 51.16 361 CYS A O 1
ATOM 2791 N N . GLY A 1 362 ? -17.870 4.733 18.844 1.00 53.78 362 GLY A N 1
ATOM 2792 C CA . GLY A 1 362 ? -18.092 3.406 18.262 1.00 53.78 362 GLY A CA 1
ATOM 2793 C C . GLY A 1 362 ? -16.773 2.726 17.889 1.00 53.78 362 GLY A C 1
ATOM 2794 O O . GLY A 1 362 ? -16.510 1.613 18.351 1.00 53.78 362 GLY A O 1
ATOM 2795 N N . ALA A 1 363 ? -15.903 3.425 17.149 1.00 58.53 363 ALA A N 1
ATOM 2796 C CA . ALA A 1 363 ? -14.577 2.911 16.810 1.00 58.53 363 ALA A CA 1
ATOM 2797 C C . ALA A 1 363 ? -13.738 2.651 18.070 1.00 58.53 363 ALA A C 1
ATOM 2799 O O . ALA A 1 363 ? -13.149 1.579 18.187 1.00 58.53 363 ALA A O 1
ATOM 2800 N N . VAL A 1 364 ? -13.773 3.557 19.059 1.00 54.78 364 VAL A N 1
ATOM 2801 C CA . VAL A 1 364 ? -13.150 3.347 20.385 1.00 54.78 364 VAL A CA 1
ATOM 2802 C C . VAL A 1 364 ? -13.643 2.051 21.038 1.00 54.78 364 VAL A C 1
ATOM 2804 O O . VAL A 1 364 ? -12.840 1.230 21.477 1.00 54.78 364 VAL A O 1
ATOM 2807 N N . THR A 1 365 ? -14.958 1.809 21.036 1.00 57.59 365 THR A N 1
ATOM 2808 C CA . THR A 1 365 ? -15.548 0.573 21.581 1.00 57.59 365 THR A CA 1
ATOM 2809 C C . THR A 1 365 ? -15.027 -0.678 20.862 1.00 57.59 365 THR A C 1
ATOM 2811 O O . THR A 1 365 ? -14.845 -1.718 21.494 1.00 57.59 365 THR A O 1
ATOM 2814 N N . CYS A 1 366 ? -14.745 -0.604 19.559 1.00 62.88 366 CYS A N 1
ATOM 2815 C CA . CYS A 1 366 ? -14.200 -1.734 18.801 1.00 62.88 366 CYS A CA 1
ATOM 2816 C C . CYS A 1 366 ? -12.689 -1.920 18.983 1.00 62.88 366 CYS A C 1
ATOM 2818 O O . CYS A 1 366 ? -12.240 -3.059 19.085 1.00 62.88 366 CYS A O 1
ATOM 2820 N N . ILE A 1 367 ? -11.929 -0.835 19.137 1.00 57.38 367 ILE A N 1
ATOM 2821 C CA . ILE A 1 367 ? -10.516 -0.864 19.538 1.00 57.38 367 ILE A CA 1
ATOM 2822 C C . ILE A 1 367 ? -10.377 -1.555 20.911 1.00 57.38 367 ILE A C 1
ATOM 2824 O O . ILE A 1 367 ? -9.589 -2.490 21.053 1.00 57.38 367 ILE A O 1
ATOM 2828 N N . TYR A 1 368 ? -11.230 -1.213 21.887 1.00 52.41 368 TYR A N 1
ATOM 2829 C CA . TYR A 1 368 ? -11.302 -1.922 23.174 1.00 52.41 368 TYR A CA 1
ATOM 2830 C C . TYR A 1 368 ? -11.721 -3.398 23.048 1.00 52.41 368 TYR A C 1
ATOM 2832 O O . TYR A 1 368 ? -11.234 -4.240 23.804 1.00 52.41 368 TYR A O 1
ATOM 2840 N N . ARG A 1 369 ? -12.604 -3.751 22.100 1.00 61.22 369 ARG A N 1
ATOM 2841 C CA . ARG A 1 369 ? -12.969 -5.160 21.843 1.00 61.22 369 ARG A CA 1
ATOM 2842 C C . ARG A 1 369 ? -11.810 -5.968 21.263 1.00 61.22 369 ARG A C 1
ATOM 2844 O O . ARG A 1 369 ? -11.709 -7.139 21.603 1.00 61.22 369 ARG A O 1
ATOM 2851 N N . ILE A 1 370 ? -10.952 -5.367 20.436 1.00 59.06 370 ILE A N 1
ATOM 2852 C CA . ILE A 1 370 ? -9.755 -6.022 19.879 1.00 59.06 370 ILE A CA 1
ATOM 2853 C C . ILE A 1 370 ? -8.707 -6.250 20.971 1.00 59.06 370 ILE A C 1
ATOM 2855 O O . ILE A 1 370 ? -8.216 -7.364 21.100 1.00 59.06 370 ILE A O 1
ATOM 2859 N N . TRP A 1 371 ? -8.460 -5.261 21.838 1.00 52.66 371 TRP A N 1
ATOM 2860 C CA . TRP A 1 371 ? -7.640 -5.440 23.048 1.00 52.66 371 TRP A CA 1
ATOM 2861 C C . TRP A 1 371 ? -8.156 -6.574 23.960 1.00 52.66 371 TRP A C 1
ATOM 2863 O O . TRP A 1 371 ? -7.369 -7.300 24.560 1.00 52.66 371 TRP A O 1
ATOM 2873 N N . GLY A 1 372 ? -9.478 -6.769 24.030 1.00 43.03 372 GLY A N 1
ATOM 2874 C CA . GLY A 1 372 ? -10.108 -7.874 24.760 1.00 43.03 372 GLY A CA 1
ATOM 2875 C C . GLY A 1 372 ? -10.257 -9.199 23.990 1.00 43.03 372 GLY A C 1
ATOM 2876 O O . GLY A 1 372 ? -10.780 -10.159 24.563 1.00 43.03 372 GLY A O 1
ATOM 2877 N N . ALA A 1 373 ? -9.860 -9.282 22.716 1.00 47.91 373 ALA A N 1
ATOM 2878 C CA . ALA A 1 373 ? -10.088 -10.454 21.870 1.00 47.91 373 ALA A CA 1
ATOM 2879 C C . ALA A 1 373 ? -8.900 -11.424 21.912 1.00 47.91 373 ALA A C 1
ATOM 2881 O O . ALA A 1 373 ? -7.814 -11.120 21.439 1.00 47.91 373 ALA A O 1
ATOM 2882 N N . THR A 1 374 ? -9.118 -12.643 22.414 1.00 36.41 374 THR A N 1
ATOM 2883 C CA . THR A 1 374 ? -8.056 -13.668 22.507 1.00 36.41 374 THR A CA 1
ATOM 2884 C C . THR A 1 374 ? -7.638 -14.250 21.148 1.00 36.41 374 THR A C 1
ATOM 2886 O O . THR A 1 374 ? -6.591 -14.878 21.063 1.00 36.41 374 THR A O 1
ATOM 2889 N N . TYR A 1 375 ? -8.460 -14.074 20.106 1.00 41.16 375 TYR A N 1
ATOM 2890 C CA . TYR A 1 375 ? -8.171 -14.463 18.722 1.00 41.16 375 TYR A CA 1
ATOM 2891 C C . TYR A 1 375 ? -8.926 -13.538 17.760 1.00 41.16 375 TYR A C 1
ATOM 2893 O O . TYR A 1 375 ? -10.160 -13.502 17.792 1.00 41.16 375 TYR A O 1
ATOM 2901 N N . VAL A 1 376 ? -8.207 -12.847 16.874 1.00 50.12 376 VAL A N 1
ATOM 2902 C CA . VAL A 1 376 ? -8.780 -12.167 15.702 1.00 50.12 376 VAL A CA 1
ATOM 2903 C C . VAL A 1 376 ? -8.333 -12.947 14.466 1.00 50.12 376 VAL A C 1
ATOM 2905 O O . VAL A 1 376 ? -7.143 -13.137 14.255 1.00 50.12 376 VAL A O 1
ATOM 2908 N N . TRP A 1 377 ? -9.277 -13.459 13.677 1.00 49.91 377 TRP A N 1
ATOM 2909 C CA . TRP A 1 377 ? -8.974 -14.282 12.500 1.00 49.91 377 TRP A CA 1
ATOM 2910 C C . TRP A 1 377 ? -8.961 -13.405 11.243 1.00 49.91 377 TRP A C 1
ATOM 2912 O O . TRP A 1 377 ? -9.965 -12.753 10.962 1.00 49.91 377 TRP A O 1
ATOM 2922 N N . GLY A 1 378 ? -7.873 -13.423 10.468 1.00 60.34 378 GLY A N 1
ATOM 2923 C CA . GLY A 1 378 ? -7.795 -12.694 9.191 1.00 60.34 378 GLY A CA 1
ATOM 2924 C C . GLY A 1 378 ? -6.407 -12.626 8.542 1.00 60.34 378 GLY A C 1
ATOM 2925 O O . GLY A 1 378 ? -6.318 -12.362 7.347 1.00 60.34 378 GLY A O 1
ATOM 2926 N N . THR A 1 379 ? -5.348 -12.888 9.306 1.00 78.81 379 THR A N 1
ATOM 2927 C CA . THR A 1 379 ? -3.942 -12.682 8.930 1.00 78.81 379 THR A CA 1
ATOM 2928 C C . THR A 1 379 ? -3.160 -13.955 8.620 1.00 78.81 379 THR A C 1
ATOM 2930 O O . THR A 1 379 ? -3.501 -15.045 9.081 1.00 78.81 379 THR A O 1
ATOM 2933 N N . GLU A 1 380 ? -2.049 -13.795 7.897 1.00 85.75 380 GLU A N 1
ATOM 2934 C CA . GLU A 1 380 ? -0.966 -14.781 7.812 1.00 85.75 380 GLU A CA 1
ATOM 2935 C C . GLU A 1 380 ? 0.399 -14.117 7.545 1.00 85.75 380 GLU A C 1
ATOM 2937 O O . GLU A 1 380 ? 0.519 -13.156 6.785 1.00 85.75 380 GLU A O 1
ATOM 2942 N N . THR A 1 381 ? 1.466 -14.630 8.167 1.00 88.44 381 THR A N 1
ATOM 2943 C CA . THR A 1 381 ? 2.840 -14.244 7.804 1.00 88.44 381 THR A CA 1
ATOM 2944 C C . THR A 1 381 ? 3.196 -14.876 6.464 1.00 88.44 381 THR A C 1
ATOM 2946 O O . THR A 1 381 ? 3.039 -16.085 6.294 1.00 88.44 381 THR A O 1
ATOM 2949 N N . THR A 1 382 ? 3.717 -14.083 5.530 1.00 91.88 382 THR A N 1
ATOM 2950 C CA . THR A 1 382 ? 4.061 -14.542 4.179 1.00 91.88 382 THR A CA 1
ATOM 2951 C C . THR A 1 382 ? 5.506 -14.192 3.815 1.00 91.88 382 THR A C 1
ATOM 2953 O O . THR A 1 382 ? 6.183 -13.431 4.511 1.00 91.88 382 THR A O 1
ATOM 2956 N N . THR A 1 383 ? 6.024 -14.795 2.746 1.00 93.69 383 THR A N 1
ATOM 2957 C CA . THR A 1 383 ? 7.371 -14.493 2.236 1.00 93.69 383 THR A CA 1
ATOM 2958 C C . THR A 1 383 ? 7.280 -13.317 1.261 1.00 93.69 383 THR A C 1
ATOM 2960 O O . THR A 1 383 ? 6.536 -13.422 0.286 1.00 93.69 383 THR A O 1
ATOM 2963 N N . PRO A 1 384 ? 7.994 -12.198 1.492 1.00 96.44 384 PRO A N 1
ATOM 2964 C CA . PRO A 1 384 ? 8.001 -11.081 0.555 1.00 96.44 384 PRO A CA 1
ATOM 2965 C C . PRO A 1 384 ? 8.629 -11.495 -0.778 1.00 96.44 384 PRO A C 1
ATOM 2967 O O . PRO A 1 384 ? 9.542 -12.322 -0.815 1.00 96.44 384 PRO A O 1
ATOM 2970 N N . ILE A 1 385 ? 8.164 -10.888 -1.866 1.00 97.44 385 ILE A N 1
ATOM 2971 C CA . ILE A 1 385 ? 8.741 -11.072 -3.200 1.00 97.44 385 ILE A CA 1
ATOM 2972 C C . ILE A 1 385 ? 9.648 -9.886 -3.531 1.00 97.44 385 ILE A C 1
ATOM 2974 O O . ILE A 1 385 ? 9.357 -8.754 -3.144 1.00 97.44 385 ILE A O 1
ATOM 2978 N N . SER A 1 386 ? 10.741 -10.134 -4.253 1.00 97.44 386 SER A N 1
ATOM 2979 C CA . SER A 1 386 ? 11.695 -9.095 -4.633 1.00 97.44 386 SER A CA 1
ATOM 2980 C C . SER A 1 386 ? 12.136 -9.154 -6.092 1.00 97.44 386 SER A C 1
ATOM 2982 O O . SER A 1 386 ? 11.933 -10.143 -6.801 1.00 97.44 386 SER A O 1
ATOM 2984 N N . PHE A 1 387 ? 12.776 -8.075 -6.542 1.00 96.19 387 PHE A N 1
ATOM 2985 C CA . PHE A 1 387 ? 13.549 -8.049 -7.776 1.00 96.19 387 PHE A CA 1
ATOM 2986 C C . PHE A 1 387 ? 14.864 -7.282 -7.590 1.00 96.19 387 PHE A C 1
ATOM 2988 O O . PHE A 1 387 ? 14.880 -6.162 -7.076 1.00 96.19 387 PHE A O 1
ATOM 2995 N N . LYS A 1 388 ? 15.972 -7.890 -8.036 1.00 93.62 388 LYS A N 1
ATOM 2996 C CA . LYS A 1 388 ? 17.333 -7.334 -7.963 1.00 93.62 388 LYS A CA 1
ATOM 2997 C C . LYS A 1 388 ? 17.675 -6.601 -9.252 1.00 93.62 388 LYS A C 1
ATOM 2999 O O . LYS A 1 388 ? 17.907 -7.238 -10.282 1.00 93.62 388 LYS A O 1
ATOM 3004 N N . PHE A 1 389 ? 17.719 -5.279 -9.161 1.00 91.81 389 PHE A N 1
ATOM 3005 C CA . PHE A 1 389 ? 17.957 -4.365 -10.267 1.00 91.81 389 PHE A CA 1
ATOM 3006 C C . PHE A 1 389 ? 19.424 -3.909 -10.301 1.00 91.81 389 PHE A C 1
ATOM 3008 O O . PHE A 1 389 ? 19.975 -3.446 -9.299 1.00 91.81 389 PHE A O 1
ATOM 3015 N N . GLN A 1 390 ? 20.051 -4.063 -11.468 1.00 88.25 390 GLN A N 1
ATOM 3016 C CA . GLN A 1 390 ? 21.455 -3.734 -11.762 1.00 88.25 390 GLN A CA 1
ATOM 3017 C C . GLN A 1 390 ? 21.597 -2.844 -13.012 1.00 88.25 390 GLN A C 1
ATOM 3019 O O . GLN A 1 390 ? 22.710 -2.489 -13.409 1.00 88.25 390 GLN A O 1
ATOM 3024 N N . GLY A 1 391 ? 20.471 -2.487 -13.635 1.00 81.25 391 GLY A N 1
ATOM 3025 C CA . GLY A 1 391 ? 20.397 -1.669 -14.836 1.00 81.25 391 GLY A CA 1
ATOM 3026 C C . GLY A 1 391 ? 20.823 -0.221 -14.617 1.00 81.25 391 GLY A C 1
ATOM 3027 O O . GLY A 1 391 ? 21.263 0.195 -13.548 1.00 81.25 391 GLY A O 1
ATOM 3028 N N . GLN A 1 392 ? 20.703 0.569 -15.676 1.00 85.75 392 GLN A N 1
ATOM 3029 C CA . GLN A 1 392 ? 20.791 2.029 -15.680 1.00 85.75 392 GLN A CA 1
ATOM 3030 C C . GLN A 1 392 ? 22.111 2.620 -15.133 1.00 85.75 392 GLN A C 1
ATOM 3032 O O . GLN A 1 392 ? 22.254 3.833 -15.022 1.00 85.75 392 GLN A O 1
ATOM 3037 N N . LYS A 1 393 ? 23.132 1.772 -14.928 1.00 71.06 393 LYS A N 1
ATOM 3038 C CA . LYS A 1 393 ? 24.469 2.083 -14.384 1.00 71.06 393 LYS A CA 1
ATOM 3039 C C . LYS A 1 393 ? 24.476 2.477 -12.893 1.00 71.06 393 LYS A C 1
ATOM 3041 O O . LYS A 1 393 ? 25.342 3.264 -12.504 1.00 71.06 393 LYS A O 1
ATOM 3046 N N . MET A 1 394 ? 23.606 1.870 -12.073 1.00 62.12 394 MET A N 1
ATOM 3047 C CA . MET A 1 394 ? 23.507 2.056 -10.605 1.00 62.12 394 MET A CA 1
ATOM 3048 C C . MET A 1 394 ? 24.844 2.258 -9.863 1.00 62.12 394 MET A C 1
ATOM 3050 O O . MET A 1 394 ? 24.967 3.117 -8.991 1.00 62.12 394 MET A O 1
ATOM 3054 N N . ALA A 1 395 ? 25.871 1.489 -10.233 1.00 47.22 395 ALA A N 1
ATOM 3055 C CA . ALA A 1 395 ? 27.185 1.416 -9.589 1.00 47.22 395 ALA A CA 1
ATOM 3056 C C . ALA A 1 395 ? 28.085 2.676 -9.736 1.00 47.22 395 ALA A C 1
ATOM 3058 O O . ALA A 1 395 ? 29.296 2.554 -9.958 1.00 47.22 395 ALA A O 1
ATOM 3059 N N . ARG A 1 396 ? 27.539 3.905 -9.684 1.00 46.50 396 ARG A N 1
ATOM 3060 C CA . ARG A 1 396 ? 28.305 5.155 -9.915 1.00 46.50 396 ARG A CA 1
ATOM 3061 C C . ARG A 1 396 ? 28.095 6.320 -8.946 1.00 46.50 396 ARG A C 1
ATOM 3063 O O . ARG A 1 396 ? 28.870 7.271 -9.036 1.00 46.50 396 ARG A O 1
ATOM 3070 N N . MET A 1 397 ? 27.155 6.253 -8.000 1.00 42.09 397 MET A N 1
ATOM 3071 C CA . MET A 1 397 ? 26.938 7.324 -7.004 1.00 42.09 397 MET A CA 1
ATOM 3072 C C . MET A 1 397 ? 27.212 6.921 -5.544 1.00 42.09 397 MET A C 1
ATOM 3074 O O . MET A 1 397 ? 26.665 7.503 -4.611 1.00 42.09 397 MET A O 1
ATOM 3078 N N . SER A 1 398 ? 28.168 6.010 -5.321 1.00 39.16 398 SER A N 1
ATOM 3079 C CA . SER A 1 398 ? 28.860 5.911 -4.026 1.00 39.16 398 SER A CA 1
ATOM 3080 C C . SER A 1 398 ? 30.154 6.743 -4.021 1.00 39.16 398 SER A C 1
ATOM 3082 O O . SER A 1 398 ? 30.795 6.953 -5.052 1.00 39.16 398 SER A O 1
ATOM 3084 N N . ASN A 1 399 ? 30.508 7.294 -2.853 1.00 36.59 399 ASN A N 1
ATOM 3085 C CA . ASN A 1 399 ? 31.546 8.326 -2.716 1.00 36.59 399 ASN A CA 1
ATOM 3086 C C . ASN A 1 399 ? 32.932 7.907 -3.245 1.00 36.59 399 ASN A C 1
ATOM 3088 O O . ASN A 1 399 ? 33.311 6.740 -3.199 1.00 36.59 399 ASN A O 1
ATOM 3092 N N . ALA A 1 400 ? 33.707 8.902 -3.693 1.00 36.81 400 ALA A N 1
ATOM 3093 C CA . ALA A 1 400 ? 34.914 8.773 -4.514 1.00 36.81 400 ALA A CA 1
ATOM 3094 C C . ALA A 1 400 ? 36.119 8.027 -3.881 1.00 36.81 400 ALA A C 1
ATOM 3096 O O . ALA A 1 400 ? 37.173 8.624 -3.661 1.00 36.81 400 ALA A O 1
ATOM 3097 N N . ALA A 1 401 ? 35.993 6.715 -3.650 1.00 39.78 401 ALA A N 1
ATOM 3098 C CA . ALA A 1 401 ? 37.099 5.762 -3.517 1.00 39.78 401 ALA A CA 1
ATOM 3099 C C . ALA A 1 401 ? 36.619 4.292 -3.540 1.00 39.78 401 ALA A C 1
ATOM 3101 O O . ALA A 1 401 ? 36.381 3.701 -2.486 1.00 39.78 401 ALA A O 1
ATOM 3102 N N . LYS A 1 402 ? 36.611 3.644 -4.714 1.00 41.28 402 LYS A N 1
ATOM 3103 C CA . LYS A 1 402 ? 36.886 2.196 -4.807 1.00 41.28 402 LYS A CA 1
ATOM 3104 C C . LYS A 1 402 ? 37.491 1.805 -6.159 1.00 41.28 402 LYS A C 1
ATOM 3106 O O . LYS A 1 402 ? 37.573 2.617 -7.077 1.00 41.28 402 LYS A O 1
ATOM 3111 N N . VAL A 1 403 ? 38.065 0.605 -6.195 1.00 37.16 403 VAL A N 1
ATOM 3112 C CA . VAL A 1 403 ? 39.053 0.162 -7.192 1.00 37.16 403 VAL A CA 1
ATOM 3113 C C . VAL A 1 403 ? 38.397 -0.693 -8.276 1.00 37.16 403 VAL A C 1
ATOM 3115 O O . VAL A 1 403 ? 37.409 -1.369 -8.020 1.00 37.16 403 VAL A O 1
ATOM 3118 N N . SER A 1 404 ? 38.983 -0.674 -9.474 1.00 37.47 404 SER A N 1
ATOM 3119 C CA . SER A 1 404 ? 38.601 -1.486 -10.632 1.00 37.47 404 SER A CA 1
ATOM 3120 C C . SER A 1 404 ? 38.400 -2.973 -10.308 1.00 37.47 404 SER A C 1
ATOM 3122 O O . SER A 1 404 ? 39.354 -3.663 -9.941 1.00 37.47 404 SER A O 1
ATOM 3124 N N . GLY A 1 405 ? 37.188 -3.460 -10.551 1.00 35.66 405 GLY A N 1
ATOM 3125 C CA . GLY A 1 405 ? 36.820 -4.870 -10.554 1.00 35.66 405 GLY A CA 1
ATOM 3126 C C . GLY A 1 405 ? 35.309 -4.992 -10.706 1.00 35.66 405 GLY A C 1
ATOM 3127 O O . GLY A 1 405 ? 34.577 -4.412 -9.909 1.00 35.66 405 GLY A O 1
ATOM 3128 N N . ASP A 1 406 ? 34.850 -5.707 -11.731 1.00 48.22 406 ASP A N 1
ATOM 3129 C CA . ASP A 1 406 ? 33.431 -6.026 -11.884 1.00 48.22 406 ASP A CA 1
ATOM 3130 C C . ASP A 1 406 ? 32.980 -6.903 -10.706 1.00 48.22 406 ASP A C 1
ATOM 3132 O O . ASP A 1 406 ? 33.666 -7.863 -10.341 1.00 48.22 406 ASP A O 1
ATOM 3136 N N . SER A 1 407 ? 31.833 -6.587 -10.102 1.00 47.69 407 SER A N 1
ATOM 3137 C CA . SER A 1 407 ? 31.241 -7.417 -9.052 1.00 47.69 407 SER A CA 1
ATOM 3138 C C . SER A 1 407 ? 29.733 -7.524 -9.225 1.00 47.69 407 SER A C 1
ATOM 3140 O O . SER A 1 407 ? 29.023 -6.529 -9.108 1.00 47.69 407 SER A O 1
ATOM 3142 N N . GLU A 1 408 ? 29.251 -8.753 -9.398 1.00 53.28 408 GLU A N 1
ATOM 3143 C CA . GLU A 1 408 ? 27.831 -9.119 -9.539 1.00 53.28 408 GLU A CA 1
ATOM 3144 C C . GLU A 1 408 ? 26.982 -8.784 -8.287 1.00 53.28 408 GLU A C 1
ATOM 3146 O O . GLU A 1 408 ? 25.762 -8.922 -8.304 1.00 53.28 408 GLU A O 1
ATOM 3151 N N . ASN A 1 409 ? 27.622 -8.320 -7.205 1.00 59.19 409 ASN A N 1
ATOM 3152 C CA . ASN A 1 409 ? 27.020 -8.024 -5.902 1.00 59.19 409 ASN A CA 1
ATOM 3153 C C . ASN A 1 409 ? 26.443 -6.601 -5.765 1.00 59.19 409 ASN A C 1
ATOM 3155 O O . ASN A 1 409 ? 25.804 -6.331 -4.747 1.00 59.19 409 ASN A O 1
ATOM 3159 N N . ASP A 1 410 ? 26.698 -5.690 -6.709 1.00 71.94 410 ASP A N 1
ATOM 3160 C CA . ASP A 1 410 ? 26.154 -4.325 -6.656 1.00 71.94 410 ASP A CA 1
ATOM 3161 C C . ASP A 1 410 ? 24.754 -4.310 -7.291 1.00 71.94 410 ASP A C 1
ATOM 3163 O O . ASP A 1 410 ? 24.602 -4.524 -8.495 1.00 71.94 410 ASP A O 1
ATOM 3167 N N . PHE A 1 411 ? 23.726 -4.167 -6.456 1.00 84.69 411 PHE A N 1
ATOM 3168 C CA . PHE A 1 411 ? 22.316 -4.125 -6.843 1.00 84.69 411 PHE A CA 1
ATOM 3169 C C . PHE A 1 411 ? 21.500 -3.369 -5.793 1.00 84.69 411 PHE A C 1
ATOM 3171 O O . PHE A 1 411 ? 21.841 -3.383 -4.605 1.00 84.69 411 PHE A O 1
ATOM 3178 N N . VAL A 1 412 ? 20.379 -2.794 -6.226 1.00 90.62 412 VAL A N 1
ATOM 3179 C CA . VAL A 1 412 ? 19.264 -2.451 -5.334 1.00 90.62 412 VAL A CA 1
ATOM 3180 C C . VAL A 1 412 ? 18.172 -3.503 -5.490 1.00 90.62 412 VAL A C 1
ATOM 3182 O O . VAL A 1 412 ? 17.911 -3.999 -6.587 1.00 90.62 412 VAL A O 1
ATOM 3185 N N . GLU A 1 413 ? 17.576 -3.905 -4.376 1.00 94.50 413 GLU A N 1
ATOM 3186 C CA . GLU A 1 413 ? 16.541 -4.931 -4.331 1.00 94.50 413 GLU A CA 1
ATOM 3187 C C . GLU A 1 413 ? 15.237 -4.294 -3.866 1.00 94.50 413 GLU A C 1
ATOM 3189 O O . GLU A 1 413 ? 15.124 -3.867 -2.715 1.00 94.50 413 GLU A O 1
ATOM 3194 N N . LEU A 1 414 ? 14.279 -4.198 -4.790 1.00 97.25 414 LEU A N 1
ATOM 3195 C CA . LEU A 1 414 ? 12.915 -3.769 -4.500 1.00 97.25 414 LEU A CA 1
ATOM 3196 C C . LEU A 1 414 ? 12.145 -4.968 -3.950 1.00 97.25 414 LEU A C 1
ATOM 3198 O O . LEU A 1 414 ? 12.088 -6.006 -4.608 1.00 97.25 414 LEU A O 1
ATOM 3202 N N . TRP A 1 415 ? 11.553 -4.802 -2.774 1.00 98.38 415 TRP A N 1
ATOM 3203 C CA . TRP A 1 415 ? 10.687 -5.758 -2.095 1.00 98.38 415 TRP A CA 1
ATOM 3204 C C . TRP A 1 415 ? 9.246 -5.258 -2.096 1.00 98.38 415 TRP A C 1
ATOM 3206 O O . TRP A 1 415 ? 8.983 -4.070 -1.899 1.00 98.38 415 TRP A O 1
ATOM 3216 N N . GLU A 1 416 ? 8.326 -6.199 -2.265 1.00 98.56 416 GLU A N 1
ATOM 3217 C CA . GLU A 1 416 ? 6.885 -5.988 -2.347 1.00 98.56 416 GLU A CA 1
ATOM 3218 C C . GLU A 1 416 ? 6.149 -7.096 -1.575 1.00 98.56 416 GLU A C 1
ATOM 3220 O O . GLU A 1 416 ? 6.672 -8.199 -1.364 1.00 98.56 416 GLU A O 1
ATOM 3225 N N . HIS A 1 417 ? 4.897 -6.838 -1.190 1.00 97.31 417 HIS A N 1
ATOM 3226 C CA . HIS A 1 417 ? 4.009 -7.910 -0.734 1.00 97.31 417 HIS A CA 1
ATOM 3227 C C . HIS A 1 417 ? 3.695 -8.868 -1.906 1.00 97.31 417 HIS A C 1
ATOM 3229 O O . HIS A 1 417 ? 3.440 -8.395 -3.022 1.00 97.31 417 HIS A O 1
ATOM 3235 N N . PRO A 1 418 ? 3.699 -10.201 -1.701 1.00 95.50 418 PRO A N 1
ATOM 3236 C CA . PRO A 1 418 ? 3.367 -11.162 -2.752 1.00 95.50 418 PRO A CA 1
ATOM 3237 C C . PRO A 1 418 ? 1.886 -11.081 -3.177 1.00 95.50 418 PRO A C 1
ATOM 3239 O O . PRO A 1 418 ? 1.071 -10.458 -2.485 1.00 95.50 418 PRO A O 1
ATOM 3242 N N . PRO A 1 419 ? 1.505 -11.754 -4.284 1.00 95.25 419 PRO A N 1
ATOM 3243 C CA . PRO A 1 419 ? 0.112 -12.096 -4.575 1.00 95.25 419 PRO A CA 1
ATOM 3244 C C . PRO A 1 419 ? -0.581 -12.690 -3.335 1.00 95.25 419 PRO A C 1
ATOM 3246 O O . PRO A 1 419 ? 0.019 -13.508 -2.644 1.00 95.25 419 PRO A O 1
ATOM 3249 N N . ASN A 1 420 ? -1.815 -12.312 -2.998 1.00 95.69 420 ASN A N 1
ATOM 3250 C CA . ASN A 1 420 ? -2.811 -11.552 -3.774 1.00 95.69 420 ASN A CA 1
ATOM 3251 C C . ASN A 1 420 ? -2.537 -10.046 -3.996 1.00 95.69 420 ASN A C 1
ATOM 3253 O O . ASN A 1 420 ? -3.255 -9.424 -4.785 1.00 95.69 420 ASN A O 1
ATOM 3257 N N . GLY A 1 421 ? -1.531 -9.461 -3.341 1.00 95.38 421 GLY A N 1
ATOM 3258 C CA . GLY A 1 421 ? -1.107 -8.073 -3.543 1.00 95.38 421 GLY A CA 1
ATOM 3259 C C . GLY A 1 421 ? -0.534 -7.804 -4.940 1.00 95.38 421 GLY A C 1
ATOM 3260 O O . GLY A 1 421 ? 0.147 -8.643 -5.535 1.00 95.38 421 GLY A O 1
ATOM 3261 N N . GLN A 1 422 ? -0.789 -6.608 -5.481 1.00 97.06 422 GLN A N 1
ATOM 3262 C CA . GLN A 1 422 ? -0.386 -6.249 -6.848 1.00 97.06 422 GLN A CA 1
ATOM 3263 C C . GLN A 1 422 ? 1.072 -5.766 -7.013 1.00 97.06 422 GLN A C 1
ATOM 3265 O O . GLN A 1 422 ? 1.437 -5.307 -8.098 1.00 97.06 422 GLN A O 1
ATOM 3270 N N . GLY A 1 423 ? 1.915 -5.861 -5.978 1.00 97.62 423 GLY A N 1
ATOM 3271 C CA . GLY A 1 423 ? 3.261 -5.256 -5.956 1.00 97.62 423 GLY A CA 1
ATOM 3272 C C . GLY A 1 423 ? 4.210 -5.868 -6.987 1.00 97.62 423 GLY A C 1
ATOM 3273 O O . GLY A 1 423 ? 5.016 -5.179 -7.611 1.00 97.62 423 GLY A O 1
ATOM 3274 N N . ILE A 1 424 ? 3.991 -7.146 -7.307 1.00 97.19 424 ILE A N 1
ATOM 3275 C CA . ILE A 1 424 ? 4.650 -7.867 -8.402 1.00 97.19 424 ILE A CA 1
ATOM 3276 C C . ILE A 1 424 ? 4.563 -7.152 -9.768 1.00 97.19 424 ILE A C 1
ATOM 3278 O O . ILE A 1 424 ? 5.423 -7.363 -10.619 1.00 97.19 424 ILE A O 1
ATOM 3282 N N . VAL A 1 425 ? 3.585 -6.263 -9.991 1.00 98.19 425 VAL A N 1
ATOM 3283 C CA . VAL A 1 425 ? 3.512 -5.432 -11.208 1.00 98.19 425 VAL A CA 1
ATOM 3284 C C . VAL A 1 425 ? 4.669 -4.426 -11.281 1.00 98.19 425 VAL A C 1
ATOM 3286 O O . VAL A 1 425 ? 5.217 -4.226 -12.365 1.00 98.19 425 VAL A O 1
ATOM 3289 N N . ALA A 1 426 ? 5.091 -3.840 -10.155 1.00 98.44 426 ALA A N 1
ATOM 3290 C CA . ALA A 1 426 ? 6.257 -2.955 -10.105 1.00 98.44 426 ALA A CA 1
ATOM 3291 C C . ALA A 1 426 ? 7.549 -3.746 -10.366 1.00 98.44 426 ALA A C 1
ATOM 3293 O O . ALA A 1 426 ? 8.358 -3.337 -11.200 1.00 98.44 426 ALA A O 1
ATOM 3294 N N . LEU A 1 427 ? 7.689 -4.924 -9.743 1.00 98.56 427 LEU A N 1
ATOM 3295 C CA . LEU A 1 427 ? 8.819 -5.839 -9.959 1.00 98.56 427 LEU A CA 1
ATOM 3296 C C . LEU A 1 427 ? 8.939 -6.273 -11.428 1.00 98.56 427 LEU A C 1
ATOM 3298 O O . LEU A 1 427 ? 10.018 -6.197 -12.017 1.00 98.56 427 LEU A O 1
ATOM 33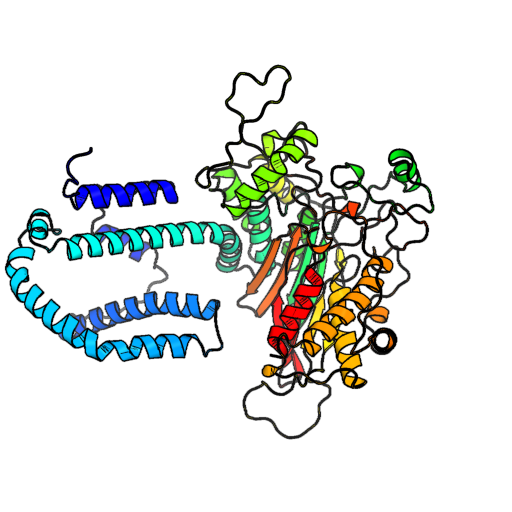02 N N . MET A 1 428 ? 7.824 -6.681 -12.046 1.00 98.25 428 MET A N 1
ATOM 3303 C CA . MET A 1 428 ? 7.792 -7.054 -13.461 1.00 98.25 428 MET A CA 1
ATOM 3304 C C . MET A 1 428 ? 8.137 -5.876 -14.375 1.00 98.25 428 MET A C 1
ATOM 3306 O O . MET A 1 428 ? 8.900 -6.050 -15.320 1.00 98.25 428 MET A O 1
ATOM 3310 N N . ALA A 1 429 ? 7.610 -4.678 -14.114 1.00 98.31 429 ALA A N 1
ATOM 3311 C CA . ALA A 1 429 ? 7.892 -3.510 -14.945 1.00 98.31 429 ALA A CA 1
ATOM 3312 C C . ALA A 1 429 ? 9.358 -3.045 -14.825 1.00 98.31 429 ALA A C 1
ATOM 3314 O O . ALA A 1 429 ? 9.971 -2.722 -15.843 1.00 98.31 429 ALA A O 1
ATOM 3315 N N . LEU A 1 430 ? 9.938 -3.086 -13.619 1.00 98.00 430 LEU A N 1
ATOM 3316 C CA . LEU A 1 430 ? 11.357 -2.808 -13.363 1.00 98.00 430 LEU A CA 1
ATOM 3317 C C . LEU A 1 430 ? 12.265 -3.808 -14.096 1.00 98.00 430 LEU A C 1
ATOM 3319 O O . LEU A 1 430 ? 13.197 -3.416 -14.799 1.00 98.00 430 LEU A O 1
ATOM 3323 N N . GLY A 1 431 ? 11.951 -5.100 -13.989 1.00 97.31 431 GLY A N 1
ATOM 3324 C CA . GLY A 1 431 ? 12.708 -6.156 -14.651 1.00 97.31 431 GLY A CA 1
ATOM 3325 C C . GLY A 1 431 ? 12.559 -6.173 -16.174 1.00 97.31 431 GLY A C 1
ATOM 3326 O O . GLY A 1 431 ? 13.530 -6.448 -16.876 1.00 97.31 431 GLY A O 1
ATOM 3327 N N . ILE A 1 432 ? 11.388 -5.815 -16.713 1.00 97.25 432 ILE A N 1
ATOM 3328 C CA . ILE A 1 432 ? 11.204 -5.598 -18.158 1.00 97.25 432 ILE A CA 1
ATOM 3329 C C . ILE A 1 432 ? 12.066 -4.423 -18.635 1.00 97.25 432 ILE A C 1
ATOM 3331 O O . ILE A 1 432 ? 12.748 -4.563 -19.647 1.00 97.25 432 ILE A O 1
ATOM 3335 N N . LEU A 1 433 ? 12.079 -3.298 -17.911 1.00 96.62 433 LEU A N 1
ATOM 3336 C CA . LEU A 1 433 ? 12.869 -2.116 -18.275 1.00 96.62 433 LEU A CA 1
ATOM 3337 C C . LEU A 1 433 ? 14.375 -2.423 -18.347 1.00 96.62 433 LEU A C 1
ATOM 3339 O O . LEU A 1 433 ? 15.059 -1.976 -19.267 1.00 96.62 433 LEU A O 1
ATOM 3343 N N . GLU A 1 434 ? 14.883 -3.234 -17.422 1.00 95.81 434 GLU A N 1
ATOM 3344 C CA . GLU A 1 434 ? 16.275 -3.688 -17.429 1.00 95.81 434 GLU A CA 1
ATOM 3345 C C . GLU A 1 434 ? 16.578 -4.661 -18.582 1.00 95.81 434 GLU A C 1
ATOM 3347 O O . GLU A 1 434 ? 17.597 -4.526 -19.259 1.00 95.81 434 GLU A O 1
ATOM 3352 N N . GLU A 1 435 ? 15.678 -5.604 -18.879 1.00 96.38 435 GLU A N 1
ATOM 3353 C CA . GLU A 1 435 ? 15.818 -6.491 -20.043 1.00 96.38 435 GLU A CA 1
ATOM 3354 C C . GLU A 1 435 ? 15.807 -5.709 -21.373 1.00 96.38 435 GLU A C 1
ATOM 3356 O O . GLU A 1 435 ? 16.519 -6.081 -22.308 1.00 96.38 435 GLU A O 1
ATOM 3361 N N . LEU A 1 436 ? 15.073 -4.590 -21.464 1.00 96.25 436 LEU A N 1
ATOM 3362 C CA . LEU A 1 436 ? 15.121 -3.693 -22.628 1.00 96.25 436 LEU A CA 1
ATOM 3363 C C . LEU A 1 436 ? 16.488 -3.015 -22.796 1.00 96.25 436 LEU A C 1
ATOM 3365 O O . LEU A 1 436 ? 16.930 -2.818 -23.930 1.00 96.25 436 LEU A O 1
ATOM 3369 N N . GLU A 1 437 ? 17.180 -2.682 -21.705 1.00 94.75 437 GLU A N 1
ATOM 3370 C CA . GLU A 1 437 ? 18.544 -2.141 -21.755 1.00 94.75 437 GLU A CA 1
ATOM 3371 C C . GLU A 1 437 ? 19.556 -3.222 -22.161 1.00 94.75 437 GLU A C 1
ATOM 3373 O O . GLU A 1 437 ? 20.400 -2.989 -23.030 1.00 94.75 437 GLU A O 1
ATOM 3378 N N . VAL A 1 438 ? 19.430 -4.435 -21.608 1.00 94.31 438 VAL A N 1
ATOM 3379 C CA . VAL A 1 438 ? 20.247 -5.601 -21.993 1.00 94.31 438 VAL A CA 1
ATOM 3380 C C . VAL A 1 438 ? 20.091 -5.913 -23.489 1.00 94.31 438 VAL A C 1
ATOM 3382 O O . VAL A 1 438 ? 21.081 -6.194 -24.172 1.00 94.31 438 VAL A O 1
ATOM 3385 N N . MET A 1 439 ? 18.872 -5.794 -24.031 1.00 94.88 439 MET A N 1
ATOM 3386 C CA . MET A 1 439 ? 18.588 -5.915 -25.470 1.00 94.88 439 MET A CA 1
ATOM 3387 C C . MET A 1 439 ? 18.989 -4.685 -26.299 1.00 94.88 439 MET A C 1
ATOM 3389 O O . MET A 1 439 ? 19.092 -4.796 -27.520 1.00 94.88 439 MET A O 1
ATOM 3393 N N . ARG A 1 440 ? 19.274 -3.542 -25.657 1.00 94.25 440 ARG A N 1
ATOM 3394 C CA . ARG A 1 440 ? 19.571 -2.231 -26.270 1.00 94.25 440 ARG A CA 1
ATOM 3395 C C . ARG A 1 440 ? 18.400 -1.603 -27.039 1.00 94.25 440 ARG A C 1
ATOM 3397 O O . ARG A 1 440 ? 18.616 -0.790 -27.937 1.00 94.25 440 ARG A O 1
ATOM 3404 N N . GLU A 1 441 ? 17.169 -1.952 -26.668 1.00 94.62 441 GLU A N 1
ATOM 3405 C CA . GLU A 1 441 ? 15.938 -1.279 -27.120 1.00 94.62 441 GLU A CA 1
ATOM 3406 C C . GLU A 1 441 ? 15.778 0.104 -26.452 1.00 94.62 441 GLU A C 1
ATOM 3408 O O . GLU A 1 441 ? 15.202 1.031 -27.035 1.00 94.62 441 GLU A O 1
ATOM 3413 N N . VAL A 1 442 ? 16.348 0.262 -25.249 1.00 93.69 442 VAL A N 1
ATOM 3414 C CA . VAL A 1 442 ? 16.502 1.536 -24.527 1.00 93.69 442 VAL A CA 1
ATOM 3415 C C . VAL A 1 442 ? 17.978 1.771 -24.164 1.00 93.69 442 VAL A C 1
ATOM 3417 O O . VAL A 1 442 ? 18.734 0.804 -24.026 1.00 93.69 442 VAL A O 1
ATOM 3420 N N . PRO A 1 443 ? 18.431 3.031 -24.026 1.00 91.19 443 PRO A N 1
ATOM 3421 C CA . PRO A 1 443 ? 19.731 3.329 -23.431 1.00 91.19 443 PRO A CA 1
ATOM 3422 C C . PRO A 1 443 ? 19.692 3.125 -21.907 1.00 91.19 443 PRO A C 1
ATOM 3424 O O . PRO A 1 443 ? 18.624 3.053 -21.302 1.00 91.19 443 PRO A O 1
ATOM 3427 N N . SER A 1 444 ? 20.860 3.140 -21.263 1.00 90.75 444 SER A N 1
ATOM 3428 C CA . SER A 1 444 ? 20.921 3.602 -19.872 1.00 90.75 444 SER A CA 1
ATOM 3429 C C . SER A 1 444 ? 20.809 5.120 -19.858 1.00 90.75 444 SER A C 1
ATOM 3431 O O . SER A 1 444 ? 21.710 5.791 -20.381 1.00 90.75 444 SER A O 1
ATOM 3433 N N . PHE A 1 445 ? 19.722 5.609 -19.270 1.00 90.75 445 PHE A N 1
ATOM 3434 C CA . PHE A 1 445 ? 19.376 7.013 -19.107 1.00 90.75 445 PHE A CA 1
ATOM 3435 C C . PHE A 1 445 ? 20.398 7.775 -18.245 1.00 90.75 445 PHE A C 1
ATOM 3437 O O . PHE A 1 445 ? 21.316 7.206 -17.645 1.00 90.75 445 PHE A O 1
ATOM 3444 N N . THR A 1 446 ? 20.261 9.095 -18.246 1.00 87.56 446 THR A N 1
ATOM 3445 C CA . THR A 1 446 ? 21.055 10.064 -17.486 1.00 87.56 446 THR A CA 1
ATOM 3446 C C . THR A 1 446 ? 20.133 11.128 -16.884 1.00 87.56 446 THR A C 1
ATOM 3448 O O . THR A 1 446 ? 18.963 11.199 -17.250 1.00 87.56 446 THR A O 1
ATOM 3451 N N . ALA A 1 447 ? 20.642 12.002 -16.010 1.00 86.94 447 ALA A N 1
ATOM 3452 C CA . ALA A 1 447 ? 19.854 13.104 -15.439 1.00 86.94 447 ALA A CA 1
ATOM 3453 C C . ALA A 1 447 ? 19.150 13.987 -16.501 1.00 86.94 447 ALA A C 1
ATOM 3455 O O . ALA A 1 447 ? 18.027 14.437 -16.277 1.00 86.94 447 ALA A O 1
ATOM 3456 N N . ASP A 1 448 ? 19.761 14.174 -17.680 1.00 89.00 448 ASP A N 1
ATOM 3457 C CA . ASP A 1 448 ? 19.176 14.926 -18.804 1.00 89.00 448 ASP A CA 1
ATOM 3458 C C . ASP A 1 448 ? 18.015 14.174 -19.502 1.00 89.00 448 ASP A C 1
ATOM 3460 O O . ASP A 1 448 ? 17.223 14.783 -20.223 1.00 89.00 448 ASP A O 1
ATOM 3464 N N . ASP A 1 449 ? 17.888 12.858 -19.291 1.00 93.31 449 ASP A N 1
ATOM 3465 C CA . ASP A 1 449 ? 16.820 12.013 -19.840 1.00 93.31 449 ASP A CA 1
ATOM 3466 C C . ASP A 1 449 ? 15.579 11.926 -18.927 1.00 93.31 449 ASP A C 1
ATOM 3468 O O . ASP A 1 449 ? 14.575 11.320 -19.325 1.00 93.31 449 ASP A O 1
ATOM 3472 N N . HIS A 1 450 ? 15.607 12.507 -17.721 1.00 93.06 450 HIS A N 1
ATOM 3473 C CA . HIS A 1 450 ? 14.474 12.479 -16.792 1.00 93.06 450 HIS A CA 1
ATOM 3474 C C . HIS A 1 450 ? 13.249 13.178 -17.413 1.00 93.06 450 HIS A C 1
ATOM 3476 O O . HIS A 1 450 ? 13.299 14.339 -17.814 1.00 93.06 450 HIS A O 1
ATOM 3482 N N . ASN A 1 451 ? 12.127 12.455 -17.508 1.00 93.69 451 ASN A N 1
ATOM 3483 C CA . ASN A 1 451 ? 10.916 12.864 -18.241 1.00 93.69 451 ASN A CA 1
ATOM 3484 C C . ASN A 1 451 ? 11.113 13.102 -19.756 1.00 93.69 451 ASN A C 1
ATOM 3486 O O . ASN A 1 451 ? 10.255 13.700 -20.409 1.00 93.69 451 ASN A O 1
ATOM 3490 N N . SER A 1 452 ? 12.193 12.582 -20.351 1.00 95.00 452 SER A N 1
ATOM 3491 C CA . SER A 1 452 ? 12.325 12.488 -21.809 1.00 95.00 452 SER A CA 1
ATOM 3492 C C . SER A 1 452 ? 11.253 11.571 -22.412 1.00 95.00 452 SER A C 1
ATOM 3494 O O . SER A 1 452 ? 10.753 10.649 -21.765 1.00 95.00 452 SER A O 1
ATOM 3496 N N . ILE A 1 453 ? 10.931 11.782 -23.692 1.00 94.44 453 ILE A N 1
ATOM 3497 C CA . ILE A 1 453 ? 9.962 10.950 -24.430 1.00 94.44 453 ILE A CA 1
ATOM 3498 C C . ILE A 1 453 ? 10.393 9.473 -24.419 1.00 94.44 453 ILE A C 1
ATOM 3500 O O . ILE A 1 453 ? 9.563 8.588 -24.234 1.00 94.44 453 ILE A O 1
ATOM 3504 N N . SER A 1 454 ? 11.694 9.209 -24.566 1.00 93.06 454 SER A N 1
ATOM 3505 C CA . SER A 1 454 ? 12.297 7.873 -24.515 1.00 93.06 454 SER A CA 1
ATOM 3506 C C . SER A 1 454 ? 12.150 7.199 -23.149 1.00 93.06 454 SER A C 1
ATOM 3508 O O . SER A 1 454 ? 11.777 6.028 -23.100 1.00 93.06 454 SER A O 1
ATOM 3510 N N . TYR A 1 455 ? 12.393 7.928 -22.056 1.00 95.00 455 TYR A N 1
ATOM 3511 C CA . TYR A 1 455 ? 12.1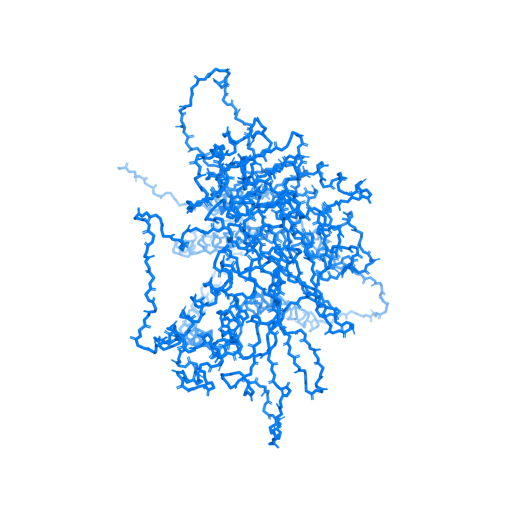99 7.427 -20.693 1.00 95.00 455 TYR A CA 1
ATOM 3512 C C . TYR A 1 455 ? 10.725 7.118 -20.413 1.00 95.00 455 TYR A C 1
ATOM 3514 O O . TYR A 1 455 ? 10.380 5.999 -20.032 1.00 95.00 455 TYR A O 1
ATOM 3522 N N . LEU A 1 456 ? 9.839 8.085 -20.671 1.00 95.56 456 LEU A N 1
ATOM 3523 C CA . LEU A 1 456 ? 8.410 7.941 -20.398 1.00 95.56 456 LEU A CA 1
ATOM 3524 C C . LEU A 1 456 ? 7.787 6.808 -21.223 1.00 95.56 456 LEU A C 1
ATOM 3526 O O . LEU A 1 456 ? 7.031 6.012 -20.675 1.00 95.56 456 LEU A O 1
ATOM 3530 N N . HIS A 1 457 ? 8.140 6.671 -22.506 1.00 95.94 457 HIS A N 1
ATOM 3531 C CA . HIS A 1 457 ? 7.660 5.566 -23.349 1.00 95.94 457 HIS A CA 1
ATOM 3532 C C . HIS A 1 457 ? 8.144 4.196 -22.850 1.00 95.94 457 HIS A C 1
ATOM 3534 O O . HIS A 1 457 ? 7.362 3.246 -22.804 1.00 95.94 457 HIS A O 1
ATOM 3540 N N . ALA A 1 458 ? 9.407 4.093 -22.419 1.00 95.75 458 ALA A N 1
ATOM 3541 C CA . ALA A 1 458 ? 9.955 2.865 -21.843 1.00 95.75 458 ALA A CA 1
ATOM 3542 C C . ALA A 1 458 ? 9.228 2.455 -20.550 1.00 95.75 458 ALA A C 1
ATOM 3544 O O . ALA A 1 458 ? 8.822 1.299 -20.415 1.00 95.75 458 ALA A O 1
ATOM 3545 N N . VAL A 1 459 ? 9.006 3.401 -19.633 1.00 96.19 459 VAL A N 1
ATOM 3546 C CA . VAL A 1 459 ? 8.287 3.171 -18.369 1.00 96.19 459 VAL A CA 1
ATOM 3547 C C . VAL A 1 459 ? 6.816 2.817 -18.616 1.00 96.19 459 VAL A C 1
ATOM 3549 O O . VAL A 1 459 ? 6.333 1.819 -18.081 1.00 96.19 459 VAL A O 1
ATOM 3552 N N . ILE A 1 460 ? 6.109 3.574 -19.463 1.00 95.88 460 ILE A N 1
ATOM 3553 C CA . ILE A 1 460 ? 4.676 3.376 -19.743 1.00 95.88 460 ILE A CA 1
ATOM 3554 C C . ILE A 1 460 ? 4.412 2.020 -20.405 1.00 95.88 460 ILE A C 1
ATOM 3556 O O . ILE A 1 460 ? 3.530 1.287 -19.959 1.00 95.88 460 ILE A O 1
ATOM 3560 N N . GLU A 1 461 ? 5.161 1.646 -21.446 1.00 95.44 461 GLU A N 1
ATOM 3561 C CA . GLU A 1 461 ? 4.926 0.363 -22.118 1.00 95.44 461 GLU A CA 1
ATOM 3562 C C . GLU A 1 461 ? 5.371 -0.833 -21.255 1.00 95.44 461 GLU A C 1
ATOM 3564 O O . GLU A 1 461 ? 4.692 -1.860 -21.267 1.00 95.44 461 GLU A O 1
ATOM 3569 N N . SER A 1 462 ? 6.428 -0.699 -20.439 1.00 96.06 462 SER A N 1
ATOM 3570 C CA . SER A 1 462 ? 6.820 -1.740 -19.469 1.00 96.06 462 SER A CA 1
ATOM 3571 C C . SER A 1 462 ? 5.739 -1.954 -18.403 1.00 96.06 462 SER A C 1
ATOM 3573 O O . SER A 1 462 ? 5.358 -3.095 -18.136 1.00 96.06 462 SER A O 1
ATOM 3575 N N . LEU A 1 463 ? 5.173 -0.866 -17.862 1.00 96.12 463 LEU A N 1
ATOM 3576 C CA . LEU A 1 463 ? 4.034 -0.920 -16.942 1.00 96.12 463 LEU A CA 1
ATOM 3577 C C . LEU A 1 463 ? 2.800 -1.540 -17.605 1.00 96.12 463 LEU A C 1
ATOM 3579 O O . LEU A 1 463 ? 2.188 -2.412 -17.000 1.00 96.12 463 LEU A O 1
ATOM 3583 N N . LYS A 1 464 ? 2.447 -1.174 -18.846 1.00 93.56 464 LYS A N 1
ATOM 3584 C CA . LYS A 1 464 ? 1.316 -1.790 -19.573 1.00 93.56 464 LYS A CA 1
ATOM 3585 C C . LYS A 1 464 ? 1.481 -3.305 -19.723 1.00 93.56 464 LYS A C 1
ATOM 3587 O O . LYS A 1 464 ? 0.533 -4.047 -19.474 1.00 93.56 464 LYS A O 1
ATOM 3592 N N . ILE A 1 465 ? 2.677 -3.774 -20.089 1.00 91.56 465 ILE A N 1
ATOM 3593 C CA . ILE A 1 465 ? 2.968 -5.210 -20.240 1.00 91.56 465 ILE A CA 1
ATOM 3594 C C . ILE A 1 465 ? 2.866 -5.940 -18.888 1.00 91.56 465 ILE A C 1
ATOM 3596 O O . ILE A 1 465 ? 2.272 -7.019 -18.829 1.00 91.56 465 ILE A O 1
ATOM 3600 N N . ALA A 1 466 ? 3.392 -5.345 -17.813 1.00 95.19 466 ALA A N 1
ATOM 3601 C CA . ALA A 1 466 ? 3.312 -5.891 -16.458 1.00 95.19 466 ALA A CA 1
ATOM 3602 C C . ALA A 1 466 ? 1.878 -5.880 -15.894 1.00 95.19 466 ALA A C 1
ATOM 3604 O O . ALA A 1 466 ? 1.459 -6.845 -15.259 1.00 95.19 466 ALA A O 1
ATOM 3605 N N . PHE A 1 467 ? 1.090 -4.834 -16.162 1.00 94.69 467 PHE A N 1
ATOM 3606 C CA . PHE A 1 467 ? -0.320 -4.757 -15.772 1.00 94.69 467 PHE A CA 1
ATOM 3607 C C . PHE A 1 467 ? -1.199 -5.745 -16.536 1.00 94.69 467 PHE A C 1
ATOM 3609 O O . PHE A 1 467 ? -2.156 -6.251 -15.956 1.00 94.69 467 PHE A O 1
ATOM 3616 N N . ALA A 1 468 ? -0.908 -6.040 -17.806 1.00 89.38 468 ALA A N 1
ATOM 3617 C CA . ALA A 1 468 ? -1.643 -7.060 -18.555 1.00 89.38 468 ALA A CA 1
ATOM 3618 C C . ALA A 1 468 ? -1.501 -8.448 -17.902 1.00 89.38 468 ALA A C 1
ATOM 3620 O O . ALA A 1 468 ? -2.489 -9.167 -17.764 1.00 89.38 468 ALA A O 1
ATOM 3621 N N . ASP A 1 469 ? -0.297 -8.788 -17.431 1.00 89.62 469 ASP A N 1
ATOM 3622 C CA . ASP A 1 469 ? -0.058 -10.024 -16.678 1.00 89.62 469 ASP A CA 1
ATOM 3623 C C . ASP A 1 469 ? -0.628 -9.949 -15.256 1.00 89.62 469 ASP A C 1
ATOM 3625 O O . ASP A 1 469 ? -1.231 -10.912 -14.785 1.00 89.62 469 ASP A O 1
ATOM 3629 N N . GLY A 1 470 ? -0.487 -8.798 -14.591 1.00 90.75 470 GLY A N 1
ATOM 3630 C CA . GLY A 1 470 ? -0.993 -8.551 -13.243 1.00 90.75 470 GLY A CA 1
ATOM 3631 C C . GLY A 1 470 ? -2.503 -8.755 -13.126 1.00 90.75 470 GLY A C 1
ATOM 3632 O O . GLY A 1 470 ? -2.946 -9.570 -12.323 1.00 90.75 470 GLY A O 1
ATOM 3633 N N . HIS A 1 471 ? -3.295 -8.075 -13.963 1.00 89.94 471 HIS A N 1
ATOM 3634 C CA . HIS A 1 471 ? -4.761 -8.166 -13.929 1.00 89.94 471 HIS A CA 1
ATOM 3635 C C . HIS A 1 471 ? -5.297 -9.583 -14.182 1.00 89.94 471 HIS A C 1
ATOM 3637 O O . HIS A 1 471 ? -6.397 -9.895 -13.727 1.00 89.94 471 HIS A O 1
ATOM 3643 N N . TRP A 1 472 ? -4.556 -10.420 -14.916 1.00 89.88 472 TRP A N 1
ATOM 3644 C CA . TRP A 1 472 ? -4.979 -11.779 -15.247 1.00 89.88 472 TRP A CA 1
ATOM 3645 C C . TRP A 1 472 ? -4.494 -12.813 -14.220 1.00 89.88 472 TRP A C 1
ATOM 3647 O O . TRP A 1 472 ? -5.304 -13.595 -13.724 1.00 89.88 472 TRP A O 1
ATOM 3657 N N . TRP A 1 473 ? -3.197 -12.827 -13.890 1.00 89.38 473 TRP A N 1
ATOM 3658 C CA . TRP A 1 473 ? -2.574 -13.890 -13.088 1.00 89.38 473 TRP A CA 1
ATOM 3659 C C . TRP A 1 473 ? -2.562 -13.645 -11.575 1.00 89.38 473 TRP A C 1
ATOM 3661 O O . TRP A 1 473 ? -2.495 -14.618 -10.825 1.00 89.38 473 TRP A O 1
ATOM 3671 N N . VAL A 1 474 ? -2.617 -12.393 -11.103 1.00 92.88 474 VAL A N 1
ATOM 3672 C CA . VAL A 1 474 ? -2.572 -12.105 -9.658 1.00 92.88 474 VAL A CA 1
ATOM 3673 C C . VAL A 1 474 ? -3.927 -12.417 -9.020 1.00 92.88 474 VAL A C 1
ATOM 3675 O O . VAL A 1 474 ? -4.973 -11.904 -9.418 1.00 92.88 474 VAL A O 1
ATOM 3678 N N . THR A 1 475 ? -3.902 -13.288 -8.018 1.00 93.88 475 THR A N 1
ATOM 3679 C CA . THR A 1 475 ? -5.038 -13.689 -7.182 1.00 93.88 475 THR A CA 1
ATOM 3680 C C . THR A 1 475 ? -4.492 -14.350 -5.908 1.00 93.88 475 THR A C 1
ATOM 3682 O O . THR A 1 475 ? -3.281 -14.329 -5.682 1.00 93.88 475 THR A O 1
ATOM 3685 N N . ASP A 1 476 ? -5.364 -14.917 -5.080 1.00 95.31 476 ASP A N 1
ATOM 3686 C CA . ASP A 1 476 ? -4.998 -15.735 -3.920 1.00 95.31 476 ASP A CA 1
ATOM 3687 C C . ASP A 1 476 ? -4.032 -16.881 -4.311 1.00 95.31 476 ASP A C 1
ATOM 3689 O O . ASP A 1 476 ? -4.382 -17.687 -5.185 1.00 95.31 476 ASP A O 1
ATOM 3693 N N . PRO A 1 477 ? -2.836 -16.983 -3.698 1.00 91.50 477 PRO A N 1
ATOM 3694 C CA . PRO A 1 477 ? -1.884 -18.048 -3.999 1.00 91.50 477 PRO A CA 1
ATOM 3695 C C . PRO A 1 477 ? -2.414 -19.448 -3.650 1.00 91.50 477 PRO A C 1
ATOM 3697 O O . PRO A 1 477 ? -2.061 -20.394 -4.352 1.00 91.50 477 PRO A O 1
ATOM 3700 N N . ASP A 1 478 ? -3.314 -19.601 -2.667 1.00 91.25 478 ASP A N 1
ATOM 3701 C CA . ASP A 1 478 ? -3.929 -20.902 -2.339 1.00 91.25 478 ASP A CA 1
ATOM 3702 C C . ASP A 1 478 ? -4.829 -21.429 -3.473 1.00 91.25 478 ASP A C 1
ATOM 3704 O O . ASP A 1 478 ? -5.073 -22.632 -3.587 1.00 91.25 478 ASP A O 1
ATOM 3708 N N . HIS A 1 479 ? -5.318 -20.526 -4.328 1.00 90.75 479 HIS A N 1
ATOM 3709 C CA . HIS A 1 479 ? -6.203 -20.816 -5.459 1.00 90.75 479 HIS A CA 1
ATOM 3710 C C . HIS A 1 479 ? -5.493 -20.655 -6.821 1.00 90.75 479 HIS A C 1
ATOM 3712 O O . HIS A 1 479 ? -6.153 -20.613 -7.862 1.00 90.75 479 HIS A O 1
ATOM 3718 N N . SER A 1 480 ? -4.155 -20.574 -6.848 1.00 86.62 480 SER A N 1
ATOM 3719 C CA . SER A 1 480 ? -3.363 -20.383 -8.070 1.00 86.62 480 SER A CA 1
ATOM 3720 C C . SER A 1 480 ? -2.270 -21.440 -8.239 1.00 86.62 480 SER A C 1
ATOM 3722 O O . SER A 1 480 ? -1.614 -21.857 -7.291 1.00 86.62 480 SER A O 1
ATOM 3724 N N . THR A 1 481 ? -2.018 -21.852 -9.484 1.00 83.50 481 THR A N 1
ATOM 3725 C CA . THR A 1 481 ? -0.855 -22.689 -9.838 1.00 83.50 481 THR A CA 1
ATOM 3726 C C . THR A 1 481 ? 0.332 -21.875 -10.364 1.00 83.50 481 THR A C 1
ATOM 3728 O O . THR A 1 481 ? 1.359 -22.455 -10.718 1.00 83.50 481 THR A O 1
ATOM 3731 N N . VAL A 1 482 ? 0.191 -20.550 -10.482 1.00 86.00 482 VAL A N 1
ATOM 3732 C CA . VAL A 1 482 ? 1.246 -19.651 -10.973 1.00 86.00 482 VAL A CA 1
ATOM 3733 C C . VAL A 1 482 ? 2.172 -19.296 -9.816 1.00 86.00 482 VAL A C 1
ATOM 3735 O O . VAL A 1 482 ? 1.715 -18.774 -8.803 1.00 86.00 482 VAL A O 1
ATOM 3738 N N . LYS A 1 483 ? 3.478 -19.549 -9.963 1.00 88.69 483 LYS A N 1
ATOM 3739 C CA . LYS A 1 483 ? 4.459 -19.144 -8.949 1.00 88.69 483 LYS A CA 1
ATOM 3740 C C . LYS A 1 483 ? 4.860 -17.681 -9.161 1.00 88.69 483 LYS A C 1
ATOM 3742 O O . LYS A 1 483 ? 5.292 -17.357 -10.270 1.00 88.69 483 LYS A O 1
ATOM 3747 N N . PRO A 1 484 ? 4.800 -16.820 -8.131 1.00 90.00 484 PRO A N 1
ATOM 3748 C CA . PRO A 1 484 ? 5.227 -15.424 -8.244 1.00 90.00 484 PRO A CA 1
ATOM 3749 C C . PRO A 1 484 ? 6.674 -15.280 -8.757 1.00 90.00 484 PRO A C 1
ATOM 3751 O O . PRO A 1 484 ? 6.927 -14.505 -9.679 1.00 90.00 484 PRO A O 1
ATOM 3754 N N . ASP A 1 485 ? 7.595 -16.118 -8.266 1.00 89.81 485 ASP A N 1
ATOM 3755 C CA . ASP A 1 485 ? 9.009 -16.157 -8.679 1.00 89.81 485 ASP A CA 1
ATOM 3756 C C . ASP A 1 485 ? 9.209 -16.378 -10.188 1.00 89.81 485 ASP A C 1
ATOM 3758 O O . ASP A 1 485 ? 10.164 -15.877 -10.783 1.00 89.81 485 ASP A O 1
ATOM 3762 N N . GLU A 1 486 ? 8.312 -17.129 -10.837 1.00 89.75 486 GLU A N 1
ATOM 3763 C CA . GLU A 1 486 ? 8.397 -17.400 -12.275 1.00 89.75 486 GLU A CA 1
ATOM 3764 C C . GLU A 1 486 ? 8.032 -16.151 -13.093 1.00 89.75 486 GLU A C 1
ATOM 3766 O O . GLU A 1 486 ? 8.652 -15.911 -14.131 1.00 89.75 486 GLU A O 1
ATOM 3771 N N . MET A 1 487 ? 7.117 -15.310 -12.594 1.00 90.06 487 MET A N 1
ATOM 3772 C CA . MET A 1 487 ? 6.712 -14.046 -13.228 1.00 90.06 487 MET A CA 1
ATOM 3773 C C . MET A 1 487 ? 7.787 -12.951 -13.119 1.00 90.06 487 MET A C 1
ATOM 3775 O O . MET A 1 487 ? 7.923 -12.140 -14.032 1.00 90.06 487 MET A O 1
ATOM 3779 N N . VAL A 1 488 ? 8.592 -12.944 -12.050 1.00 94.12 488 VAL A N 1
ATOM 3780 C CA . VAL A 1 488 ? 9.754 -12.036 -11.899 1.00 94.12 488 VAL A CA 1
ATOM 3781 C C . VAL A 1 488 ? 11.074 -12.654 -12.382 1.00 94.12 488 VAL A C 1
ATOM 3783 O O . VAL A 1 488 ? 12.142 -12.056 -12.246 1.00 94.12 488 VAL A O 1
ATOM 3786 N N . SER A 1 489 ? 11.034 -13.849 -12.979 1.00 93.00 489 SER A N 1
ATOM 3787 C CA . SER A 1 489 ? 12.237 -14.521 -13.472 1.00 93.00 489 SER A CA 1
ATOM 3788 C C . SER A 1 489 ? 12.798 -13.843 -14.728 1.00 93.00 489 SER A C 1
ATOM 3790 O O . SER A 1 489 ? 12.061 -13.523 -15.664 1.00 93.00 489 SER A O 1
ATOM 3792 N N . ARG A 1 490 ? 14.131 -13.694 -14.804 1.00 93.31 490 ARG A N 1
ATOM 3793 C CA . ARG A 1 490 ? 14.833 -13.141 -15.984 1.00 93.31 490 ARG A CA 1
ATOM 3794 C C . ARG A 1 490 ? 14.334 -13.739 -17.315 1.00 93.31 490 ARG A C 1
ATOM 3796 O O . ARG A 1 490 ? 13.996 -12.959 -18.199 1.00 93.31 490 ARG A O 1
ATOM 3803 N N . PRO A 1 491 ? 14.180 -15.074 -17.491 1.00 92.81 491 PRO A N 1
ATOM 3804 C CA . PRO A 1 491 ? 13.690 -15.635 -18.753 1.00 92.81 491 PRO A CA 1
ATOM 3805 C C . PRO A 1 491 ? 12.251 -15.226 -19.100 1.00 92.81 491 PRO A C 1
ATOM 3807 O O . PRO A 1 491 ? 11.955 -15.020 -20.280 1.00 92.81 491 PRO A O 1
ATOM 3810 N N . TYR A 1 492 ? 11.369 -15.087 -18.101 1.00 92.94 492 TYR A N 1
ATOM 3811 C CA . TYR A 1 492 ? 10.001 -14.616 -18.315 1.00 92.94 492 TYR A CA 1
ATOM 3812 C C . TYR A 1 492 ? 10.000 -13.142 -18.718 1.00 92.94 492 TYR A C 1
ATOM 3814 O O . TYR A 1 492 ? 9.504 -12.814 -19.796 1.00 92.94 492 TYR A O 1
ATOM 3822 N N . LEU A 1 493 ? 10.641 -12.273 -17.935 1.00 93.62 493 LEU A N 1
ATOM 3823 C CA . LEU A 1 493 ? 10.748 -10.833 -18.200 1.00 93.62 493 LEU A CA 1
ATOM 3824 C C . LEU A 1 493 ? 11.362 -10.555 -19.580 1.00 93.62 493 LEU A C 1
ATOM 3826 O O . LEU A 1 493 ? 10.802 -9.802 -20.374 1.00 93.62 493 LEU A O 1
ATOM 3830 N N . SER A 1 494 ? 12.426 -11.280 -19.935 1.00 94.06 494 SER A N 1
ATOM 3831 C CA . SER A 1 494 ? 13.066 -11.248 -21.256 1.00 94.06 494 SER A CA 1
ATOM 3832 C C . SER A 1 494 ? 12.152 -11.741 -22.390 1.00 94.06 494 SER A C 1
ATOM 3834 O O . SER A 1 494 ? 12.345 -11.415 -23.564 1.00 94.06 494 SER A O 1
ATOM 3836 N N . SER A 1 495 ? 11.141 -12.565 -22.099 1.00 92.00 495 SER A N 1
ATOM 3837 C CA . SER A 1 495 ? 10.096 -12.924 -23.070 1.00 92.00 495 SER A CA 1
ATOM 3838 C C . SER A 1 495 ? 9.067 -11.801 -23.249 1.00 92.00 495 SER A C 1
ATOM 3840 O O . SER A 1 495 ? 8.659 -11.534 -24.379 1.00 92.00 495 SER A O 1
ATOM 3842 N N . ARG A 1 496 ? 8.714 -11.097 -22.164 1.00 92.50 496 ARG A N 1
ATOM 3843 C CA . ARG A 1 496 ? 7.742 -9.993 -22.142 1.00 92.50 496 ARG A CA 1
ATOM 3844 C C . ARG A 1 496 ? 8.298 -8.709 -22.758 1.00 92.50 496 ARG A C 1
ATOM 3846 O O . ARG A 1 496 ? 7.609 -8.077 -23.554 1.00 92.50 496 ARG A O 1
ATOM 3853 N N . ALA A 1 497 ? 9.567 -8.388 -22.501 1.00 93.69 497 ALA A N 1
ATOM 3854 C CA . ALA A 1 497 ? 10.273 -7.241 -23.076 1.00 93.69 497 ALA A CA 1
ATOM 3855 C C . ALA A 1 497 ? 10.210 -7.201 -24.617 1.00 93.69 497 ALA A C 1
ATOM 3857 O O . ALA A 1 497 ? 10.056 -6.137 -25.205 1.00 93.69 497 ALA A O 1
ATOM 3858 N N . LYS A 1 498 ? 10.189 -8.360 -25.292 1.00 92.31 498 LYS A N 1
ATOM 3859 C CA . LYS A 1 498 ? 10.071 -8.469 -26.763 1.00 92.31 498 LYS A CA 1
ATOM 3860 C C . LYS A 1 498 ? 8.759 -7.910 -27.336 1.00 92.31 498 LYS A C 1
ATOM 3862 O O . LYS A 1 498 ? 8.661 -7.707 -28.551 1.00 92.31 498 LYS A O 1
ATOM 3867 N N . LEU A 1 499 ? 7.752 -7.647 -26.499 1.00 89.06 499 LEU A N 1
ATOM 3868 C CA . LEU A 1 499 ? 6.526 -6.951 -26.895 1.00 89.06 499 LEU A CA 1
ATOM 3869 C C . LEU A 1 499 ? 6.773 -5.452 -27.129 1.00 89.06 499 LEU A C 1
ATOM 3871 O O . LEU A 1 499 ? 6.224 -4.912 -28.088 1.00 89.06 499 LEU A O 1
ATOM 3875 N N . PHE A 1 500 ? 7.668 -4.815 -26.363 1.00 92.62 500 PHE A N 1
ATOM 3876 C CA . PHE A 1 500 ? 8.018 -3.392 -26.481 1.00 92.62 500 PHE A CA 1
ATOM 3877 C C . PHE A 1 500 ? 8.405 -2.988 -27.906 1.00 92.62 500 PHE A C 1
ATOM 3879 O O . PHE A 1 500 ? 9.084 -3.732 -28.617 1.00 92.62 500 PHE A O 1
ATOM 3886 N N . LYS A 1 501 ? 7.987 -1.794 -28.333 1.00 91.44 501 LYS A N 1
ATOM 3887 C CA . LYS A 1 501 ? 8.370 -1.200 -29.618 1.00 91.44 501 LYS A CA 1
ATOM 3888 C C . LYS A 1 501 ? 8.692 0.272 -29.394 1.00 91.44 501 LYS A C 1
ATOM 3890 O O . LYS A 1 501 ? 7.807 1.049 -29.048 1.00 91.44 501 LYS A O 1
ATOM 3895 N N . GLN A 1 502 ? 9.938 0.664 -29.651 1.00 86.62 502 GLN A N 1
ATOM 3896 C CA . GLN A 1 502 ? 10.464 2.004 -29.357 1.00 86.62 502 GLN A CA 1
ATOM 3897 C C . GLN A 1 502 ? 9.635 3.171 -29.935 1.00 86.62 502 GLN A C 1
ATOM 3899 O O . GLN A 1 502 ? 9.635 4.255 -29.367 1.00 86.62 502 GLN A O 1
ATOM 3904 N N . ASN A 1 503 ? 8.915 2.952 -31.043 1.00 86.06 503 ASN A N 1
ATOM 3905 C CA . ASN A 1 503 ? 8.140 3.982 -31.749 1.00 86.06 503 ASN A CA 1
ATOM 3906 C C . ASN A 1 503 ? 6.641 3.634 -31.904 1.00 86.06 503 ASN A C 1
ATOM 3908 O O . ASN A 1 503 ? 5.962 4.221 -32.744 1.00 86.06 503 ASN A O 1
ATOM 3912 N N . ILE A 1 504 ? 6.127 2.640 -31.163 1.00 84.56 504 ILE A N 1
ATOM 3913 C CA . ILE A 1 504 ? 4.726 2.190 -31.250 1.00 84.56 504 ILE A CA 1
ATOM 3914 C C . ILE A 1 504 ? 4.213 1.861 -29.843 1.00 84.56 504 ILE A C 1
ATOM 3916 O O . ILE A 1 504 ? 4.663 0.893 -29.230 1.00 84.56 504 ILE A O 1
ATOM 3920 N N . ALA A 1 505 ? 3.236 2.627 -29.355 1.00 79.00 505 ALA A N 1
ATOM 3921 C CA . ALA A 1 505 ? 2.459 2.238 -28.181 1.00 79.00 505 ALA A CA 1
ATOM 3922 C C . ALA A 1 505 ? 1.616 0.996 -28.514 1.00 79.00 505 ALA A C 1
ATOM 3924 O O . ALA A 1 505 ? 0.949 0.970 -29.549 1.00 79.00 505 ALA A O 1
ATOM 3925 N N . GLN A 1 506 ? 1.646 -0.036 -27.665 1.00 70.62 506 GLN A N 1
ATOM 3926 C CA . GLN A 1 506 ? 0.854 -1.251 -27.880 1.00 70.62 506 GLN A CA 1
ATOM 3927 C C . GLN A 1 506 ? -0.641 -0.922 -27.942 1.00 70.62 506 GLN A C 1
ATOM 3929 O O . GLN A 1 506 ? -1.141 -0.206 -27.069 1.00 70.62 506 GLN A O 1
ATOM 3934 N N . ASP A 1 507 ? -1.333 -1.473 -28.943 1.00 63.50 507 ASP A N 1
ATOM 3935 C CA . ASP A 1 507 ? -2.767 -1.268 -29.174 1.00 63.50 507 ASP A CA 1
ATOM 3936 C C . ASP A 1 507 ? -3.589 -1.796 -27.994 1.00 63.50 507 ASP A C 1
ATOM 3938 O O . ASP A 1 507 ? -3.357 -2.905 -27.513 1.00 63.50 507 ASP A O 1
ATOM 3942 N N . HIS A 1 508 ? -4.492 -0.965 -27.485 1.00 57.06 508 HIS A N 1
ATOM 3943 C CA . HIS A 1 508 ? -5.395 -1.255 -26.377 1.00 57.06 508 HIS A CA 1
ATOM 3944 C C . HIS A 1 508 ? -6.739 -0.610 -26.721 1.00 57.06 508 HIS A C 1
ATOM 3946 O O . HIS A 1 508 ? -6.836 0.616 -26.820 1.00 57.06 508 HIS A O 1
ATOM 3952 N N . SER A 1 509 ? -7.792 -1.416 -26.865 1.00 46.12 509 SER A N 1
ATOM 3953 C CA . SER A 1 509 ? -9.151 -0.897 -27.017 1.00 46.12 509 SER A CA 1
ATOM 3954 C C . SER A 1 509 ? -9.525 -0.080 -25.780 1.00 46.12 509 SER A C 1
ATOM 3956 O O . SER A 1 509 ? -9.596 -0.629 -24.677 1.00 46.12 509 SER A O 1
ATOM 3958 N N . HIS A 1 510 ? -9.770 1.220 -25.948 1.00 38.34 510 HIS A N 1
ATOM 3959 C CA . HIS A 1 510 ? -10.251 2.052 -24.851 1.00 38.34 510 HIS A CA 1
ATOM 3960 C C . HIS A 1 510 ? -11.616 1.550 -24.351 1.00 38.34 510 HIS A C 1
ATOM 3962 O O . HIS A 1 510 ? -12.406 0.984 -25.110 1.00 38.34 510 HIS A O 1
ATOM 3968 N N . GLY A 1 511 ? -11.904 1.779 -23.069 1.00 40.59 511 GLY A N 1
ATOM 3969 C CA . GLY A 1 511 ? -13.197 1.437 -22.478 1.00 40.59 511 GLY A CA 1
ATOM 3970 C C . GLY A 1 511 ? -14.373 2.216 -23.082 1.00 40.59 511 GLY A C 1
ATOM 3971 O O . GLY A 1 511 ? -14.213 3.061 -23.970 1.00 40.59 511 GLY A O 1
ATOM 3972 N N . GLN A 1 512 ? -15.571 1.937 -22.560 1.00 35.56 512 GLN A N 1
ATOM 3973 C CA . GLN A 1 512 ? -16.786 2.704 -22.856 1.00 35.56 512 GLN A CA 1
ATOM 3974 C C . GLN A 1 512 ? -16.557 4.213 -22.615 1.00 35.56 512 GLN A C 1
ATOM 3976 O O . GLN A 1 512 ? -15.830 4.571 -21.684 1.00 35.56 512 GLN A O 1
ATOM 3981 N N . PRO A 1 513 ? -17.168 5.112 -23.410 1.00 31.97 513 PRO A N 1
ATOM 3982 C CA . PRO A 1 513 ? -17.013 6.552 -23.226 1.00 31.97 513 PRO A CA 1
ATOM 3983 C C . PRO A 1 513 ? -17.583 6.993 -21.869 1.00 31.97 513 PRO A C 1
ATOM 3985 O O . PRO A 1 513 ? -18.778 6.857 -21.612 1.00 31.97 513 PRO A O 1
ATOM 3988 N N . GLY A 1 514 ? -16.723 7.534 -21.005 1.00 56.81 514 GLY A N 1
ATOM 3989 C CA . GLY A 1 514 ? -17.063 7.891 -19.630 1.00 56.81 514 GLY A CA 1
ATOM 3990 C C . GLY A 1 514 ? -15.843 8.368 -18.841 1.00 56.81 514 GLY A C 1
ATOM 3991 O O . GLY A 1 514 ? -14.913 8.944 -19.408 1.00 56.81 514 GLY A O 1
ATOM 3992 N N . VAL A 1 515 ? -15.853 8.124 -17.529 1.00 43.09 515 VAL A N 1
ATOM 3993 C CA . VAL A 1 515 ? -14.728 8.409 -16.625 1.00 43.09 515 VAL A CA 1
ATOM 3994 C C . VAL A 1 515 ? -13.500 7.585 -17.045 1.00 43.09 515 VAL A C 1
ATOM 3996 O O . VAL A 1 515 ? -13.595 6.384 -17.293 1.00 43.09 515 VAL A O 1
ATOM 3999 N N . SER A 1 516 ? -12.340 8.236 -17.152 1.00 38.91 516 SER A N 1
ATOM 4000 C CA . SER A 1 516 ? -11.066 7.572 -17.465 1.00 38.91 516 SER A CA 1
ATOM 4001 C C . SER A 1 516 ? -10.669 6.611 -16.332 1.00 38.91 516 SER A C 1
ATOM 4003 O O . SER A 1 516 ? -10.749 7.020 -15.178 1.00 38.91 516 SER A O 1
ATOM 4005 N N . PRO A 1 517 ? -10.158 5.390 -16.601 1.00 44.88 517 PRO A N 1
ATOM 4006 C CA . PRO A 1 517 ? -9.677 4.484 -15.551 1.00 44.88 517 PRO A CA 1
ATOM 4007 C C . PRO A 1 517 ? -8.571 5.067 -14.656 1.00 44.88 517 PRO A C 1
ATOM 4009 O O . PRO A 1 517 ? -8.434 4.641 -13.517 1.00 44.88 517 PRO A O 1
ATOM 4012 N N . ALA A 1 518 ? -7.829 6.086 -15.113 1.00 37.41 518 ALA A N 1
ATOM 4013 C CA . ALA A 1 518 ? -6.886 6.827 -14.262 1.00 37.41 518 ALA A CA 1
ATOM 4014 C C . ALA A 1 518 ? -7.583 7.689 -13.182 1.00 37.41 518 ALA A C 1
ATOM 4016 O O . ALA A 1 518 ? -6.934 8.194 -12.272 1.00 37.41 518 ALA A O 1
ATOM 4017 N N . HIS A 1 519 ? -8.904 7.858 -13.287 1.00 41.91 519 HIS A N 1
ATOM 4018 C CA . HIS A 1 519 ? -9.766 8.502 -12.298 1.00 41.91 519 HIS A CA 1
ATOM 4019 C C . HIS A 1 519 ? -10.539 7.482 -11.438 1.00 41.91 519 HIS A C 1
ATOM 4021 O O . HIS A 1 519 ? -11.265 7.890 -10.540 1.00 41.91 519 HIS A O 1
ATOM 4027 N N . ASN A 1 520 ? -10.343 6.170 -11.637 1.00 49.38 520 ASN A N 1
ATOM 4028 C CA . ASN A 1 520 ? -10.690 5.166 -10.626 1.00 49.38 520 ASN A CA 1
ATOM 4029 C C . ASN A 1 520 ? -9.560 5.109 -9.584 1.00 49.38 520 ASN A C 1
ATOM 4031 O O . ASN A 1 520 ? -8.830 4.118 -9.475 1.00 49.38 520 ASN A O 1
ATOM 4035 N N . HIS A 1 521 ? -9.380 6.209 -8.849 1.00 50.09 521 HIS A N 1
ATOM 4036 C CA . HIS A 1 521 ? -8.556 6.204 -7.646 1.00 50.09 521 HIS A CA 1
ATOM 4037 C C . HIS 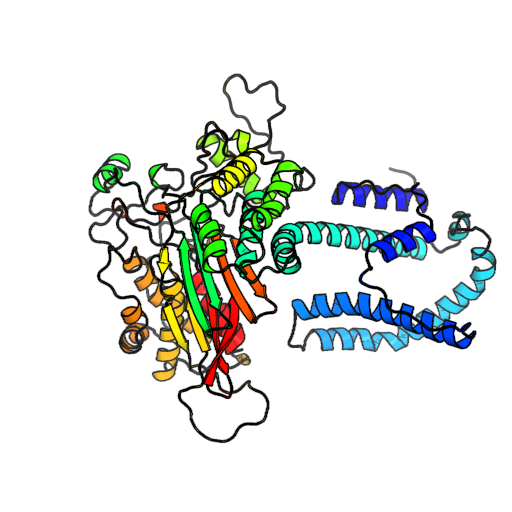A 1 521 ? -9.213 5.307 -6.587 1.00 50.09 521 HIS A C 1
ATOM 4039 O O . HIS A 1 521 ? -10.427 5.123 -6.569 1.00 50.09 521 HIS A O 1
ATOM 4045 N N . SER A 1 522 ? -8.396 4.740 -5.706 1.00 52.12 522 SER A N 1
ATOM 4046 C CA . SER A 1 522 ? -8.859 4.082 -4.486 1.00 52.12 522 SER A CA 1
ATOM 4047 C C . SER A 1 522 ? -8.140 4.763 -3.335 1.00 52.12 522 SER A C 1
ATOM 4049 O O . SER A 1 522 ? -6.905 4.718 -3.255 1.00 52.12 522 SER A O 1
ATOM 4051 N N . ASP A 1 523 ? -8.919 5.438 -2.497 1.00 65.88 523 ASP A N 1
ATOM 4052 C CA . ASP A 1 523 ? -8.409 6.125 -1.323 1.00 65.88 523 ASP A CA 1
ATOM 4053 C C . ASP A 1 523 ? -7.843 5.086 -0.345 1.00 65.88 523 ASP A C 1
ATOM 4055 O O . ASP A 1 523 ? -8.359 3.984 -0.135 1.00 65.88 523 ASP A O 1
ATOM 4059 N N . THR A 1 524 ? -6.633 5.363 0.111 1.00 76.44 524 THR A N 1
ATOM 4060 C CA . THR A 1 524 ? -5.742 4.406 0.766 1.00 76.44 524 THR A CA 1
ATOM 4061 C C . THR A 1 524 ? -4.759 5.226 1.567 1.00 76.44 524 THR A C 1
ATOM 4063 O O . THR A 1 524 ? -4.271 6.229 1.051 1.00 76.44 524 THR A O 1
ATOM 4066 N N . VAL A 1 525 ? -4.430 4.790 2.780 1.00 84.06 525 VAL A N 1
ATOM 4067 C CA . VAL A 1 525 ? -3.404 5.448 3.593 1.00 84.06 525 VAL A CA 1
ATOM 4068 C C . VAL A 1 525 ? -2.133 4.604 3.597 1.00 84.06 525 VAL A C 1
ATOM 4070 O O . VAL A 1 525 ? -2.175 3.399 3.851 1.00 84.06 525 VAL A O 1
ATOM 4073 N N . TYR A 1 526 ? -1.005 5.247 3.317 1.00 91.12 526 TYR A N 1
ATOM 4074 C CA . TYR A 1 526 ? 0.337 4.688 3.425 1.00 91.12 526 TYR A CA 1
ATOM 4075 C C . TYR A 1 526 ? 1.127 5.465 4.478 1.00 91.12 526 TYR A C 1
ATOM 4077 O O . TYR A 1 526 ? 1.045 6.693 4.546 1.00 91.12 526 TYR A O 1
ATOM 4085 N N . PHE A 1 527 ? 1.919 4.758 5.277 1.00 92.00 527 PHE A N 1
ATOM 4086 C CA . PHE A 1 527 ? 2.849 5.354 6.228 1.00 92.00 527 PHE A CA 1
ATOM 4087 C C . PHE A 1 527 ? 3.987 4.385 6.549 1.00 92.00 527 PHE A C 1
ATOM 4089 O O . PHE A 1 527 ? 3.862 3.164 6.462 1.00 92.00 527 PHE A O 1
ATOM 4096 N N . CYS A 1 528 ? 5.111 4.942 6.984 1.00 93.56 528 CYS A N 1
ATOM 4097 C CA . CYS A 1 528 ? 6.261 4.168 7.422 1.00 93.56 528 CYS A CA 1
ATOM 4098 C C . CYS A 1 528 ? 6.862 4.715 8.705 1.00 93.56 528 CYS A C 1
ATOM 4100 O O . CYS A 1 528 ? 6.811 5.914 8.983 1.00 93.56 528 CYS A O 1
ATOM 4102 N N . VAL A 1 529 ? 7.498 3.819 9.455 1.00 93.88 529 VAL A N 1
ATOM 4103 C CA . VAL A 1 529 ? 8.332 4.173 10.601 1.00 93.88 529 VAL A CA 1
ATOM 4104 C C . VAL A 1 529 ? 9.672 3.459 10.476 1.00 93.88 529 VAL A C 1
ATOM 4106 O O . VAL A 1 529 ? 9.723 2.258 10.225 1.00 93.88 529 VAL A O 1
ATOM 4109 N N . THR A 1 530 ? 10.755 4.200 10.697 1.00 93.44 530 THR A N 1
ATOM 4110 C CA . THR A 1 530 ? 12.097 3.664 10.960 1.00 93.44 530 THR A CA 1
ATOM 4111 C C . THR A 1 530 ? 12.501 3.989 12.391 1.00 93.44 530 THR A C 1
ATOM 4113 O O . THR A 1 530 ? 12.156 5.060 12.896 1.00 93.44 530 THR A O 1
ATOM 4116 N N . ASP A 1 531 ? 13.252 3.108 13.049 1.00 90.25 531 ASP A N 1
ATOM 4117 C CA . ASP A 1 531 ? 13.637 3.283 14.453 1.00 90.25 531 ASP A CA 1
ATOM 4118 C C . ASP A 1 531 ? 15.155 3.376 14.700 1.00 90.25 531 ASP A C 1
ATOM 4120 O O . ASP A 1 531 ? 15.992 3.168 13.823 1.00 90.25 531 ASP A O 1
ATOM 4124 N N . ARG A 1 532 ? 15.520 3.682 15.952 1.00 88.38 532 ARG A N 1
ATOM 4125 C CA . ARG A 1 532 ? 16.914 3.818 16.417 1.00 88.38 532 ARG A CA 1
ATOM 4126 C C . ARG A 1 532 ? 17.728 2.515 16.451 1.00 88.38 532 ARG A C 1
ATOM 4128 O O . ARG A 1 532 ? 18.913 2.567 16.771 1.00 88.38 532 ARG A O 1
ATOM 4135 N N . PHE A 1 533 ? 17.096 1.365 16.238 1.00 88.62 533 PHE A N 1
ATOM 4136 C CA . PHE A 1 533 ? 17.752 0.062 16.126 1.00 88.62 533 PHE A CA 1
ATOM 4137 C C . PHE A 1 533 ? 18.064 -0.272 14.656 1.00 88.62 533 PHE A C 1
ATOM 4139 O O . PHE A 1 533 ? 18.861 -1.170 14.397 1.00 88.62 533 PHE A O 1
ATOM 4146 N N . GLY A 1 534 ? 17.496 0.492 13.714 1.00 88.75 534 GLY A N 1
ATOM 4147 C CA . GLY A 1 534 ? 17.677 0.353 12.271 1.00 88.75 534 GLY A CA 1
ATOM 4148 C C . GLY A 1 534 ? 16.539 -0.390 11.571 1.00 88.75 534 GLY A C 1
ATOM 4149 O O . GLY A 1 534 ? 16.624 -0.587 10.361 1.00 88.75 534 GLY A O 1
ATOM 4150 N N . ASN A 1 535 ? 15.497 -0.815 12.296 1.00 96.06 535 ASN A N 1
ATOM 4151 C CA . ASN A 1 535 ? 14.356 -1.480 11.668 1.00 96.06 535 ASN A CA 1
ATOM 4152 C C . ASN A 1 535 ? 13.528 -0.462 10.882 1.00 96.06 535 ASN A C 1
ATOM 4154 O O . ASN A 1 535 ? 13.472 0.719 11.243 1.00 96.06 535 ASN A O 1
ATOM 4158 N N . GLY A 1 536 ? 12.824 -0.940 9.861 1.00 96.69 536 GLY A N 1
ATOM 4159 C CA . GLY A 1 536 ? 11.861 -0.154 9.097 1.00 96.69 536 GLY A CA 1
ATOM 4160 C C . GLY A 1 536 ? 10.597 -0.956 8.837 1.00 96.69 536 GLY A C 1
ATOM 4161 O O . GLY A 1 536 ? 10.686 -2.141 8.528 1.00 96.69 536 GLY A O 1
ATOM 4162 N N . MET A 1 537 ? 9.430 -0.324 8.945 1.00 98.25 537 MET A N 1
ATOM 4163 C CA . MET A 1 537 ? 8.159 -0.931 8.557 1.00 98.25 537 MET A CA 1
ATOM 4164 C C . MET A 1 537 ? 7.452 -0.059 7.520 1.00 98.25 537 MET A C 1
ATOM 4166 O O . MET A 1 537 ? 7.153 1.105 7.790 1.00 98.25 537 MET A O 1
ATOM 4170 N N . SER A 1 538 ? 7.212 -0.638 6.343 1.00 98.19 538 SER A N 1
ATOM 4171 C CA . SER A 1 538 ? 6.378 -0.094 5.268 1.00 98.19 538 SER A CA 1
ATOM 4172 C C . SER A 1 538 ? 4.966 -0.612 5.492 1.00 98.19 538 SER A C 1
ATOM 4174 O O . SER A 1 538 ? 4.789 -1.829 5.544 1.00 98.19 538 SER A O 1
ATOM 4176 N N . PHE A 1 539 ? 3.981 0.261 5.700 1.00 97.81 539 PHE A N 1
ATOM 4177 C CA . PHE A 1 539 ? 2.640 -0.143 6.127 1.00 97.81 539 PHE A CA 1
ATOM 4178 C C . PHE A 1 539 ? 1.571 0.580 5.311 1.00 97.81 539 PHE A C 1
ATOM 4180 O O . PHE A 1 539 ? 1.647 1.787 5.074 1.00 97.81 539 PHE A O 1
ATOM 4187 N N . ILE A 1 540 ? 0.550 -0.160 4.887 1.00 96.38 540 ILE A N 1
ATOM 4188 C CA . ILE A 1 540 ? -0.539 0.376 4.076 1.00 96.38 540 ILE A CA 1
ATOM 4189 C C . ILE A 1 540 ? -1.875 -0.249 4.500 1.00 96.38 540 ILE A C 1
ATOM 4191 O O . ILE A 1 540 ? -1.944 -1.441 4.793 1.00 96.38 540 ILE A O 1
ATOM 4195 N N . ASN A 1 541 ? -2.931 0.564 4.586 1.00 93.88 541 ASN A N 1
ATOM 4196 C CA . ASN A 1 541 ? -4.247 0.176 5.116 1.00 93.88 541 ASN A CA 1
ATOM 4197 C C . ASN A 1 541 ? -5.351 0.858 4.284 1.00 93.88 541 ASN A C 1
ATOM 4199 O O . ASN A 1 541 ? -5.189 2.015 3.891 1.00 93.88 541 ASN A O 1
ATOM 4203 N N . SER A 1 542 ? -6.463 0.177 3.975 1.00 94.12 542 SER A N 1
ATOM 4204 C CA . SER A 1 542 ? -7.524 0.769 3.132 1.00 94.12 542 SER A CA 1
ATOM 4205 C C . SER A 1 542 ? -8.859 0.017 3.176 1.00 94.12 542 SER A C 1
ATOM 4207 O O . SER A 1 542 ? -8.888 -1.216 3.161 1.00 94.12 542 SER A O 1
ATOM 4209 N N . ASN A 1 543 ? -9.961 0.772 3.077 1.00 92.00 543 ASN A N 1
ATOM 4210 C CA . ASN A 1 543 ? -11.326 0.257 2.866 1.00 92.00 543 ASN A CA 1
ATOM 4211 C C . ASN A 1 543 ? -11.641 -0.095 1.386 1.00 92.00 543 ASN A C 1
ATOM 4213 O O . ASN A 1 543 ? -12.771 -0.457 1.058 1.00 92.00 543 ASN A O 1
ATOM 4217 N N . TYR A 1 544 ? -10.624 -0.030 0.521 1.00 91.69 544 TYR A N 1
ATOM 4218 C CA . TYR A 1 544 ? -10.636 -0.024 -0.946 1.00 91.69 544 TYR A CA 1
ATOM 4219 C C . TYR A 1 544 ? -11.113 1.291 -1.578 1.00 91.69 544 TYR A C 1
ATOM 4221 O O . TYR A 1 544 ? -10.264 2.138 -1.848 1.00 91.69 544 TYR A O 1
ATOM 4229 N N . GLU A 1 545 ? -12.398 1.468 -1.871 1.00 87.94 545 GLU A N 1
ATOM 4230 C CA . GLU A 1 545 ? -12.923 2.706 -2.469 1.00 87.94 545 GLU A CA 1
ATOM 4231 C C . GLU A 1 545 ? -13.717 3.492 -1.421 1.00 87.94 545 GLU A C 1
ATOM 4233 O O . GLU A 1 545 ? -14.642 2.951 -0.821 1.00 87.94 545 GLU A O 1
ATOM 4238 N N . GLY A 1 546 ? -13.313 4.741 -1.157 1.00 86.81 546 GLY A N 1
ATOM 4239 C CA . GLY A 1 546 ? -13.946 5.629 -0.181 1.00 86.81 546 GLY A CA 1
ATOM 4240 C C . GLY A 1 546 ? -14.159 4.999 1.205 1.00 86.81 546 GLY A C 1
ATOM 4241 O O . GLY A 1 546 ? -13.302 4.316 1.772 1.00 86.81 546 GLY A O 1
ATOM 4242 N N . PHE A 1 547 ? -15.374 5.165 1.736 1.00 91.12 547 PHE A N 1
ATOM 4243 C CA . PHE A 1 547 ? -15.835 4.507 2.965 1.00 91.12 547 PHE A CA 1
ATOM 4244 C C . PHE A 1 547 ? -16.054 2.983 2.813 1.00 91.12 547 PHE A C 1
ATOM 4246 O O . PHE A 1 547 ? -16.672 2.355 3.675 1.00 91.12 547 PHE A O 1
ATOM 4253 N N . GLY A 1 548 ? -15.572 2.358 1.742 1.00 92.44 548 GLY A N 1
ATOM 4254 C CA . GLY A 1 548 ? -15.830 0.966 1.415 1.00 92.44 548 GLY A CA 1
ATOM 4255 C C . GLY A 1 548 ? -17.267 0.768 0.943 1.00 92.44 548 GLY A C 1
ATOM 4256 O O . GLY A 1 548 ? -17.822 1.549 0.178 1.00 92.44 548 GLY A O 1
ATOM 4257 N N . SER A 1 549 ? -17.918 -0.279 1.440 1.00 91.25 549 SER A N 1
ATOM 4258 C CA . SER A 1 549 ? -19.330 -0.553 1.142 1.00 91.25 549 SER A CA 1
ATOM 4259 C C . SER A 1 549 ? -20.298 0.490 1.726 1.00 91.25 549 SER A C 1
ATOM 4261 O O . SER A 1 549 ? -21.494 0.442 1.448 1.00 91.25 549 SER A O 1
ATOM 4263 N N . GLY A 1 550 ? -19.820 1.382 2.605 1.00 91.00 550 GLY A N 1
ATOM 4264 C CA . GLY A 1 550 ? -20.646 2.291 3.405 1.00 91.00 550 GLY A CA 1
ATOM 4265 C C . GLY A 1 550 ? -21.479 1.600 4.499 1.00 91.00 550 GLY A C 1
ATOM 4266 O O . GLY A 1 550 ? -22.165 2.275 5.268 1.00 91.00 550 GLY A O 1
ATOM 4267 N N . ILE A 1 551 ? -21.423 0.266 4.604 1.00 88.56 551 ILE A N 1
ATOM 4268 C CA . ILE A 1 551 ? -22.129 -0.518 5.625 1.00 88.56 551 ILE A CA 1
ATOM 4269 C C . ILE A 1 551 ? -21.430 -0.322 6.975 1.00 88.56 551 ILE A C 1
ATOM 4271 O O . ILE A 1 551 ? -20.235 -0.579 7.100 1.00 88.56 551 ILE A O 1
ATOM 4275 N N . ILE A 1 552 ? -22.188 0.092 7.995 1.00 87.25 552 ILE A N 1
ATOM 4276 C CA . ILE A 1 552 ? -21.699 0.331 9.366 1.00 87.25 552 ILE A CA 1
ATOM 4277 C C . ILE A 1 552 ? -22.344 -0.700 10.303 1.00 87.25 552 ILE A C 1
ATOM 4279 O O . ILE A 1 552 ? -23.573 -0.669 10.454 1.00 87.25 552 ILE A O 1
ATOM 4283 N N . PRO A 1 553 ? -21.575 -1.605 10.936 1.00 80.69 553 PRO A N 1
ATOM 4284 C CA . PRO A 1 553 ? -22.098 -2.508 11.959 1.00 80.69 553 PRO A CA 1
ATOM 4285 C C . PRO A 1 553 ? -22.631 -1.726 13.171 1.00 80.69 553 PRO A C 1
ATOM 4287 O O . PRO A 1 553 ? -22.078 -0.693 13.534 1.00 80.69 553 PRO A O 1
ATOM 4290 N N . GLU A 1 554 ? -23.711 -2.206 13.790 1.00 81.56 554 GLU A N 1
ATOM 4291 C CA . GLU A 1 554 ? -24.418 -1.479 14.858 1.00 81.56 554 GLU A CA 1
ATOM 4292 C C . GLU A 1 554 ? -23.562 -1.313 16.126 1.00 81.56 554 GLU A C 1
ATOM 4294 O O . GLU A 1 554 ? -23.107 -2.293 16.724 1.00 81.56 554 GLU A O 1
ATOM 4299 N N . GLY A 1 555 ? -23.369 -0.063 16.554 1.00 75.31 555 GLY A N 1
ATOM 4300 C CA . GLY A 1 555 ? -22.578 0.290 17.731 1.00 75.31 555 GLY A CA 1
ATOM 4301 C C . GLY A 1 555 ? -21.072 0.081 17.550 1.00 75.31 555 GLY A C 1
ATOM 4302 O O . GLY A 1 555 ? -20.384 -0.214 18.532 1.00 75.31 555 GLY A O 1
ATOM 4303 N N . CYS A 1 556 ? -20.572 0.192 16.316 1.00 72.19 556 CYS A N 1
ATOM 4304 C CA . CYS A 1 556 ? -19.173 -0.059 15.970 1.00 72.19 556 CYS A CA 1
ATOM 4305 C C . CYS A 1 556 ? -18.427 1.149 15.386 1.00 72.19 556 CYS A C 1
ATOM 4307 O O . CYS A 1 556 ? -17.202 1.135 15.414 1.00 72.19 556 CYS A O 1
ATOM 4309 N N . GLY A 1 557 ? -19.102 2.196 14.898 1.00 77.50 557 GLY A N 1
ATOM 4310 C CA . GLY A 1 557 ? -18.454 3.448 14.470 1.00 77.50 557 GLY A CA 1
ATOM 4311 C C . GLY A 1 557 ? -17.367 3.314 13.395 1.00 77.50 557 GLY A C 1
ATOM 4312 O O . GLY A 1 557 ? -16.434 4.110 13.368 1.00 77.50 557 GLY A O 1
ATOM 4313 N N . PHE A 1 558 ? -17.453 2.311 12.523 1.00 84.69 558 PHE A N 1
ATOM 4314 C CA . PHE A 1 558 ? -16.587 2.169 11.350 1.00 84.69 558 PHE A CA 1
ATOM 4315 C C . PHE A 1 558 ? -17.361 1.538 10.189 1.00 84.69 558 PHE A C 1
ATOM 4317 O O . PHE A 1 558 ? -18.409 0.923 10.397 1.00 84.69 558 PHE A O 1
ATOM 4324 N N . THR A 1 559 ? -16.846 1.669 8.968 1.00 89.12 559 THR A N 1
ATOM 4325 C CA . THR A 1 559 ? -17.438 1.068 7.767 1.00 89.12 559 THR A CA 1
ATOM 4326 C C . THR A 1 559 ? -16.702 -0.198 7.328 1.00 89.12 559 THR A C 1
ATOM 4328 O O . THR A 1 559 ? -15.508 -0.362 7.572 1.00 89.12 559 THR A O 1
ATOM 4331 N N . LEU A 1 560 ? -17.424 -1.115 6.683 1.00 88.81 560 LEU A N 1
ATOM 4332 C CA . LEU A 1 560 ? -16.861 -2.329 6.089 1.00 88.81 560 LEU A CA 1
ATOM 4333 C C . LEU A 1 560 ? -16.355 -2.051 4.667 1.00 88.81 560 LEU A C 1
ATOM 4335 O O . LEU A 1 560 ? -17.081 -1.470 3.858 1.00 88.81 560 LEU A O 1
ATOM 4339 N N . GLN A 1 561 ? -15.149 -2.509 4.338 1.00 93.31 561 GLN A N 1
ATOM 4340 C CA . GLN A 1 561 ? -14.554 -2.370 3.002 1.00 93.31 561 GLN A CA 1
ATOM 4341 C C . GLN A 1 561 ? -15.380 -2.980 1.860 1.00 93.31 561 GLN A C 1
ATOM 4343 O O . GLN A 1 561 ? -16.139 -3.925 2.063 1.00 93.31 561 GLN A O 1
ATOM 4348 N N . ASN A 1 562 ? -15.144 -2.503 0.635 1.00 93.50 562 ASN A N 1
ATOM 4349 C CA . ASN A 1 562 ? -15.710 -3.057 -0.607 1.00 93.50 562 ASN A CA 1
ATOM 4350 C C . ASN A 1 562 ? -14.692 -3.877 -1.435 1.00 93.50 562 ASN A C 1
ATOM 4352 O O . ASN A 1 562 ? -14.848 -4.082 -2.642 1.00 93.50 562 ASN A O 1
ATOM 4356 N N . ARG A 1 563 ? -13.630 -4.373 -0.784 1.00 94.94 563 ARG A N 1
ATOM 4357 C CA . ARG A 1 563 ? -12.450 -5.019 -1.391 1.00 94.94 563 ARG A CA 1
ATOM 4358 C C . ARG A 1 563 ? -12.759 -6.148 -2.380 1.00 94.94 563 ARG A C 1
ATOM 4360 O O . ARG A 1 563 ? -12.081 -6.262 -3.405 1.00 94.94 563 ARG A O 1
ATOM 4367 N N . GLY A 1 564 ? -13.790 -6.948 -2.113 1.00 94.50 564 GLY A N 1
ATOM 4368 C CA . GLY A 1 564 ? -14.270 -8.036 -2.967 1.00 94.50 564 GLY A CA 1
ATOM 4369 C C . GLY A 1 564 ? -14.744 -7.593 -4.356 1.00 94.50 564 GLY A C 1
ATOM 4370 O O . GLY A 1 564 ? -14.809 -8.423 -5.259 1.00 94.50 564 GLY A O 1
ATOM 4371 N N . ALA A 1 565 ? -14.975 -6.296 -4.592 1.00 93.75 565 ALA A N 1
ATOM 4372 C CA . ALA A 1 565 ? -15.199 -5.751 -5.934 1.00 93.75 565 ALA A CA 1
ATOM 4373 C C . ALA A 1 565 ? -14.028 -6.000 -6.913 1.00 93.75 565 ALA A C 1
ATOM 4375 O O . ALA A 1 565 ? -14.218 -5.998 -8.132 1.00 93.75 565 ALA A O 1
ATOM 4376 N N . ASN A 1 566 ? -12.826 -6.298 -6.404 1.00 94.69 566 ASN A N 1
ATOM 4377 C CA . ASN A 1 566 ? -11.689 -6.695 -7.234 1.00 94.69 566 ASN A CA 1
ATOM 4378 C C . ASN A 1 566 ? -11.837 -8.101 -7.853 1.00 94.69 566 ASN A C 1
ATOM 4380 O O . ASN A 1 566 ? -11.218 -8.352 -8.891 1.00 94.69 566 ASN A O 1
ATOM 4384 N N . PHE A 1 567 ? -12.678 -8.997 -7.312 1.00 95.44 567 PHE A N 1
ATOM 4385 C CA . PHE A 1 567 ? -12.987 -10.287 -7.953 1.00 95.44 567 PHE A CA 1
ATOM 4386 C C . PHE A 1 567 ? -13.570 -10.108 -9.361 1.00 95.44 567 PHE A C 1
ATOM 4388 O O . PHE A 1 567 ? -14.198 -9.096 -9.676 1.00 95.44 567 PHE A O 1
ATOM 4395 N N . GLN A 1 568 ? -13.385 -11.113 -10.214 1.00 92.19 568 GLN A N 1
ATOM 4396 C CA . GLN A 1 568 ? -14.168 -11.279 -11.436 1.00 92.19 568 GLN A CA 1
ATOM 4397 C C . GLN A 1 568 ? -15.389 -12.162 -11.155 1.00 92.19 568 GLN A C 1
ATOM 4399 O O . GLN A 1 568 ? -15.297 -13.165 -10.445 1.00 92.19 568 GLN A O 1
ATOM 4404 N N . ILE A 1 569 ? -16.524 -11.814 -11.756 1.00 93.06 569 ILE A N 1
ATOM 4405 C CA . ILE A 1 569 ? -17.742 -12.641 -11.781 1.00 93.06 569 ILE A CA 1
ATOM 4406 C C . ILE A 1 569 ? -17.880 -13.364 -13.132 1.00 93.06 569 ILE A C 1
ATOM 4408 O O . ILE A 1 569 ? -18.418 -14.472 -13.200 1.00 93.06 569 ILE A O 1
ATOM 4412 N N . GLY A 1 570 ? -17.286 -12.809 -14.187 1.00 85.06 570 GLY A N 1
ATOM 4413 C CA . GLY A 1 570 ? -17.060 -13.485 -15.461 1.00 85.06 570 GLY A CA 1
ATOM 4414 C C . GLY A 1 570 ? -16.045 -12.727 -16.335 1.00 85.06 570 GLY A C 1
ATOM 4415 O O . GLY A 1 570 ? -15.690 -11.594 -15.985 1.00 85.06 570 GLY A O 1
ATOM 4416 N N . PRO A 1 571 ? -15.556 -13.329 -17.437 1.00 85.44 571 PRO A N 1
ATOM 4417 C CA . PRO A 1 571 ? -15.886 -14.678 -17.909 1.00 85.44 571 PRO A CA 1
ATOM 4418 C C . PRO A 1 571 ? -15.339 -15.784 -16.991 1.00 85.44 571 PRO A C 1
ATOM 4420 O O . PRO A 1 571 ? -14.449 -15.557 -16.164 1.00 85.44 571 PRO A O 1
ATOM 4423 N N . ALA A 1 572 ? -15.879 -16.995 -17.117 1.00 86.00 572 ALA A N 1
ATOM 4424 C CA . ALA A 1 572 ? -15.375 -18.165 -16.406 1.00 86.00 572 ALA A CA 1
ATOM 4425 C C . ALA A 1 572 ? -13.912 -18.492 -16.775 1.00 86.00 572 ALA A C 1
ATOM 4427 O O . ALA A 1 572 ? -13.442 -18.214 -17.875 1.00 86.00 572 ALA A O 1
ATOM 4428 N N . GLY A 1 573 ? -13.180 -19.098 -15.836 1.00 86.56 573 GLY A N 1
ATOM 4429 C CA . GLY A 1 573 ? -11.777 -19.487 -16.028 1.00 86.56 573 GLY A CA 1
ATOM 4430 C C . GLY A 1 573 ? -10.742 -18.370 -15.833 1.00 86.56 573 GLY A C 1
ATOM 4431 O O . GLY A 1 573 ? -9.548 -18.659 -15.858 1.00 86.56 573 GLY A O 1
ATOM 4432 N N . HIS A 1 574 ? -11.154 -17.121 -15.588 1.00 90.69 574 HIS A N 1
ATOM 4433 C CA . HIS A 1 574 ? -10.230 -16.074 -15.145 1.00 90.69 574 HIS A CA 1
ATOM 4434 C C . HIS A 1 574 ? -9.653 -16.431 -13.755 1.00 90.69 574 HIS A C 1
ATOM 4436 O O . HIS A 1 574 ? -10.446 -16.697 -12.851 1.00 90.69 574 HIS A O 1
ATOM 4442 N N . PRO A 1 575 ? -8.324 -16.385 -13.514 1.00 90.81 575 PRO A N 1
ATOM 4443 C CA . PRO A 1 575 ? -7.728 -16.803 -12.237 1.00 90.81 575 PRO A CA 1
ATOM 4444 C C . PRO A 1 575 ? -8.337 -16.108 -11.013 1.00 90.81 575 PRO A C 1
ATOM 4446 O O . PRO A 1 575 ? -8.778 -16.775 -10.084 1.00 90.81 575 PRO A O 1
ATOM 4449 N N . ASN A 1 576 ? -8.484 -14.779 -11.041 1.00 94.81 576 ASN A N 1
ATOM 4450 C CA . ASN A 1 576 ? -9.172 -14.017 -9.987 1.00 94.81 576 ASN A CA 1
ATOM 4451 C C . ASN A 1 576 ? -10.726 -14.076 -10.009 1.00 94.81 576 ASN A C 1
ATOM 4453 O O . ASN A 1 576 ? -11.386 -13.077 -9.714 1.00 94.81 576 ASN A O 1
ATOM 4457 N N . ILE A 1 577 ? -11.338 -15.210 -10.371 1.00 94.88 577 ILE A N 1
ATOM 4458 C CA . ILE A 1 577 ? -12.787 -15.423 -10.190 1.00 94.88 577 ILE A CA 1
ATOM 4459 C C . ILE A 1 577 ? -13.146 -15.485 -8.690 1.00 94.88 577 ILE A C 1
ATOM 4461 O O . ILE A 1 577 ? -12.321 -15.918 -7.879 1.00 94.88 577 ILE A O 1
ATOM 4465 N N . TYR A 1 578 ? -14.361 -15.066 -8.315 1.00 95.19 578 TYR A N 1
ATOM 4466 C CA . TYR A 1 578 ? -14.887 -15.249 -6.954 1.00 95.19 578 TYR A CA 1
ATOM 4467 C C . TYR A 1 578 ? -15.015 -16.739 -6.607 1.00 95.19 578 TYR A C 1
ATOM 4469 O O . TYR A 1 578 ? -15.692 -17.489 -7.307 1.00 95.19 578 TYR A O 1
ATOM 4477 N N . GLU A 1 579 ? -14.450 -17.143 -5.472 1.00 94.12 579 GLU A N 1
ATOM 4478 C CA . GLU A 1 579 ? -14.664 -18.451 -4.842 1.00 94.12 579 GLU A CA 1
ATOM 4479 C C . GLU A 1 579 ? -14.833 -18.246 -3.324 1.00 94.12 579 GLU A C 1
ATOM 4481 O O . GLU A 1 579 ? -14.224 -17.318 -2.784 1.00 94.12 579 GLU A O 1
ATOM 4486 N N . PRO A 1 580 ? -15.636 -19.064 -2.619 1.00 91.81 580 PRO A N 1
ATOM 4487 C CA . PRO A 1 580 ? -15.781 -18.990 -1.162 1.00 91.81 580 PRO A CA 1
ATOM 4488 C C . PRO A 1 580 ? -14.466 -19.318 -0.432 1.00 91.81 580 PRO A C 1
ATOM 4490 O O . PRO A 1 580 ? -13.846 -20.342 -0.704 1.00 91.81 580 PRO A O 1
ATOM 4493 N N . GLY A 1 581 ? -14.057 -18.466 0.514 1.00 89.88 581 GLY A N 1
ATOM 4494 C CA . GLY A 1 581 ? -12.812 -18.605 1.289 1.00 89.88 581 GLY A CA 1
ATOM 4495 C C . GLY A 1 581 ? -11.549 -18.058 0.610 1.00 89.88 581 GLY A C 1
ATOM 4496 O O . GLY A 1 581 ? -10.497 -17.980 1.244 1.00 89.88 581 GLY A O 1
ATOM 4497 N N . LYS A 1 582 ? -11.657 -17.627 -0.647 1.00 94.44 582 LYS A N 1
ATOM 4498 C CA . LYS A 1 582 ? -10.567 -17.047 -1.438 1.00 94.44 582 LYS A CA 1
ATOM 4499 C C . LYS A 1 582 ? -10.359 -15.567 -1.115 1.00 94.44 582 LYS A C 1
ATOM 4501 O O . LYS A 1 582 ? -11.318 -14.867 -0.781 1.00 94.44 582 LYS A O 1
ATOM 4506 N N . ARG A 1 583 ? -9.141 -15.057 -1.272 1.00 94.75 583 ARG A N 1
ATOM 4507 C CA . ARG A 1 583 ? -8.826 -13.621 -1.271 1.00 94.75 583 ARG A CA 1
ATOM 4508 C C . ARG A 1 583 ? -8.970 -12.995 -2.668 1.00 94.75 583 ARG A C 1
ATOM 4510 O O . ARG A 1 583 ? -8.590 -13.611 -3.664 1.00 94.75 583 ARG A O 1
ATOM 4517 N N . PRO A 1 584 ? -9.472 -11.757 -2.788 1.00 94.88 584 PRO A N 1
ATOM 4518 C CA . PRO A 1 584 ? -9.438 -11.030 -4.053 1.00 94.88 584 PRO A CA 1
ATOM 4519 C C . PRO A 1 584 ? -8.021 -10.519 -4.359 1.00 94.88 584 PRO A C 1
ATOM 4521 O O . PRO A 1 584 ? -7.262 -10.223 -3.436 1.00 94.88 584 PRO A O 1
ATOM 4524 N N . TYR A 1 585 ? -7.707 -10.325 -5.648 1.00 95.69 585 TYR A N 1
ATOM 4525 C CA . TYR A 1 585 ? -6.672 -9.382 -6.111 1.00 95.69 585 TYR A CA 1
ATOM 4526 C C . TYR A 1 585 ? -6.714 -8.095 -5.278 1.00 95.69 585 TYR A C 1
ATOM 4528 O O . TYR A 1 585 ? -7.787 -7.508 -5.099 1.00 95.69 585 TYR A O 1
ATOM 4536 N N . HIS A 1 586 ? -5.563 -7.647 -4.784 1.00 96.75 586 HIS A N 1
ATOM 4537 C CA . HIS A 1 586 ? -5.496 -6.586 -3.785 1.00 96.75 586 HIS A CA 1
ATOM 4538 C C . HIS A 1 586 ? -4.649 -5.406 -4.250 1.00 96.75 586 HIS A C 1
ATOM 4540 O O . HIS A 1 586 ? -3.542 -5.585 -4.761 1.00 96.75 586 HIS A O 1
ATOM 4546 N N . THR A 1 587 ? -5.192 -4.193 -4.107 1.00 95.50 587 THR A N 1
ATOM 4547 C CA . THR A 1 587 ? -4.595 -2.993 -4.707 1.00 95.50 587 THR A CA 1
ATOM 4548 C C . THR A 1 587 ? -3.565 -2.293 -3.840 1.00 95.50 587 THR A C 1
ATOM 4550 O O . THR A 1 587 ? -2.737 -1.565 -4.383 1.00 95.50 587 THR A O 1
ATOM 4553 N N . ILE A 1 588 ? -3.615 -2.467 -2.516 1.00 95.31 588 ILE A N 1
ATOM 4554 C CA . ILE A 1 588 ? -2.641 -1.817 -1.636 1.00 95.31 588 ILE A CA 1
ATOM 4555 C C . ILE A 1 588 ? -1.316 -2.566 -1.703 1.00 95.31 588 ILE A C 1
ATOM 4557 O O . ILE A 1 588 ? -1.316 -3.795 -1.737 1.00 95.31 588 ILE A O 1
ATOM 4561 N N . ILE A 1 589 ? -0.201 -1.839 -1.741 1.00 97.38 589 ILE A N 1
ATOM 4562 C CA . ILE A 1 589 ? 1.142 -2.421 -1.774 1.00 97.38 589 ILE A CA 1
ATOM 4563 C C . ILE A 1 589 ? 2.116 -1.634 -0.869 1.00 97.38 589 ILE A C 1
ATOM 4565 O O . ILE A 1 589 ? 2.244 -0.419 -1.008 1.00 97.38 589 ILE A O 1
ATOM 4569 N N . PRO A 1 590 ? 2.790 -2.285 0.096 1.00 97.94 590 PRO A N 1
ATOM 4570 C CA . PRO A 1 590 ? 3.885 -1.693 0.860 1.00 97.94 590 PRO A CA 1
ATOM 4571 C C . PRO A 1 590 ? 5.225 -1.967 0.161 1.00 97.94 590 PRO A C 1
ATOM 4573 O O . PRO A 1 590 ? 5.593 -3.125 -0.035 1.00 97.94 590 PRO A O 1
ATOM 4576 N N . GLY A 1 591 ? 5.965 -0.912 -0.187 1.00 97.81 591 GLY A N 1
ATOM 4577 C CA . GLY A 1 591 ? 7.270 -1.008 -0.846 1.00 97.81 591 GLY A CA 1
ATOM 4578 C C . GLY A 1 591 ? 8.448 -0.902 0.128 1.00 97.81 591 GLY A C 1
ATOM 4579 O O . GLY A 1 591 ? 8.396 -0.219 1.158 1.00 97.81 591 GLY A O 1
ATOM 4580 N N . MET A 1 592 ? 9.558 -1.562 -0.191 1.00 97.75 592 MET A N 1
ATOM 4581 C CA . MET A 1 592 ? 10.808 -1.443 0.566 1.00 97.75 592 MET A CA 1
ATOM 4582 C C . MET A 1 592 ? 12.010 -1.673 -0.351 1.00 97.75 592 MET A C 1
ATOM 4584 O O . MET A 1 592 ? 11.945 -2.502 -1.249 1.00 97.75 592 MET A O 1
ATOM 4588 N N . ILE A 1 593 ? 13.113 -0.955 -0.137 1.00 96.12 593 ILE A N 1
ATOM 4589 C CA . ILE A 1 593 ? 14.355 -1.138 -0.901 1.00 96.12 593 ILE A CA 1
ATOM 4590 C C . ILE A 1 593 ? 15.472 -1.531 0.059 1.00 96.12 593 ILE A C 1
ATOM 4592 O O . ILE A 1 593 ? 15.681 -0.866 1.078 1.00 96.12 593 ILE A O 1
ATOM 4596 N N . THR A 1 594 ? 16.230 -2.571 -0.285 1.00 93.69 594 THR A N 1
ATOM 4597 C CA . THR A 1 594 ? 17.496 -2.911 0.381 1.00 93.69 594 THR A CA 1
ATOM 4598 C C . THR A 1 594 ? 18.665 -2.847 -0.594 1.00 93.69 594 THR A C 1
ATOM 4600 O O . THR A 1 594 ? 18.504 -3.110 -1.784 1.00 93.69 594 THR A O 1
ATOM 4603 N N . GLN A 1 595 ? 19.861 -2.569 -0.083 1.00 88.56 595 GLN A N 1
ATOM 4604 C CA . GLN A 1 595 ? 21.108 -2.554 -0.849 1.00 88.56 595 GLN A CA 1
ATOM 4605 C C . GLN A 1 595 ? 22.186 -3.366 -0.118 1.00 88.56 595 GLN A C 1
ATOM 4607 O O . GLN A 1 595 ? 22.171 -3.483 1.110 1.00 88.56 595 GLN A O 1
ATOM 4612 N N . ASN A 1 596 ? 23.149 -3.920 -0.856 1.00 79.44 596 ASN A N 1
ATOM 4613 C CA . ASN A 1 596 ? 24.356 -4.488 -0.256 1.00 79.44 596 ASN A CA 1
ATOM 4614 C C . ASN A 1 596 ? 25.323 -3.389 0.200 1.00 79.44 596 ASN A C 1
ATOM 4616 O O . ASN A 1 596 ? 25.680 -2.500 -0.568 1.00 79.44 596 ASN A O 1
ATOM 4620 N N . ASP A 1 597 ? 25.835 -3.501 1.426 1.00 64.75 597 ASP A N 1
ATOM 4621 C CA . ASP A 1 597 ? 26.920 -2.640 1.888 1.00 64.75 597 ASP A CA 1
ATOM 4622 C C . ASP A 1 597 ? 28.289 -3.016 1.291 1.00 64.75 597 ASP A C 1
ATOM 4624 O O . ASP A 1 597 ? 28.479 -4.040 0.631 1.00 64.75 597 ASP A O 1
ATOM 4628 N N . LEU A 1 598 ? 29.296 -2.188 1.585 1.00 53.19 598 LEU A N 1
ATOM 4629 C CA . LEU A 1 598 ? 30.680 -2.357 1.128 1.00 53.19 598 LEU A CA 1
ATOM 4630 C C . LEU A 1 598 ? 31.384 -3.647 1.612 1.00 53.19 598 LEU A C 1
ATOM 4632 O O . LEU A 1 598 ? 32.543 -3.851 1.235 1.00 53.19 598 LEU A O 1
ATOM 4636 N N . ASN A 1 599 ? 30.714 -4.475 2.424 1.00 57.50 599 ASN A N 1
ATOM 4637 C CA . ASN A 1 599 ? 31.125 -5.797 2.909 1.00 57.50 599 ASN A CA 1
ATOM 4638 C C . ASN A 1 599 ? 30.139 -6.911 2.475 1.00 57.50 599 ASN A C 1
ATOM 4640 O O . ASN A 1 599 ? 30.177 -8.005 3.039 1.00 57.50 599 ASN A O 1
ATOM 4644 N N . SER A 1 600 ? 29.257 -6.630 1.507 1.00 60.78 600 SER A N 1
ATOM 4645 C CA . SER A 1 600 ? 28.209 -7.523 0.990 1.00 60.78 600 SER A CA 1
ATOM 4646 C C . SER A 1 600 ? 27.212 -8.013 2.049 1.00 60.78 600 SER A C 1
ATOM 4648 O O . SER A 1 600 ? 26.815 -9.177 2.046 1.00 60.78 600 SER A O 1
ATOM 4650 N N . LYS A 1 601 ? 26.793 -7.125 2.962 1.00 66.12 601 LYS A N 1
ATOM 4651 C CA . LYS A 1 601 ? 25.643 -7.365 3.849 1.00 66.12 601 LYS A CA 1
ATOM 4652 C C . LYS A 1 601 ? 24.447 -6.527 3.415 1.00 66.12 601 LYS A C 1
ATOM 4654 O O . LYS A 1 601 ? 24.599 -5.321 3.235 1.00 66.12 601 LYS A O 1
ATOM 4659 N N . CYS A 1 602 ? 23.266 -7.138 3.369 1.00 82.25 602 CYS A N 1
ATOM 4660 C CA . CYS A 1 602 ? 21.994 -6.437 3.201 1.00 82.25 602 CYS A CA 1
ATOM 4661 C C . CYS A 1 602 ? 21.846 -5.294 4.227 1.00 82.25 602 CYS A C 1
ATOM 4663 O O . CYS A 1 602 ? 22.127 -5.471 5.422 1.00 82.25 602 CYS A O 1
ATOM 4665 N N . GLN A 1 603 ? 21.425 -4.118 3.773 1.00 89.31 603 GLN A N 1
ATOM 4666 C CA . GLN A 1 603 ? 20.996 -2.985 4.590 1.00 89.31 603 GLN A CA 1
ATOM 4667 C C . GLN A 1 603 ? 19.712 -2.392 4.004 1.00 89.31 603 GLN A C 1
ATOM 4669 O O . GLN A 1 603 ? 19.527 -2.376 2.789 1.00 89.31 603 GLN A O 1
ATOM 4674 N N . LEU A 1 604 ? 18.846 -1.872 4.872 1.00 92.31 604 LEU A N 1
ATOM 4675 C CA . LEU A 1 604 ? 17.687 -1.085 4.472 1.00 92.31 604 LEU A CA 1
ATOM 4676 C C . LEU A 1 604 ? 18.149 0.203 3.775 1.00 92.31 604 LEU A C 1
ATOM 4678 O O . LEU A 1 604 ? 18.848 1.009 4.387 1.00 92.31 604 LEU A O 1
ATOM 4682 N N . HIS A 1 605 ? 17.757 0.386 2.513 1.00 92.06 605 HIS A N 1
ATOM 4683 C CA . HIS A 1 605 ? 17.999 1.616 1.759 1.00 92.06 605 HIS A CA 1
ATOM 4684 C C . HIS A 1 605 ? 16.835 2.598 1.923 1.00 92.06 605 HIS A C 1
ATOM 4686 O O . HIS A 1 605 ? 17.052 3.777 2.190 1.00 92.06 605 HIS A O 1
ATOM 4692 N N . SER A 1 606 ? 15.593 2.123 1.788 1.00 93.31 606 SER A N 1
ATOM 4693 C CA . SER A 1 606 ? 14.393 2.962 1.887 1.00 93.31 606 SER A CA 1
ATOM 4694 C C . SER A 1 606 ? 13.150 2.171 2.289 1.00 93.31 606 SER A C 1
ATOM 4696 O O . SER A 1 606 ? 13.000 0.995 1.960 1.00 93.31 606 SER A O 1
ATOM 4698 N N . VAL A 1 607 ? 12.232 2.848 2.977 1.00 92.69 607 VAL A N 1
ATOM 4699 C CA . VAL A 1 607 ? 10.885 2.366 3.313 1.00 92.69 607 VAL A CA 1
ATOM 4700 C C . VAL A 1 607 ? 9.909 3.311 2.623 1.00 92.69 607 VAL A C 1
ATOM 4702 O O . VAL A 1 607 ? 9.936 4.506 2.912 1.00 92.69 607 VAL A O 1
ATOM 4705 N N . PHE A 1 608 ? 9.111 2.828 1.671 1.00 93.50 608 PHE A N 1
ATOM 4706 C CA . PHE A 1 608 ? 8.365 3.721 0.782 1.00 93.50 608 PHE A CA 1
ATOM 4707 C C . PHE A 1 608 ? 7.050 3.120 0.273 1.00 93.50 608 PHE A C 1
ATOM 4709 O O . PHE A 1 608 ? 6.812 1.918 0.338 1.00 93.50 608 PHE A O 1
ATOM 4716 N N . GLY A 1 609 ? 6.187 3.987 -0.241 1.00 91.50 609 GLY A N 1
ATOM 4717 C CA . GLY A 1 609 ? 4.921 3.601 -0.838 1.00 91.50 609 GLY A CA 1
ATOM 4718 C C . GLY A 1 609 ? 4.258 4.800 -1.498 1.00 91.50 609 GLY A C 1
ATOM 4719 O O . GLY A 1 609 ? 4.490 5.944 -1.100 1.00 91.50 609 GLY A O 1
ATOM 4720 N N . VAL A 1 610 ? 3.449 4.551 -2.524 1.00 89.88 610 VAL A N 1
ATOM 4721 C CA . VAL A 1 610 ? 2.685 5.589 -3.233 1.00 89.88 610 VAL A CA 1
ATOM 4722 C C . VAL A 1 610 ? 1.231 5.151 -3.277 1.00 89.88 610 VAL A C 1
ATOM 4724 O O . VAL A 1 610 ? 0.954 4.046 -3.714 1.00 89.88 610 VAL A O 1
ATOM 4727 N N . MET A 1 611 ? 0.312 5.999 -2.814 1.00 83.12 611 MET A N 1
ATOM 4728 C CA . MET A 1 611 ? -1.112 5.671 -2.630 1.00 83.12 611 MET A CA 1
ATOM 4729 C C . MET A 1 611 ? -1.913 5.749 -3.949 1.00 83.12 611 MET A C 1
ATOM 4731 O O . MET A 1 611 ? -1.432 6.284 -4.948 1.00 83.12 611 MET A O 1
ATOM 4735 N N . GLY A 1 612 ? -3.161 5.255 -3.949 1.00 82.88 612 GLY A N 1
ATOM 4736 C CA . GLY A 1 612 ? -4.129 5.493 -5.036 1.00 82.88 612 GLY A CA 1
ATOM 4737 C C . GLY A 1 612 ? -4.444 4.293 -5.940 1.00 82.88 612 GLY A C 1
ATOM 4738 O O . GLY A 1 612 ? -4.317 4.387 -7.160 1.00 82.88 612 GLY A O 1
ATOM 4739 N N . GLY A 1 613 ? -4.885 3.160 -5.380 1.00 87.88 613 GLY A N 1
ATOM 4740 C CA . GLY A 1 613 ? -5.368 2.007 -6.167 1.00 87.88 613 GLY A CA 1
ATOM 4741 C C . GLY A 1 613 ? -4.416 1.501 -7.267 1.00 87.88 613 GLY A C 1
ATOM 4742 O O . GLY A 1 613 ? -3.323 1.026 -6.995 1.00 87.88 613 GLY A O 1
ATOM 4743 N N . PHE A 1 614 ? -4.813 1.609 -8.537 1.00 89.19 614 PHE A N 1
ATOM 4744 C CA . PHE A 1 614 ? -3.981 1.161 -9.666 1.00 89.19 614 PHE A CA 1
ATOM 4745 C C . PHE A 1 614 ? -2.814 2.114 -10.007 1.00 89.19 614 PHE A C 1
ATOM 4747 O O . PHE A 1 614 ? -1.996 1.794 -10.872 1.00 89.19 614 PHE A O 1
ATOM 4754 N N . MET A 1 615 ? -2.680 3.259 -9.325 1.00 91.31 615 MET A N 1
ATOM 4755 C CA . MET A 1 615 ? -1.472 4.094 -9.391 1.00 91.31 615 MET A CA 1
ATOM 4756 C C . MET A 1 615 ? -0.279 3.439 -8.682 1.00 91.31 615 MET A C 1
ATOM 4758 O O . MET A 1 615 ? 0.856 3.655 -9.098 1.00 91.31 615 MET A O 1
ATOM 4762 N N . GLN A 1 616 ? -0.506 2.622 -7.647 1.00 95.12 616 GLN A N 1
ATOM 4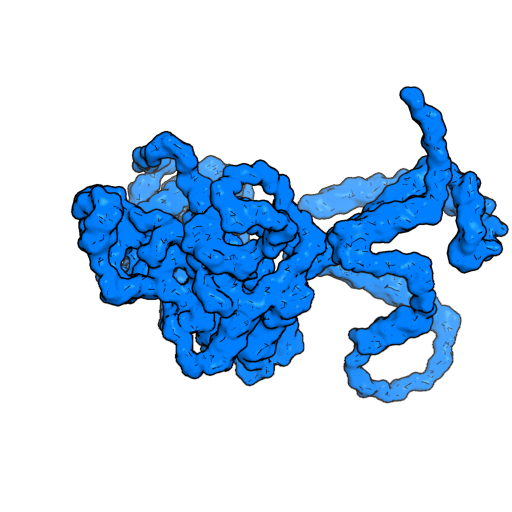763 C CA . GLN A 1 616 ? 0.551 2.266 -6.690 1.00 95.12 616 GLN A CA 1
ATOM 4764 C C . GLN A 1 616 ? 1.788 1.613 -7.352 1.00 95.12 616 GLN A C 1
ATOM 4766 O O . GLN A 1 616 ? 2.878 2.155 -7.172 1.00 95.12 616 GLN A O 1
ATOM 4771 N N . PRO A 1 617 ? 1.687 0.586 -8.233 1.00 97.06 617 PRO A N 1
ATOM 4772 C CA . PRO A 1 617 ? 2.872 0.028 -8.902 1.00 97.06 617 PRO A CA 1
ATOM 4773 C C . PRO A 1 617 ? 3.575 1.001 -9.859 1.00 97.06 617 PRO A C 1
ATOM 4775 O O . PRO A 1 617 ? 4.780 0.894 -10.080 1.00 97.06 617 PRO A O 1
ATOM 4778 N N . GLN A 1 618 ? 2.827 1.947 -10.440 1.00 96.81 618 GLN A N 1
ATOM 4779 C CA . GLN A 1 618 ? 3.379 2.986 -11.313 1.00 96.81 618 GLN A CA 1
ATOM 4780 C C . GLN A 1 618 ? 4.220 3.956 -10.481 1.00 96.81 618 GLN A C 1
ATOM 4782 O O . GLN A 1 618 ? 5.356 4.253 -10.838 1.00 96.81 618 GLN A O 1
ATOM 4787 N N . GLY A 1 619 ? 3.678 4.381 -9.335 1.00 95.56 619 GLY A N 1
ATOM 4788 C CA . GLY A 1 619 ? 4.372 5.207 -8.354 1.00 95.56 619 GLY A CA 1
ATOM 4789 C C . GLY A 1 619 ? 5.586 4.510 -7.745 1.00 95.56 619 GLY A C 1
ATOM 4790 O O . GLY A 1 619 ? 6.628 5.141 -7.623 1.00 95.56 619 GLY A O 1
ATOM 4791 N N . HIS A 1 620 ? 5.501 3.215 -7.429 1.00 97.88 620 HIS A N 1
ATOM 4792 C CA . HIS A 1 620 ? 6.626 2.457 -6.868 1.00 97.88 620 HIS A CA 1
ATOM 4793 C C . HIS A 1 620 ? 7.803 2.384 -7.849 1.00 97.88 620 HIS A C 1
ATOM 4795 O O . HIS A 1 620 ? 8.933 2.707 -7.482 1.00 97.88 620 HIS A O 1
ATOM 4801 N N . LEU A 1 621 ? 7.532 2.058 -9.120 1.00 96.94 621 LEU A N 1
ATOM 4802 C CA . LEU A 1 621 ? 8.548 2.074 -10.172 1.00 96.94 621 LEU A CA 1
ATOM 4803 C C . LEU A 1 621 ? 9.137 3.479 -10.381 1.00 96.94 621 LEU A C 1
ATOM 4805 O O . LEU A 1 621 ? 10.353 3.628 -10.467 1.00 96.94 621 LEU A O 1
ATOM 4809 N N . GLN A 1 622 ? 8.289 4.508 -10.457 1.00 95.31 622 GLN A N 1
ATOM 4810 C CA . GLN A 1 622 ? 8.726 5.890 -10.683 1.00 95.31 622 GLN A CA 1
ATOM 4811 C C . GLN A 1 622 ? 9.563 6.428 -9.518 1.00 95.31 622 GLN A C 1
ATOM 4813 O O . GLN A 1 622 ? 10.591 7.047 -9.760 1.00 95.31 622 GLN A O 1
ATOM 4818 N N . VAL A 1 623 ? 9.169 6.178 -8.266 1.00 94.00 623 VAL A N 1
ATOM 4819 C CA . VAL A 1 623 ? 9.929 6.623 -7.088 1.00 94.00 623 VAL A CA 1
ATOM 4820 C C . VAL A 1 623 ? 11.281 5.921 -7.012 1.00 94.00 623 VAL A C 1
ATOM 4822 O O . VAL A 1 623 ? 12.271 6.602 -6.773 1.00 94.00 623 VAL A O 1
ATOM 4825 N N . LEU A 1 624 ? 11.361 4.614 -7.299 1.00 93.19 624 LEU A N 1
ATOM 4826 C CA . LEU A 1 624 ? 12.652 3.926 -7.390 1.00 93.19 624 LEU A CA 1
ATOM 4827 C C . LEU A 1 624 ? 13.532 4.560 -8.476 1.00 93.19 624 LEU A C 1
ATOM 4829 O O . LEU A 1 624 ? 14.627 5.021 -8.177 1.00 93.19 624 LEU A O 1
ATOM 4833 N N . LEU A 1 625 ? 13.055 4.669 -9.719 1.00 92.56 625 LEU A N 1
ATOM 4834 C CA . LEU A 1 625 ? 13.860 5.243 -10.807 1.00 92.56 625 LEU A CA 1
ATOM 4835 C C . LEU A 1 625 ? 14.283 6.700 -10.522 1.00 92.56 625 LEU A C 1
ATOM 4837 O O . LEU A 1 625 ? 15.398 7.085 -10.862 1.00 92.56 625 LEU A O 1
ATOM 4841 N N . ASN A 1 626 ? 13.453 7.480 -9.825 1.00 91.31 626 ASN A N 1
ATOM 4842 C CA . ASN A 1 626 ? 13.747 8.862 -9.430 1.00 91.31 626 ASN A CA 1
ATOM 4843 C C . ASN A 1 626 ? 14.686 9.010 -8.214 1.00 91.31 626 ASN A C 1
ATOM 4845 O O . ASN A 1 626 ? 15.101 10.130 -7.931 1.00 91.31 626 ASN A O 1
ATOM 4849 N N . MET A 1 627 ? 14.990 7.935 -7.479 1.00 88.19 627 MET A N 1
ATOM 4850 C CA . MET A 1 627 ? 16.022 7.923 -6.424 1.00 88.19 627 MET A CA 1
ATOM 4851 C C . MET A 1 627 ? 17.335 7.298 -6.906 1.00 88.19 627 MET A C 1
ATOM 4853 O O . MET A 1 627 ? 18.402 7.619 -6.391 1.00 88.19 627 MET A O 1
ATOM 4857 N N . GLU A 1 628 ? 17.237 6.373 -7.861 1.00 85.88 628 GLU A N 1
ATOM 4858 C CA . GLU A 1 628 ? 18.307 5.442 -8.213 1.00 85.88 628 GLU A CA 1
ATOM 4859 C C . GLU A 1 628 ? 18.976 5.785 -9.570 1.00 85.88 628 GLU A C 1
ATOM 4861 O O . GLU A 1 628 ? 20.146 5.463 -9.777 1.00 85.88 628 GLU A O 1
ATOM 4866 N N . VAL A 1 629 ? 18.274 6.459 -10.499 1.00 85.56 629 VAL A N 1
ATOM 4867 C CA . VAL A 1 629 ? 18.748 6.723 -11.884 1.00 85.56 629 VAL A CA 1
ATOM 4868 C C . VAL A 1 629 ? 18.974 8.214 -12.205 1.00 85.56 629 VAL A C 1
ATOM 4870 O O . VAL A 1 629 ? 19.727 8.519 -13.136 1.00 85.56 629 VAL A O 1
ATOM 4873 N N . PHE A 1 630 ? 18.359 9.142 -11.460 1.00 85.88 630 PHE A N 1
ATOM 4874 C CA . PHE A 1 630 ? 18.328 10.585 -11.764 1.00 85.88 630 PHE A CA 1
ATOM 4875 C C . PHE A 1 630 ? 18.839 11.471 -10.618 1.00 85.88 630 PHE A C 1
ATOM 4877 O O . PHE A 1 630 ? 19.463 12.507 -10.952 1.00 85.88 630 PHE A O 1
#

pLDDT: mean 70.68, std 24.57, range [25.77, 98.56]

Foldseek 3Di:
DDDDPDPQAPVNLVVVLQVVLCVLQVDHPPPPPPCDPVNVVVVVVVVDDDDDDDDDDDDDDPVVVVVVVVVVVVVVCCVVVVCVCCVCVVPDDDDDVVVVVVVVVVVCVVVVVVVVVVVVVVCVVLVVPCVPQVVSNPSCSCVPPDPVVVVVVSVVVSVVSVVVSVVSVVVLVCLLVVLLVQCQVLVKFFLLVLLSLLQCQLQQLQQFHQLAFKKKWKQDPVVRDIWIKGLFFFFAQVDDLVVVCVVVVHDQAGWDFDDQLDPRLFGRGRSLVVNQCSCVVVIPVRADSCSSNVSSLCCQAVFGFHDPVSQVLLLVCLVLLVPSEPVSCLQDPDDPDPPPPDDDDDDDDDTDDRGDTDHRVQQSVVSVVSVVDPDDDRMDIDHWDKAWADPLPLVPPDDPDDDDDDDPQFTKMKIKHAFLELLLLLLLLRLLLRLCCVVPVADSDAPVCVPPPQVVLSSVLSSVLSVVCSLQQGWFPVLHPDDSCVSSDNVNSNVSSVVDDSPDRDDDDADDPDDHVLVQWFRKDWDKDHHPSQMIMTMIGGLGHTLGSSYDDPSNSHGNHSNSSQAISDNPPRSRHDDGRIGHRGFAMWMFMWTADPVRRIHTPDGDWDGIGSCTSSVNNVVCCVVRND

InterPro domains:
  IPR029055 Nucleophile aminohydrolases, N-terminal [SSF56235] (177-337)
  IPR029055 Nucleophile aminohydrolases, N-terminal [SSF56235] (412-629)
  IPR031350 Fungal STAND N-terminal Goodbye domain [PF17109] (14-136)
  IPR043137 Gamma-glutamyltranspeptidase, small subunit, C-terminal domain [G3DSA:3.60.20.40] (524-630)
  IPR043138 Gamma-glutamyltranspeptidase, large subunit [G3DSA:1.10.246.130] (408-519)
  IPR052896 Gamma-glutamyltransferase-like enzyme [PTHR43881] (377-628)